Protein AF-A0A2T4GCU9-F1 (afdb_monomer)

Structure (mmCIF, N/CA/C/O backbone):
data_AF-A0A2T4GCU9-F1
#
_entry.id   AF-A0A2T4GCU9-F1
#
loop_
_atom_site.group_PDB
_atom_site.id
_atom_site.type_symbol
_atom_site.label_atom_id
_atom_site.label_alt_id
_atom_site.label_comp_id
_atom_site.label_asym_id
_atom_site.label_entity_id
_atom_site.label_seq_id
_atom_site.pdbx_PDB_ins_code
_atom_site.Cartn_x
_atom_site.Cartn_y
_atom_site.Cartn_z
_atom_site.occupancy
_atom_site.B_iso_or_equiv
_atom_site.auth_seq_id
_atom_site.auth_comp_id
_atom_site.auth_asym_id
_atom_site.auth_atom_id
_atom_site.pdbx_PDB_model_num
ATOM 1 N N . MET A 1 1 ? -2.207 -25.177 28.569 1.00 35.38 1 MET A N 1
ATOM 2 C CA . MET A 1 1 ? -2.955 -24.080 27.910 1.00 35.38 1 MET A CA 1
ATOM 3 C C . MET A 1 1 ? -4.413 -23.968 28.368 1.00 35.38 1 MET A C 1
ATOM 5 O O . MET A 1 1 ? -4.743 -22.926 28.904 1.00 35.38 1 MET A O 1
ATOM 9 N N . ARG A 1 2 ? -5.269 -25.008 28.284 1.00 25.16 2 ARG A N 1
ATOM 10 C CA . ARG A 1 2 ? -6.661 -24.945 28.816 1.00 25.16 2 ARG A CA 1
ATOM 11 C C . ARG A 1 2 ? -6.773 -24.759 30.346 1.00 25.16 2 ARG A C 1
ATOM 13 O O . ARG A 1 2 ? -7.741 -24.170 30.798 1.00 25.16 2 ARG A O 1
ATOM 20 N N . SER A 1 3 ? -5.779 -25.209 31.121 1.00 29.27 3 SER A N 1
ATOM 21 C CA . SER A 1 3 ? -5.732 -25.023 32.588 1.00 29.27 3 SER A CA 1
ATOM 22 C C . SER A 1 3 ? -5.491 -23.562 32.996 1.00 29.27 3 SER A C 1
ATOM 24 O O . SER A 1 3 ? -6.221 -23.038 33.826 1.00 29.27 3 SER A O 1
ATOM 26 N N . LEU A 1 4 ? -4.544 -22.879 32.336 1.00 35.12 4 LEU A N 1
ATOM 27 C CA . LEU A 1 4 ? -4.242 -21.455 32.565 1.00 35.12 4 LEU A CA 1
ATOM 28 C C . LEU A 1 4 ? -5.409 -20.540 32.151 1.00 35.12 4 LEU A C 1
ATOM 30 O O . LEU A 1 4 ? -5.666 -19.533 32.796 1.00 35.12 4 LEU A O 1
ATOM 34 N N . LEU A 1 5 ? -6.157 -20.918 31.106 1.00 34.84 5 LEU A N 1
ATOM 35 C CA . LEU A 1 5 ? -7.357 -20.205 30.644 1.00 34.84 5 LEU A CA 1
ATOM 36 C C . LEU A 1 5 ? -8.521 -20.245 31.647 1.00 34.84 5 LEU A C 1
ATOM 38 O O . LEU A 1 5 ? -9.295 -19.292 31.702 1.00 34.84 5 LEU A O 1
ATOM 42 N N . ASN A 1 6 ? -8.648 -21.319 32.434 1.00 32.16 6 ASN A N 1
ATOM 43 C CA . ASN A 1 6 ? -9.670 -21.413 33.480 1.00 32.16 6 ASN A CA 1
ATOM 44 C C . ASN A 1 6 ? -9.233 -20.699 34.768 1.00 32.16 6 ASN A C 1
ATOM 46 O O . ASN A 1 6 ? -10.055 -20.024 35.374 1.00 32.16 6 ASN A O 1
ATOM 50 N N . GLU A 1 7 ? -7.945 -20.739 35.126 1.00 33.66 7 GLU A N 1
ATOM 51 C CA . GLU A 1 7 ? -7.417 -19.980 36.276 1.00 33.66 7 GLU A CA 1
ATOM 52 C C . GLU A 1 7 ? -7.516 -18.457 36.082 1.00 33.66 7 GLU A C 1
ATOM 54 O O . GLU A 1 7 ? -7.844 -17.737 37.021 1.00 33.66 7 GLU A O 1
ATOM 59 N N . ILE A 1 8 ? -7.323 -17.949 34.858 1.00 38.25 8 ILE A N 1
ATOM 60 C CA . ILE A 1 8 ? -7.514 -16.519 34.543 1.00 38.25 8 ILE A CA 1
ATOM 61 C C . ILE A 1 8 ? -8.993 -16.107 34.662 1.00 38.25 8 ILE A C 1
ATOM 63 O O . ILE A 1 8 ? -9.293 -14.956 34.975 1.00 38.25 8 ILE A O 1
ATOM 67 N N . LYS A 1 9 ? -9.929 -17.036 34.434 1.00 34.25 9 LYS A N 1
ATOM 68 C CA . LYS A 1 9 ? -11.372 -16.762 34.437 1.00 34.25 9 LYS A CA 1
ATOM 69 C C . LYS A 1 9 ? -11.925 -16.520 35.846 1.00 34.25 9 LYS A C 1
ATOM 71 O O . LYS A 1 9 ? -12.821 -15.695 35.997 1.00 34.25 9 LYS A O 1
ATOM 76 N N . ASP A 1 10 ? -11.347 -17.177 36.850 1.00 31.86 10 ASP A N 1
ATOM 77 C CA . ASP A 1 10 ? -11.783 -17.077 38.248 1.00 31.86 10 ASP A CA 1
ATOM 78 C C . ASP A 1 10 ? -11.074 -15.946 39.024 1.00 31.86 10 ASP A C 1
ATOM 80 O O . ASP A 1 10 ? -11.588 -15.475 40.038 1.00 31.86 10 ASP A O 1
ATOM 84 N N . LEU A 1 11 ? -9.930 -15.445 38.538 1.00 36.91 11 LEU A N 1
ATOM 85 C CA . LEU A 1 11 ? -9.141 -14.411 39.229 1.00 36.91 11 LEU A CA 1
ATOM 86 C C . LEU A 1 11 ? -9.558 -12.965 38.908 1.00 36.91 11 LEU A C 1
ATOM 88 O O . LEU A 1 11 ? -9.385 -12.096 39.763 1.00 36.91 11 LEU A O 1
ATOM 92 N N . VAL A 1 12 ? -10.188 -12.704 37.754 1.00 33.47 12 VAL A N 1
ATOM 93 C CA . VAL A 1 12 ? -10.739 -11.370 37.405 1.00 33.47 12 VAL A CA 1
ATOM 94 C C . VAL A 1 12 ? -11.870 -10.950 38.360 1.00 33.47 12 VAL A C 1
ATOM 96 O O . VAL A 1 12 ? -12.091 -9.766 38.576 1.00 33.47 12 VAL A O 1
ATOM 99 N N . VAL A 1 13 ? -12.529 -11.906 39.022 1.00 33.00 13 VAL A N 1
ATOM 100 C CA . VAL A 1 13 ? -13.570 -11.651 40.039 1.00 33.00 13 VAL A CA 1
ATOM 101 C C . VAL A 1 13 ? -12.976 -11.166 41.378 1.00 33.00 13 VAL A C 1
ATOM 103 O O . VAL A 1 13 ? -13.695 -10.679 42.246 1.00 33.00 13 VAL A O 1
ATOM 106 N N . SER A 1 14 ? -11.657 -11.277 41.577 1.00 31.12 14 SER A N 1
ATOM 107 C CA . SER A 1 14 ? -10.997 -10.969 42.857 1.00 31.12 14 SER A CA 1
ATOM 108 C C . SER A 1 14 ? -10.305 -9.595 42.921 1.00 31.12 14 SER A C 1
ATOM 110 O O . SER A 1 14 ? -9.824 -9.204 43.988 1.00 31.12 14 SER A O 1
ATOM 112 N N . GLU A 1 15 ? -10.296 -8.828 41.822 1.00 37.25 15 GLU A N 1
ATOM 113 C CA . GLU A 1 15 ? -9.608 -7.528 41.710 1.00 37.25 15 GLU A CA 1
ATOM 114 C C . GLU A 1 15 ? -10.263 -6.382 42.516 1.00 37.25 15 GLU A C 1
ATOM 116 O O . GLU A 1 15 ? -9.615 -5.367 42.779 1.00 37.25 15 GLU A O 1
ATOM 121 N N . GLY A 1 16 ? -11.495 -6.548 43.012 1.00 33.94 16 GLY A N 1
ATOM 122 C CA . GLY A 1 16 ? -12.261 -5.500 43.704 1.00 33.94 16 GLY A CA 1
ATOM 123 C C . GLY A 1 16 ? -11.799 -5.082 45.113 1.00 33.94 16 GLY A C 1
ATOM 124 O O . GLY A 1 16 ? -12.501 -4.309 45.767 1.00 33.94 16 GLY A O 1
ATOM 125 N N . LYS A 1 17 ? -10.662 -5.567 45.643 1.00 29.02 17 LYS A N 1
ATOM 126 C CA . LYS A 1 17 ? -10.306 -5.343 47.067 1.00 29.02 17 LYS A CA 1
ATOM 127 C C . LYS A 1 17 ? -8.962 -4.685 47.389 1.00 29.02 17 LYS A C 1
ATOM 129 O O . LYS A 1 17 ? -8.765 -4.345 48.553 1.00 29.02 17 LYS A O 1
ATOM 134 N N . ALA A 1 18 ? -8.058 -4.467 46.431 1.00 29.52 18 ALA A N 1
ATOM 135 C CA . ALA A 1 18 ? -6.665 -4.122 46.762 1.00 29.52 18 ALA A CA 1
ATOM 136 C C . ALA A 1 18 ? -6.209 -2.678 46.464 1.00 29.52 18 ALA A C 1
ATOM 138 O O . ALA A 1 18 ? -5.067 -2.347 46.767 1.00 29.52 18 ALA A O 1
ATOM 139 N N . THR A 1 19 ? -7.053 -1.792 45.928 1.00 32.53 19 THR A N 1
ATOM 140 C CA . THR A 1 19 ? -6.656 -0.394 45.647 1.00 32.53 19 THR A CA 1
ATOM 141 C C . THR A 1 19 ? -7.577 0.615 46.328 1.00 32.53 19 THR A C 1
ATOM 143 O O . THR A 1 19 ? -8.276 1.393 45.684 1.00 32.53 19 THR A O 1
ATOM 146 N N . ARG A 1 20 ? -7.579 0.597 47.662 1.00 29.00 20 ARG A N 1
ATOM 147 C CA . ARG A 1 20 ? -7.844 1.777 48.493 1.00 29.00 20 ARG A CA 1
ATOM 148 C C . ARG A 1 20 ? -6.491 2.175 49.072 1.00 29.00 20 ARG A C 1
ATOM 150 O O . ARG A 1 20 ? -5.815 1.302 49.594 1.00 29.00 20 ARG A O 1
ATOM 157 N N . ASP A 1 21 ? -6.126 3.445 48.929 1.00 27.44 21 ASP A N 1
ATOM 158 C CA . ASP A 1 21 ? -4.933 4.111 49.487 1.00 27.44 21 ASP A CA 1
ATOM 159 C C . ASP A 1 21 ? -3.835 4.434 48.464 1.00 27.44 21 ASP A C 1
ATOM 161 O O . ASP A 1 21 ? -2.779 3.813 48.437 1.00 27.44 21 ASP A O 1
ATOM 165 N N . ALA A 1 22 ? -4.082 5.463 47.643 1.00 30.03 22 ALA A N 1
ATOM 166 C CA . ALA A 1 22 ? -3.068 6.453 47.248 1.00 30.03 22 ALA A CA 1
ATOM 167 C C . ALA A 1 22 ? -3.695 7.569 46.390 1.00 30.03 22 ALA A C 1
ATOM 169 O O . ALA A 1 22 ? -3.545 7.585 45.172 1.00 30.03 22 ALA A O 1
ATOM 170 N N . SER A 1 23 ? -4.374 8.537 47.010 1.00 26.31 23 SER A N 1
ATOM 171 C CA . SER A 1 23 ? -4.604 9.841 46.369 1.00 26.31 23 SER A CA 1
ATOM 172 C C . SER A 1 23 ? -4.910 10.916 47.410 1.00 26.31 23 SER A C 1
ATOM 174 O O . SER A 1 23 ? -6.061 11.225 47.705 1.00 26.31 23 SER A O 1
ATOM 176 N N . ALA A 1 24 ? -3.856 11.501 47.967 1.00 25.23 24 ALA A N 1
ATOM 177 C CA . ALA A 1 24 ? -3.913 12.815 48.586 1.00 25.23 24 ALA A CA 1
ATOM 178 C C . ALA A 1 24 ? -2.596 13.518 48.271 1.00 25.23 24 ALA A C 1
ATOM 180 O O . ALA A 1 24 ? -1.557 13.044 48.723 1.00 25.23 24 ALA A O 1
ATOM 181 N N . SER A 1 25 ? -2.641 14.595 47.475 1.00 25.23 25 SER A N 1
ATOM 182 C CA . SER A 1 25 ? -1.793 15.790 47.632 1.00 25.23 25 SER A CA 1
ATOM 183 C C . SER A 1 25 ? -1.802 16.701 46.388 1.00 25.23 25 SER A C 1
ATOM 185 O O . SER A 1 25 ? -1.330 16.327 45.319 1.00 25.23 25 SER A O 1
ATOM 187 N N . ASN A 1 26 ? -2.265 17.928 46.648 1.00 26.91 26 ASN A N 1
ATOM 188 C CA . ASN A 1 26 ? -1.814 19.232 46.143 1.00 26.91 26 ASN A CA 1
ATOM 189 C C . ASN A 1 26 ? -2.301 19.805 44.795 1.00 26.91 26 ASN A C 1
ATOM 191 O O . ASN A 1 26 ? -1.749 19.569 43.725 1.00 26.91 26 ASN A O 1
ATOM 195 N N . ASN A 1 27 ? -3.244 20.745 44.954 1.00 28.98 27 ASN A N 1
ATOM 196 C CA . ASN A 1 27 ? -3.406 21.987 44.189 1.00 28.98 27 ASN A CA 1
ATOM 197 C C . ASN A 1 27 ? -2.136 22.860 44.192 1.00 28.98 27 ASN A C 1
ATOM 199 O O . ASN A 1 27 ? -1.460 22.898 45.215 1.00 28.98 27 ASN A O 1
ATOM 203 N N . VAL A 1 28 ? -1.928 23.655 43.128 1.00 27.73 28 VAL A N 1
ATOM 204 C CA . VAL A 1 28 ? -1.733 25.132 43.122 1.00 27.73 28 VAL A CA 1
ATOM 205 C C . VAL A 1 28 ? -1.650 25.630 41.662 1.00 27.73 28 VAL A C 1
ATOM 207 O O . VAL A 1 28 ? -0.895 25.073 40.873 1.00 27.73 28 VAL A O 1
ATOM 210 N N . GLY A 1 29 ? -2.330 26.747 41.352 1.00 24.73 29 GLY A N 1
ATOM 211 C CA . GLY A 1 29 ? -1.761 27.795 40.483 1.00 24.73 29 GLY A CA 1
ATOM 212 C C . GLY A 1 29 ? -2.473 28.105 39.162 1.00 24.73 29 GLY A C 1
ATOM 213 O O . GLY A 1 29 ? -2.224 27.464 38.152 1.00 24.73 29 GLY A O 1
ATOM 214 N N . SER A 1 30 ? -3.294 29.153 39.186 1.00 30.39 30 SER A N 1
ATOM 215 C CA . SER A 1 30 ? -3.988 29.833 38.082 1.00 30.39 30 SER A CA 1
ATOM 216 C C . SER A 1 30 ? -3.063 30.588 37.113 1.00 30.39 30 SER A C 1
ATOM 218 O O . SER A 1 30 ? -2.119 31.210 37.587 1.00 30.39 30 SER A O 1
ATOM 220 N N . ASP A 1 31 ? -3.421 30.694 35.825 1.00 25.75 31 ASP A N 1
ATOM 221 C CA . ASP A 1 31 ? -3.757 31.998 35.219 1.00 25.75 31 ASP A CA 1
ATOM 222 C C . ASP A 1 31 ? -4.485 31.862 33.862 1.00 25.75 31 ASP A C 1
ATOM 224 O O . ASP A 1 31 ? -4.421 30.852 33.168 1.00 25.75 31 ASP A O 1
ATOM 228 N N . SER A 1 32 ? -5.223 32.919 33.566 1.00 30.56 32 SER A N 1
ATOM 229 C CA . SER A 1 32 ? -6.405 33.095 32.730 1.00 30.56 32 SER A CA 1
ATOM 230 C C . SER A 1 32 ? -6.205 33.164 31.205 1.00 30.56 32 SER A C 1
ATOM 232 O O . SER A 1 32 ? -5.259 33.763 30.709 1.00 30.56 32 SER A O 1
ATOM 234 N N . THR A 1 33 ? -7.194 32.674 30.441 1.00 28.08 33 THR A N 1
ATOM 235 C CA . THR A 1 33 ? -7.724 33.358 29.238 1.00 28.08 33 THR A CA 1
ATOM 236 C C . THR A 1 33 ? -9.165 32.907 28.943 1.00 28.08 33 THR A C 1
ATOM 238 O O . THR A 1 33 ? -9.475 31.727 28.832 1.00 28.08 33 THR A O 1
ATOM 241 N N . ARG A 1 34 ? -10.056 33.899 28.839 1.00 33.66 34 ARG A N 1
ATOM 242 C CA . ARG A 1 34 ? -11.514 33.828 28.628 1.00 33.66 34 ARG A CA 1
ATOM 243 C C . ARG A 1 34 ? -11.936 32.917 27.457 1.00 33.66 34 ARG A C 1
ATOM 245 O O . ARG A 1 34 ? -11.917 33.381 26.325 1.00 33.66 34 ARG A O 1
ATOM 252 N N . ASN A 1 35 ? -12.405 31.698 27.735 1.00 41.84 35 ASN A N 1
ATOM 253 C CA . ASN A 1 35 ? -13.115 30.819 26.776 1.00 41.84 35 ASN A CA 1
ATOM 254 C C . ASN A 1 35 ? -14.204 29.944 27.453 1.00 41.84 35 ASN A C 1
ATOM 256 O O . ASN A 1 35 ? -14.649 28.932 26.923 1.00 41.84 35 ASN A O 1
ATOM 260 N N . GLU A 1 36 ? -14.635 30.314 28.659 1.00 43.28 36 GLU A N 1
ATOM 261 C CA . GLU A 1 36 ? -14.910 29.311 29.695 1.00 43.28 36 GLU A CA 1
ATOM 262 C C . GLU A 1 36 ? -16.235 28.519 29.667 1.00 43.28 36 GLU A C 1
ATOM 264 O O . GLU A 1 36 ? -16.179 27.386 30.119 1.00 43.28 36 GLU A O 1
ATOM 269 N N . PRO A 1 37 ? -17.407 28.946 29.154 1.00 47.53 37 PRO A N 1
ATOM 270 C CA . PRO A 1 37 ? -18.635 28.214 29.503 1.00 47.53 37 PRO A CA 1
ATOM 271 C C . PRO A 1 37 ? -18.913 26.937 28.688 1.00 47.53 37 PRO A C 1
ATOM 273 O O . PRO A 1 37 ? -19.654 26.081 29.158 1.00 47.53 37 PRO A O 1
ATOM 276 N N . GLN A 1 38 ? -18.392 26.798 27.460 1.00 48.19 38 GLN A N 1
ATOM 277 C CA . GLN A 1 38 ? -18.689 25.634 26.597 1.00 48.19 38 GLN A CA 1
ATOM 278 C C . GLN A 1 38 ? -17.547 24.617 26.560 1.00 48.19 38 GLN A C 1
ATOM 280 O O . GLN A 1 38 ? -17.806 23.418 26.636 1.00 48.19 38 GLN A O 1
ATOM 285 N N . SER A 1 39 ? -16.294 25.080 26.549 1.00 53.78 39 SER A N 1
ATOM 286 C CA . SER A 1 39 ? -15.137 24.196 26.706 1.00 53.78 39 SER A CA 1
ATOM 287 C C . SER A 1 39 ? -15.050 23.620 28.132 1.00 53.78 39 SER A C 1
ATOM 289 O O . SER A 1 39 ? -14.555 22.505 28.285 1.00 53.78 39 SER A O 1
ATOM 291 N N . SER A 1 40 ? -15.595 24.299 29.164 1.00 62.84 40 SER A N 1
ATOM 292 C CA . SER A 1 40 ? -15.754 23.686 30.497 1.00 62.84 40 SER A CA 1
ATOM 293 C C . SER A 1 40 ? -16.786 22.563 30.487 1.00 62.84 40 SER A C 1
ATOM 295 O O . SER A 1 40 ? -16.517 21.519 31.056 1.00 62.84 40 SER A O 1
ATOM 297 N N . ALA A 1 41 ? -17.913 22.711 29.782 1.00 63.09 41 ALA A N 1
ATOM 298 C CA . ALA A 1 41 ? -18.947 21.675 29.712 1.00 63.09 41 ALA A CA 1
ATOM 299 C C . ALA A 1 41 ? -18.455 20.390 29.014 1.00 63.09 41 ALA A C 1
ATOM 301 O O . ALA A 1 41 ? -18.812 19.280 29.413 1.00 63.09 41 ALA A O 1
ATOM 302 N N . ILE A 1 42 ? -17.608 20.534 27.987 1.00 64.31 42 ILE A N 1
ATOM 303 C CA . ILE A 1 42 ? -16.948 19.406 27.310 1.00 64.31 42 ILE A CA 1
ATOM 304 C C . ILE A 1 42 ? -15.970 18.715 28.269 1.00 64.31 42 ILE A C 1
ATOM 306 O O . ILE A 1 42 ? -16.022 17.494 28.414 1.00 64.31 42 ILE A O 1
ATOM 310 N N . LEU A 1 43 ? -15.124 19.485 28.962 1.00 65.19 43 LEU A N 1
ATOM 311 C CA . LEU A 1 43 ? -14.182 18.960 29.955 1.00 65.19 43 LEU A CA 1
ATOM 312 C C . LEU A 1 43 ? -14.889 18.277 31.131 1.00 65.19 43 LEU A C 1
ATOM 314 O O . LEU A 1 43 ? -14.521 17.163 31.481 1.00 65.19 43 LEU A O 1
ATOM 318 N N . GLU A 1 44 ? -15.936 18.886 31.683 1.00 68.25 44 GLU A N 1
ATOM 319 C CA . GLU A 1 44 ? -16.752 18.326 32.764 1.00 68.25 44 GLU A CA 1
ATOM 320 C C . GLU A 1 44 ? -17.412 17.011 32.340 1.00 68.25 44 GLU A C 1
ATOM 322 O O . GLU A 1 44 ? -17.414 16.050 33.103 1.00 68.25 44 GLU A O 1
ATOM 327 N N . SER A 1 45 ? -17.922 16.918 31.109 1.00 66.75 45 SER A N 1
ATOM 328 C CA . SER A 1 45 ? -18.501 15.669 30.592 1.00 66.75 45 SER A CA 1
ATOM 329 C C . SER A 1 45 ? -17.437 14.582 30.407 1.00 66.75 45 SER A C 1
ATOM 331 O O . SER A 1 45 ? -17.673 13.428 30.751 1.00 66.75 45 SER A O 1
ATOM 333 N N . ILE A 1 46 ? -16.233 14.938 29.944 1.00 66.00 46 ILE A N 1
ATOM 334 C CA . ILE A 1 46 ? -15.096 14.006 29.844 1.00 66.00 46 ILE A CA 1
ATOM 335 C C . ILE A 1 46 ? -14.634 13.542 31.231 1.00 66.00 46 ILE A C 1
ATOM 337 O O . ILE A 1 46 ? -14.347 12.360 31.415 1.00 66.00 46 ILE A O 1
ATOM 341 N N . GLU A 1 47 ? -14.564 14.441 32.213 1.00 69.69 47 GLU A N 1
ATOM 342 C CA . GLU A 1 47 ? -14.177 14.116 33.588 1.00 69.69 47 GLU A CA 1
ATOM 343 C C . GLU A 1 47 ? -15.231 13.247 34.282 1.00 69.69 47 GLU A C 1
ATOM 345 O O . GLU A 1 47 ? -14.865 12.274 34.943 1.00 69.69 47 GLU A O 1
ATOM 350 N N . ARG A 1 48 ? -16.526 13.527 34.079 1.00 69.69 48 ARG A N 1
ATOM 351 C CA . ARG A 1 48 ? -17.632 12.693 34.576 1.00 69.69 48 ARG A CA 1
ATOM 352 C C . ARG A 1 48 ? -17.610 11.301 33.954 1.00 69.69 48 ARG A C 1
ATOM 354 O O . ARG A 1 48 ? -17.618 10.323 34.699 1.00 69.69 48 ARG A O 1
ATOM 361 N N . LEU A 1 49 ? -17.445 11.198 32.632 1.00 66.25 49 LEU A N 1
ATOM 362 C CA . LEU A 1 49 ? -17.246 9.915 31.945 1.00 66.25 49 LEU A CA 1
ATOM 363 C C . LEU A 1 49 ? -16.010 9.183 32.485 1.00 66.25 49 LEU A C 1
ATOM 365 O O . LEU A 1 49 ? -16.077 8.001 32.810 1.00 66.25 49 LEU A O 1
ATOM 369 N N . GLY A 1 50 ? -14.887 9.882 32.653 1.00 63.28 50 GLY A N 1
ATOM 370 C CA . GLY A 1 50 ? -13.666 9.314 33.221 1.00 63.28 50 GLY A CA 1
ATOM 371 C C . GLY A 1 50 ? -13.847 8.805 34.657 1.00 63.28 50 GLY A C 1
ATOM 372 O O . GLY A 1 50 ? -13.349 7.732 34.997 1.00 63.28 50 GLY A O 1
ATOM 373 N N . ALA A 1 51 ? -14.579 9.536 35.499 1.00 65.31 51 ALA A N 1
ATOM 374 C CA . ALA A 1 51 ? -14.851 9.176 36.890 1.00 65.31 51 ALA A CA 1
ATOM 375 C C . ALA A 1 51 ? -15.830 7.997 37.011 1.00 65.31 51 ALA A C 1
ATOM 377 O O . ALA A 1 51 ? -15.540 7.040 37.733 1.00 65.31 51 ALA A O 1
ATOM 378 N N . LEU A 1 52 ? -16.940 8.028 36.264 1.00 60.16 52 LEU A N 1
ATOM 379 C CA . LEU A 1 52 ? -17.932 6.947 36.193 1.00 60.16 52 LEU A CA 1
ATOM 380 C C . LEU A 1 52 ? -17.291 5.631 35.755 1.00 60.16 52 LEU A C 1
ATOM 382 O O . LEU A 1 52 ? -17.609 4.559 36.271 1.00 60.16 52 LEU A O 1
ATOM 386 N N . ILE A 1 53 ? -16.337 5.718 34.832 1.00 56.12 53 ILE A N 1
ATOM 387 C CA . ILE A 1 53 ? -15.725 4.541 34.235 1.00 56.12 53 ILE A CA 1
ATOM 388 C C . ILE A 1 53 ? -14.530 4.038 35.065 1.00 56.12 53 ILE A C 1
ATOM 390 O O . ILE A 1 53 ? -14.338 2.827 35.177 1.00 56.12 53 ILE A O 1
ATOM 394 N N . ASN A 1 54 ? -13.796 4.920 35.757 1.00 56.62 54 ASN A N 1
ATOM 395 C CA . ASN A 1 54 ? -12.834 4.516 36.794 1.00 56.62 54 ASN A CA 1
ATOM 396 C C . ASN A 1 54 ? -13.512 3.821 37.986 1.00 56.62 54 ASN A C 1
ATOM 398 O O . ASN A 1 54 ? -12.914 2.927 38.587 1.00 56.62 54 ASN A O 1
ATOM 402 N N . ALA A 1 55 ? -14.755 4.196 38.308 1.00 55.03 55 ALA A N 1
ATOM 403 C CA . ALA A 1 55 ? -15.554 3.546 39.343 1.00 55.03 55 ALA A CA 1
ATOM 404 C C . ALA A 1 55 ? -16.038 2.133 38.947 1.00 55.03 55 ALA A C 1
ATOM 406 O O . ALA A 1 55 ? -16.314 1.326 39.833 1.00 55.03 55 ALA A O 1
ATOM 407 N N . LYS A 1 56 ? -16.087 1.798 37.644 1.00 53.88 56 LYS A N 1
ATOM 408 C CA . LYS A 1 56 ? -16.529 0.494 37.109 1.00 53.88 56 LYS A CA 1
ATOM 409 C C . LYS A 1 56 ? -15.455 -0.216 36.275 1.00 53.88 56 LYS A C 1
ATOM 411 O O . LYS A 1 56 ? -15.586 -0.408 35.063 1.00 53.88 56 LYS A O 1
ATOM 416 N N . ARG A 1 57 ? -14.396 -0.682 36.945 1.00 47.62 57 ARG A N 1
ATOM 417 C CA . ARG A 1 57 ? -13.430 -1.634 36.355 1.00 47.62 57 ARG A CA 1
ATOM 418 C C . ARG A 1 57 ? -14.008 -3.036 36.097 1.00 47.62 57 ARG A C 1
ATOM 420 O O . ARG A 1 57 ? -13.352 -3.824 35.425 1.00 47.62 57 ARG A O 1
ATOM 427 N N . GLU A 1 58 ? -15.220 -3.336 36.563 1.00 45.66 58 GLU A N 1
ATOM 428 C CA . GLU A 1 58 ? -15.888 -4.628 36.364 1.00 45.66 58 GLU A CA 1
ATOM 429 C C . GLU A 1 58 ? -17.080 -4.498 35.397 1.00 45.66 58 GLU A C 1
ATOM 431 O O . GLU A 1 58 ? -17.843 -3.534 35.436 1.00 45.66 58 GLU A O 1
ATOM 436 N N . SER A 1 59 ? -17.201 -5.467 34.486 1.00 42.06 59 SER A N 1
ATOM 437 C CA . SER A 1 59 ? -18.191 -5.525 33.405 1.00 42.06 59 SER A CA 1
ATOM 438 C C . SER A 1 59 ? -19.639 -5.522 33.911 1.00 42.06 59 SER A C 1
ATOM 440 O O . SER A 1 59 ? -20.002 -6.384 34.711 1.00 42.06 59 SER A O 1
ATOM 442 N N . CYS A 1 60 ? -20.494 -4.650 33.370 1.00 39.06 60 CYS A N 1
ATOM 443 C CA . CYS A 1 60 ? -21.940 -4.705 33.608 1.00 39.06 60 CYS A CA 1
ATOM 444 C C . CYS A 1 60 ? -22.593 -5.836 32.794 1.00 39.06 60 CYS A C 1
ATOM 446 O O . CYS A 1 60 ? -22.329 -5.981 31.598 1.00 39.06 60 CYS A O 1
ATOM 448 N N . ASN A 1 61 ? -23.439 -6.635 33.453 1.00 37.88 61 ASN A N 1
ATOM 449 C CA . ASN A 1 61 ? -24.216 -7.718 32.852 1.00 37.88 61 ASN A CA 1
ATOM 450 C C . ASN A 1 61 ? -25.707 -7.341 32.811 1.00 37.88 61 ASN A C 1
ATOM 452 O O . ASN A 1 61 ? -26.245 -6.782 33.761 1.00 37.88 61 ASN A O 1
ATOM 456 N N . VAL A 1 62 ? -26.369 -7.696 31.715 1.00 35.75 62 VAL A N 1
ATOM 457 C CA . VAL A 1 62 ? -27.617 -7.106 31.183 1.00 35.75 62 VAL A CA 1
ATOM 458 C C . VAL A 1 62 ? -28.894 -7.655 31.841 1.00 35.75 62 VAL A C 1
ATOM 460 O O . VAL A 1 62 ? -29.983 -7.616 31.286 1.00 35.75 62 VAL A O 1
ATOM 463 N N . TYR A 1 63 ? -28.785 -8.155 33.070 1.00 42.06 63 TYR A N 1
ATOM 464 C CA . TYR A 1 63 ? -29.940 -8.626 33.846 1.00 42.06 63 TYR A CA 1
ATOM 465 C C . TYR A 1 63 ? -30.068 -7.962 35.220 1.00 42.06 63 TYR A C 1
ATOM 467 O O . TYR A 1 63 ? -30.893 -8.393 36.020 1.00 42.06 63 TYR A O 1
ATOM 475 N N . ALA A 1 64 ? -29.271 -6.932 35.511 1.00 44.00 64 ALA A N 1
ATOM 476 C CA . ALA A 1 64 ? -29.504 -6.100 36.683 1.00 44.00 64 ALA A CA 1
ATOM 477 C C . ALA A 1 64 ? -30.456 -4.963 36.290 1.00 44.00 64 ALA A C 1
ATOM 479 O O . ALA A 1 64 ? -30.105 -4.113 35.475 1.00 44.00 64 ALA A O 1
ATOM 480 N N . GLU A 1 65 ? -31.677 -5.006 36.817 1.00 40.38 65 GLU A N 1
ATOM 481 C CA . GLU A 1 65 ? -32.623 -3.891 36.779 1.00 40.38 65 GLU A CA 1
ATOM 482 C C . GLU A 1 65 ? -31.956 -2.620 37.346 1.00 40.38 65 GLU A C 1
ATOM 484 O O . GLU A 1 65 ? -31.282 -2.693 38.372 1.00 40.38 65 GLU A O 1
ATOM 489 N N . GLU A 1 66 ? -32.153 -1.492 36.652 1.00 50.59 66 GLU A N 1
ATOM 490 C CA . GLU A 1 66 ? -31.812 -0.117 37.068 1.00 50.59 66 GLU A CA 1
ATOM 491 C C . GLU A 1 66 ? -30.328 0.126 37.403 1.00 50.59 66 GLU A C 1
ATOM 493 O O . GLU A 1 66 ? -29.916 0.202 38.559 1.00 50.59 66 GLU A O 1
ATOM 498 N N . ASP A 1 67 ? -29.504 0.302 36.365 1.00 57.38 67 ASP A N 1
ATOM 499 C CA . ASP A 1 67 ? -28.133 0.792 36.523 1.00 57.38 67 ASP A CA 1
ATOM 500 C C . ASP A 1 67 ? -28.060 2.271 36.103 1.00 57.38 67 ASP A C 1
ATOM 502 O O . ASP A 1 67 ? -27.651 2.584 34.985 1.00 57.38 67 ASP A O 1
ATOM 506 N N . ASP A 1 68 ? -28.443 3.179 37.014 1.00 62.44 68 ASP A N 1
ATOM 507 C CA . ASP A 1 68 ? -28.432 4.652 36.846 1.00 62.44 68 ASP A CA 1
ATOM 508 C C . ASP A 1 68 ? -27.120 5.192 36.238 1.00 62.44 68 ASP A C 1
ATOM 510 O O . ASP A 1 68 ? -27.064 6.257 35.622 1.00 62.44 68 ASP A O 1
ATOM 514 N N . LEU A 1 69 ? -26.022 4.453 36.417 1.00 59.94 69 LEU A N 1
ATOM 515 C CA . LEU A 1 69 ? -24.690 4.808 35.937 1.00 59.94 69 LEU A CA 1
ATOM 516 C C . LEU A 1 69 ? -24.519 4.571 34.429 1.00 59.94 69 LEU A C 1
ATOM 518 O O . LEU A 1 69 ? -23.711 5.257 33.803 1.00 59.94 69 LEU A O 1
ATOM 522 N N . ALA A 1 70 ? -25.236 3.606 33.843 1.00 62.03 70 ALA A N 1
ATOM 523 C CA . ALA A 1 70 ? -25.247 3.402 32.396 1.00 62.03 70 ALA A CA 1
ATOM 524 C C . ALA A 1 70 ? -26.015 4.531 31.702 1.00 62.03 70 ALA A C 1
ATOM 526 O O . ALA A 1 70 ? -25.507 5.097 30.734 1.00 62.03 70 ALA A O 1
ATOM 527 N N . ASP A 1 71 ? -27.165 4.914 32.257 1.00 69.75 71 ASP A N 1
ATOM 528 C CA . ASP A 1 71 ? -27.962 6.042 31.774 1.00 69.75 71 ASP A CA 1
ATOM 529 C C . ASP A 1 71 ? -27.193 7.364 31.916 1.00 69.75 71 ASP A C 1
ATOM 531 O O . ASP A 1 71 ? -27.059 8.100 30.941 1.00 69.75 71 ASP A O 1
ATOM 535 N N . SER A 1 72 ? -26.537 7.602 33.061 1.00 72.69 72 SER A N 1
ATOM 536 C CA . SER A 1 72 ? -25.667 8.774 33.250 1.00 72.69 72 SER A CA 1
ATOM 537 C C . SER A 1 72 ? -24.518 8.834 32.237 1.00 72.69 72 SER A C 1
ATOM 539 O O . SER A 1 72 ? -24.189 9.912 31.752 1.00 72.69 72 SER A O 1
ATOM 541 N N . ALA A 1 73 ? -23.897 7.700 31.896 1.00 69.56 73 ALA A N 1
ATOM 542 C CA . ALA A 1 73 ? -22.817 7.664 30.909 1.00 69.56 73 ALA A CA 1
ATOM 543 C C . ALA A 1 73 ? -23.321 7.901 29.473 1.00 69.56 73 ALA A C 1
ATOM 545 O O . ALA A 1 73 ? -22.607 8.489 28.656 1.00 69.56 73 ALA A O 1
ATOM 546 N N . ILE A 1 74 ? -24.538 7.450 29.151 1.00 71.88 74 ILE A N 1
ATOM 547 C CA . ILE A 1 74 ? -25.194 7.757 27.875 1.00 71.88 74 ILE A CA 1
ATOM 548 C C . ILE A 1 74 ? -25.488 9.256 27.798 1.00 71.88 74 ILE A C 1
ATOM 550 O O . ILE A 1 74 ? -25.137 9.879 26.795 1.00 71.88 74 ILE A O 1
ATOM 554 N N . ASP A 1 75 ? -26.074 9.828 28.849 1.00 77.25 75 ASP A N 1
ATOM 555 C CA . ASP A 1 75 ? -26.414 11.249 28.925 1.00 77.25 75 ASP A CA 1
ATOM 556 C C . ASP A 1 75 ? -25.161 12.127 28.829 1.00 77.25 75 ASP A C 1
ATOM 558 O O . ASP A 1 75 ? -25.107 13.022 27.986 1.00 77.25 75 ASP A O 1
ATOM 562 N N . ASP A 1 76 ? -24.100 11.811 29.578 1.00 77.44 76 ASP A N 1
ATOM 563 C CA . ASP A 1 76 ? -22.830 12.544 29.511 1.00 77.44 76 ASP A CA 1
ATOM 564 C C . ASP A 1 76 ? -22.195 12.475 28.108 1.00 77.44 76 ASP A C 1
ATOM 566 O O . ASP A 1 76 ? -21.653 13.469 27.613 1.00 77.44 76 ASP A O 1
ATOM 570 N N . LEU A 1 77 ? -22.278 11.327 27.419 1.00 78.94 77 LEU A N 1
ATOM 571 C CA . LEU A 1 77 ? -21.806 11.198 26.036 1.00 78.94 77 LEU A CA 1
ATOM 572 C C . LEU A 1 77 ? -22.679 12.004 25.058 1.00 78.94 77 LEU A C 1
ATOM 574 O O . LEU A 1 77 ? -22.161 12.612 24.116 1.00 78.94 77 LEU A O 1
ATOM 578 N N . GLN A 1 78 ? -23.999 12.025 25.249 1.00 80.88 78 GLN A N 1
ATOM 579 C CA . GLN A 1 78 ? -24.918 12.814 24.425 1.00 80.88 78 GLN A CA 1
ATOM 580 C C . GLN A 1 78 ? -24.723 14.321 24.630 1.00 80.88 78 GLN A C 1
ATOM 582 O O . GLN A 1 78 ? -24.735 15.078 23.648 1.00 80.88 78 GLN A O 1
ATOM 587 N N . ASP A 1 79 ? -24.492 14.754 25.866 1.00 80.12 79 ASP A N 1
ATOM 588 C CA . ASP A 1 79 ? -24.181 16.134 26.228 1.00 80.12 79 ASP A CA 1
ATOM 589 C C . ASP A 1 79 ? -22.847 16.567 25.626 1.00 80.12 79 ASP A C 1
ATOM 591 O O . ASP A 1 79 ? -22.786 17.606 24.960 1.00 80.12 79 ASP A O 1
ATOM 595 N N . LEU A 1 80 ? -21.814 15.725 25.742 1.00 81.00 80 LEU A N 1
ATOM 596 C CA . LEU A 1 80 ? -20.513 15.924 25.105 1.00 81.00 80 LEU A CA 1
ATOM 597 C C . LEU A 1 80 ? -20.665 16.145 23.593 1.00 81.00 80 LEU A C 1
ATOM 599 O O . LEU A 1 80 ? -20.212 17.152 23.043 1.00 81.00 80 LEU A O 1
ATOM 603 N N . LEU A 1 81 ? -21.364 15.236 22.910 1.00 81.19 81 LEU A N 1
ATOM 604 C CA . LEU A 1 81 ? -21.600 15.327 21.469 1.00 81.19 81 LEU A CA 1
ATOM 605 C C . LEU A 1 81 ? -22.435 16.555 21.087 1.00 81.19 81 LEU A C 1
ATOM 607 O O . LEU A 1 81 ? -22.239 17.142 20.018 1.00 81.19 81 LEU A O 1
ATOM 611 N N . THR A 1 82 ? -23.372 16.964 21.939 1.00 81.81 82 THR A N 1
ATOM 612 C CA . THR A 1 82 ? -24.194 18.157 21.720 1.00 81.81 82 THR A CA 1
ATOM 613 C C . THR A 1 82 ? -23.384 19.437 21.897 1.00 81.81 82 THR A C 1
ATOM 615 O O . THR A 1 82 ? -23.551 20.363 21.097 1.00 81.81 82 THR A O 1
ATOM 618 N N . ALA A 1 83 ? -22.491 19.484 22.886 1.00 79.38 83 ALA A N 1
ATOM 619 C CA . ALA A 1 83 ? -21.587 20.600 23.126 1.00 79.38 83 ALA A CA 1
ATOM 620 C C . ALA A 1 83 ? -20.618 20.789 21.949 1.00 79.38 83 ALA A C 1
ATOM 622 O O . ALA A 1 83 ? -20.598 21.870 21.358 1.00 79.38 83 ALA A O 1
ATOM 623 N N . ILE A 1 84 ? -19.954 19.714 21.504 1.00 77.38 84 ILE A N 1
ATOM 624 C CA . ILE A 1 84 ? -19.038 19.732 20.347 1.00 77.38 84 ILE A CA 1
ATOM 625 C C . ILE A 1 84 ? -19.738 20.261 19.088 1.00 77.38 84 ILE A C 1
ATOM 627 O O . ILE A 1 84 ? -19.194 21.056 18.327 1.00 77.38 84 ILE A O 1
ATOM 631 N N . ARG A 1 85 ? -20.996 19.868 18.862 1.00 76.50 85 ARG A N 1
ATOM 632 C CA . ARG A 1 85 ? -21.773 20.318 17.695 1.00 76.50 85 ARG A CA 1
ATOM 633 C C . ARG A 1 85 ? -22.203 21.786 17.752 1.00 76.50 85 ARG A C 1
ATOM 635 O O . ARG A 1 85 ? -22.601 22.327 16.718 1.00 76.50 85 ARG A O 1
ATOM 642 N N . ARG A 1 86 ? -22.236 22.398 18.938 1.00 75.81 86 ARG A N 1
ATOM 643 C CA . ARG A 1 86 ? -22.607 23.811 19.140 1.00 75.81 86 ARG A CA 1
ATOM 644 C C . ARG A 1 86 ? -21.393 24.736 19.100 1.00 75.81 86 ARG A C 1
ATOM 646 O O . ARG A 1 86 ? -21.570 25.936 18.877 1.00 75.81 86 ARG A O 1
ATOM 653 N N . GLU A 1 87 ? -20.198 24.188 19.283 1.00 70.81 87 GLU A N 1
ATOM 654 C CA . GLU A 1 87 ? -18.952 24.937 19.312 1.00 70.81 87 GLU A CA 1
ATOM 655 C C . GLU A 1 87 ? -18.597 25.446 17.907 1.00 70.81 87 GLU A C 1
ATOM 657 O O . GLU A 1 87 ? -18.275 24.696 16.988 1.00 70.81 87 GLU A O 1
ATOM 662 N N . LYS A 1 88 ? -18.697 26.766 17.713 1.00 58.62 88 LYS A N 1
ATOM 663 C CA . LYS A 1 88 ? -18.495 27.415 16.403 1.00 58.62 88 LYS A CA 1
ATOM 664 C C . LYS A 1 88 ? -17.028 27.476 15.960 1.00 58.62 88 LYS A C 1
ATOM 666 O O . LYS A 1 88 ? -16.766 27.871 14.827 1.00 58.62 88 LYS A O 1
ATOM 671 N N . HIS A 1 89 ? -16.091 27.160 16.853 1.00 57.53 89 HIS A N 1
ATOM 672 C CA . HIS A 1 89 ? -14.656 27.367 16.644 1.00 57.53 89 HIS A CA 1
ATOM 673 C C . HIS A 1 89 ? -13.907 26.113 16.180 1.00 57.53 89 HIS A C 1
ATOM 675 O O . HIS A 1 89 ? -12.812 26.242 15.632 1.00 57.53 89 HIS A O 1
ATOM 681 N N . CYS A 1 90 ? -14.489 24.922 16.327 1.00 63.19 90 CYS A N 1
ATOM 682 C CA . CYS A 1 90 ? -13.889 23.693 15.823 1.00 63.19 90 CYS A CA 1
ATOM 683 C C . CYS A 1 90 ? -14.102 23.615 14.304 1.00 63.19 90 CYS A C 1
ATOM 685 O O . CYS A 1 90 ? -15.233 23.700 13.819 1.00 63.19 90 CYS A O 1
ATOM 687 N N . LYS A 1 91 ? -13.023 23.443 13.530 1.00 69.25 91 LYS A N 1
ATOM 688 C CA . LYS A 1 91 ? -13.089 23.215 12.076 1.00 69.25 91 LYS A CA 1
ATOM 689 C C . LYS A 1 91 ? -13.556 21.781 11.788 1.00 69.25 91 LYS A C 1
ATOM 691 O O . LYS A 1 91 ? -12.800 20.972 11.269 1.00 69.25 91 LYS A O 1
ATOM 696 N N . ILE A 1 92 ? -14.791 21.459 12.162 1.00 78.56 92 ILE A N 1
ATOM 697 C CA . ILE A 1 92 ? -15.383 20.136 11.944 1.00 78.56 92 ILE A CA 1
ATOM 698 C C . ILE A 1 92 ? -16.142 20.152 10.619 1.00 78.56 92 ILE A C 1
ATOM 700 O O . ILE A 1 92 ? -17.025 20.984 10.399 1.00 78.56 92 ILE A O 1
ATOM 704 N N . GLU A 1 93 ? -15.821 19.211 9.735 1.00 81.25 93 GLU A N 1
ATOM 705 C CA . GLU A 1 93 ? -16.527 19.046 8.467 1.00 81.25 93 GLU A CA 1
ATOM 706 C C . GLU A 1 93 ? -18.016 18.728 8.674 1.00 81.25 93 GLU A C 1
ATOM 708 O O . GLU A 1 93 ? -18.414 18.011 9.598 1.00 81.25 93 GLU A O 1
ATOM 713 N N . LYS A 1 94 ? -18.864 19.205 7.754 1.00 83.12 94 LYS A N 1
ATOM 714 C CA . LYS A 1 94 ? -20.316 18.970 7.802 1.00 83.12 94 LYS A CA 1
ATOM 715 C C . LYS A 1 94 ? -20.666 17.477 7.845 1.00 83.12 94 LYS A C 1
ATOM 717 O O . LYS A 1 94 ? -21.558 17.082 8.591 1.00 83.12 94 LYS A O 1
ATOM 722 N N . GLU A 1 95 ? -19.952 16.656 7.078 1.00 82.06 95 GLU A N 1
ATOM 723 C CA . GLU A 1 95 ? -20.159 15.203 7.029 1.00 82.06 95 GLU A CA 1
ATOM 724 C C . GLU A 1 95 ? -19.910 14.540 8.387 1.00 82.06 95 GLU A C 1
ATOM 726 O O . GLU A 1 95 ? -20.690 13.686 8.809 1.00 82.06 95 GLU A O 1
ATOM 731 N N . MET A 1 96 ? -18.871 14.976 9.106 1.00 83.12 96 MET A N 1
ATOM 732 C CA . MET A 1 96 ? -18.578 14.492 10.453 1.00 83.12 96 MET A CA 1
ATOM 733 C C . MET A 1 96 ? -19.680 14.911 11.432 1.00 83.12 96 MET A C 1
ATOM 735 O O . MET A 1 96 ? -20.169 14.074 12.186 1.00 83.12 96 MET A O 1
ATOM 739 N N . LEU A 1 97 ? -20.159 16.160 11.374 1.00 84.12 97 LEU A N 1
ATOM 740 C CA . LEU A 1 97 ? -21.282 16.619 12.208 1.00 84.12 97 LEU A CA 1
ATOM 741 C C . LEU A 1 97 ? -22.571 15.820 11.956 1.00 84.12 97 LEU A C 1
ATOM 743 O O . LEU A 1 97 ? -23.305 15.519 12.903 1.00 84.12 97 LEU A O 1
ATOM 747 N N . ASP A 1 98 ? -22.858 15.473 10.701 1.00 85.00 98 ASP A N 1
ATOM 748 C CA . ASP A 1 98 ? -24.001 14.631 10.339 1.00 85.00 98 ASP A CA 1
ATOM 749 C C . ASP A 1 98 ? -23.810 13.180 10.809 1.00 85.00 98 ASP A C 1
ATOM 751 O O . ASP A 1 98 ? -24.761 12.559 11.295 1.00 85.00 98 ASP A O 1
ATOM 755 N N . GLY A 1 99 ? -22.583 12.658 10.755 1.00 84.19 99 GLY A N 1
ATOM 756 C CA . GLY A 1 99 ? -22.212 11.372 11.343 1.00 84.19 99 GLY A CA 1
ATOM 757 C C . GLY A 1 99 ? -22.423 11.337 12.859 1.00 84.19 99 GLY A C 1
ATOM 758 O O . GLY A 1 99 ? -23.112 10.448 13.357 1.00 84.19 99 GLY A O 1
ATOM 759 N N . LEU A 1 100 ? -21.938 12.348 13.588 1.00 85.62 100 LEU A N 1
ATOM 760 C CA . LEU A 1 100 ? -22.108 12.472 15.042 1.00 85.62 100 LEU A CA 1
ATOM 761 C C . LEU A 1 100 ? -23.585 12.593 15.437 1.00 85.62 100 LEU A C 1
ATOM 763 O O . LEU A 1 100 ? -24.010 12.018 16.437 1.00 85.62 100 LEU A O 1
ATOM 767 N N . ARG A 1 101 ? -24.404 13.289 14.633 1.00 84.75 101 ARG A N 1
ATOM 768 C CA . ARG A 1 101 ? -25.869 13.328 14.813 1.00 84.75 101 ARG A CA 1
ATOM 769 C C . ARG A 1 101 ? -26.491 11.942 14.727 1.00 84.75 101 ARG A C 1
ATOM 771 O O . ARG A 1 101 ? -27.360 11.619 15.533 1.00 84.75 101 ARG A O 1
ATOM 778 N N . ARG A 1 102 ? -26.096 11.149 13.728 1.00 84.19 102 ARG A N 1
ATOM 779 C CA . ARG A 1 102 ? -26.606 9.783 13.547 1.00 84.19 102 ARG A CA 1
ATOM 780 C C . ARG A 1 102 ? -26.129 8.865 14.672 1.00 84.19 102 ARG A C 1
ATOM 782 O O . ARG A 1 102 ? -26.944 8.106 15.189 1.00 84.19 102 ARG A O 1
ATOM 789 N N . PHE A 1 103 ? -24.864 8.984 15.077 1.00 85.94 103 PHE A N 1
ATOM 790 C CA . PHE A 1 103 ? -24.283 8.241 16.195 1.00 85.94 103 PHE A CA 1
ATOM 791 C C . PHE A 1 103 ? -25.031 8.526 17.499 1.00 85.94 103 PHE A C 1
ATOM 793 O O . PHE A 1 103 ? -25.590 7.612 18.092 1.00 85.94 103 PHE A O 1
ATOM 800 N N . SER A 1 104 ? -25.147 9.803 17.881 1.00 84.38 104 SER A N 1
ATOM 801 C CA . SER A 1 104 ? -25.838 10.244 19.102 1.00 84.38 104 SER A CA 1
ATOM 802 C C . SER A 1 104 ? -27.289 9.765 19.171 1.00 84.38 104 SER A C 1
ATOM 804 O O . SER A 1 104 ? -27.753 9.391 20.238 1.00 84.38 104 SER A O 1
ATOM 806 N N . ARG A 1 105 ? -28.003 9.723 18.038 1.00 82.62 105 ARG A N 1
ATOM 807 C CA . ARG A 1 105 ? -29.381 9.207 17.994 1.00 82.62 105 ARG A CA 1
ATOM 808 C C . ARG A 1 105 ? -29.475 7.695 18.164 1.00 82.62 105 ARG A C 1
ATOM 810 O O . ARG A 1 105 ? -30.530 7.223 18.564 1.00 82.62 105 ARG A O 1
ATOM 817 N N . SER A 1 106 ? -28.437 6.962 17.768 1.00 80.56 106 SER A N 1
ATOM 818 C CA . SER A 1 106 ? -28.442 5.496 17.698 1.00 80.56 106 SER A CA 1
ATOM 819 C C . SER A 1 106 ? -27.806 4.849 18.930 1.00 80.56 106 SER A C 1
ATOM 821 O O . SER A 1 106 ? -28.131 3.707 19.252 1.00 80.56 106 SER A O 1
ATOM 823 N N . PHE A 1 107 ? -26.897 5.556 19.606 1.00 81.88 107 PHE A N 1
ATOM 824 C CA . PHE A 1 107 ? -26.211 5.069 20.798 1.00 81.88 107 PHE A CA 1
ATOM 825 C C . PHE A 1 107 ? -27.198 4.923 21.958 1.00 81.88 107 PHE A C 1
ATOM 827 O O . PHE A 1 107 ? -27.937 5.859 22.253 1.00 81.88 107 PHE A O 1
ATOM 834 N N . GLY A 1 108 ? -27.216 3.759 22.608 1.00 73.12 108 GLY A N 1
ATOM 835 C CA . GLY A 1 108 ? -28.082 3.525 23.767 1.00 73.12 108 GLY A CA 1
ATOM 836 C C . GLY A 1 108 ? -29.567 3.319 23.449 1.00 73.12 108 GLY A C 1
ATOM 837 O O . GLY A 1 108 ? -30.364 3.236 24.369 1.00 73.12 108 GLY A O 1
ATOM 838 N N . GLN A 1 109 ? -29.963 3.166 22.175 1.00 72.00 109 GLN A N 1
ATOM 839 C CA . GLN A 1 109 ? -31.356 2.826 21.820 1.00 72.00 109 GLN A CA 1
ATOM 840 C C . GLN A 1 109 ? -31.812 1.447 22.329 1.00 72.00 109 GLN A C 1
ATOM 842 O O . GLN A 1 109 ? -33.008 1.168 22.349 1.00 72.00 109 GLN A O 1
ATOM 847 N N . TYR A 1 110 ? -30.861 0.575 22.663 1.00 68.12 110 TYR A N 1
ATOM 848 C CA . TYR A 1 110 ? -31.112 -0.784 23.127 1.00 68.12 110 TYR A CA 1
ATOM 849 C C . TYR A 1 110 ? -30.240 -1.066 24.354 1.00 68.12 110 TYR A C 1
ATOM 851 O O . TYR A 1 110 ? -30.567 -0.648 25.454 1.00 68.12 110 TYR A O 1
ATOM 859 N N . GLU A 1 111 ? -29.110 -1.743 24.161 1.00 66.06 111 GLU A N 1
ATOM 860 C CA . GLU A 1 111 ? -28.241 -2.227 25.231 1.00 66.06 111 GLU A CA 1
ATOM 861 C C . GLU A 1 111 ? -26.871 -1.543 25.150 1.00 66.06 111 GLU A C 1
ATOM 863 O O . GLU A 1 111 ? -26.284 -1.468 24.062 1.00 66.06 111 GLU A O 1
ATOM 868 N N . VAL A 1 112 ? -26.357 -1.058 26.288 1.00 68.69 112 VAL A N 1
ATOM 869 C CA . VAL A 1 112 ? -25.015 -0.467 26.401 1.00 68.69 112 VAL A CA 1
ATOM 870 C C . VAL A 1 112 ? -24.127 -1.338 27.279 1.00 68.69 112 VAL A C 1
ATOM 872 O O . VAL A 1 112 ? -24.384 -1.516 28.465 1.00 68.69 112 VAL A O 1
ATOM 875 N N . SER A 1 113 ? -23.030 -1.838 26.715 1.00 69.44 113 SER A N 1
ATOM 876 C CA . SER A 1 113 ? -21.993 -2.524 27.482 1.00 69.44 113 SER A CA 1
ATOM 877 C C . SER A 1 113 ? -20.852 -1.563 27.815 1.00 69.44 113 SER A C 1
ATOM 879 O O . SER A 1 113 ? -20.181 -1.067 26.907 1.00 69.44 113 SER A O 1
ATOM 881 N N . ILE A 1 114 ? -20.579 -1.342 29.099 1.00 66.69 114 ILE A N 1
ATOM 882 C CA . ILE A 1 114 ? -19.451 -0.516 29.553 1.00 66.69 114 ILE A CA 1
ATOM 883 C C . ILE A 1 114 ? -18.288 -1.425 29.936 1.00 66.69 114 ILE A C 1
ATOM 885 O O . ILE A 1 114 ? -18.458 -2.335 30.746 1.00 66.69 114 ILE A O 1
ATOM 889 N N . ASN A 1 115 ? -17.117 -1.213 29.327 1.00 63.44 115 ASN A N 1
ATOM 890 C CA . ASN A 1 115 ? -15.868 -1.948 29.572 1.00 63.44 115 ASN A CA 1
ATOM 891 C C . ASN A 1 115 ? -15.952 -3.487 29.507 1.00 63.44 115 ASN A C 1
ATOM 893 O O . ASN A 1 115 ? -14.961 -4.160 29.793 1.00 63.44 115 ASN A O 1
ATOM 897 N N . SER A 1 116 ? -17.073 -4.070 29.084 1.00 59.53 116 SER A N 1
ATOM 898 C CA . SER A 1 116 ? -17.243 -5.519 29.018 1.00 59.53 11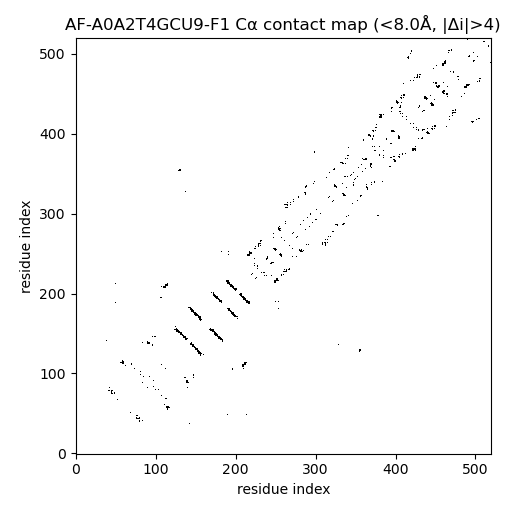6 SER A CA 1
ATOM 899 C C . SER A 1 116 ? -16.245 -6.131 28.040 1.00 59.53 116 SER A C 1
ATOM 901 O O . SER A 1 116 ? -15.968 -5.558 26.980 1.00 59.53 116 SER A O 1
ATOM 903 N N . ARG A 1 117 ? -15.638 -7.271 28.404 1.00 50.47 117 ARG A N 1
ATOM 904 C CA . ARG A 1 117 ? -14.817 -8.047 27.463 1.00 50.47 117 ARG A CA 1
ATOM 905 C C . ARG A 1 117 ? -15.740 -8.432 26.312 1.00 50.47 117 ARG A C 1
ATOM 907 O O . ARG A 1 117 ? -16.907 -8.734 26.546 1.00 50.47 117 ARG A O 1
ATOM 914 N N . ASN A 1 118 ? -15.241 -8.384 25.079 1.00 48.25 118 ASN A N 1
ATOM 915 C CA . ASN A 1 118 ? -16.017 -8.781 23.910 1.00 48.25 118 ASN A CA 1
ATOM 916 C C . ASN A 1 118 ? -16.299 -10.289 24.058 1.00 48.25 118 ASN A C 1
ATOM 918 O O . ASN A 1 118 ? -15.499 -11.122 23.644 1.00 48.25 118 ASN A O 1
ATOM 922 N N . ASN A 1 119 ? -17.360 -10.653 24.784 1.00 37.34 119 ASN A N 1
ATOM 923 C CA . ASN A 1 119 ? -17.693 -12.027 25.130 1.00 37.34 119 ASN A CA 1
ATOM 924 C C . ASN A 1 119 ? -18.204 -12.690 23.856 1.00 37.34 119 ASN A C 1
ATOM 926 O O . ASN A 1 119 ? -19.407 -12.705 23.620 1.00 37.34 119 ASN A O 1
ATOM 930 N N . GLY A 1 120 ? -17.266 -13.143 23.018 1.00 38.97 120 GLY A N 1
ATOM 931 C CA . GLY A 1 120 ? -17.288 -14.260 22.067 1.00 38.97 120 GLY A CA 1
ATOM 932 C C . GLY A 1 120 ? -18.571 -14.646 21.327 1.00 38.97 120 GLY A C 1
ATOM 933 O O . GLY A 1 120 ? -18.627 -15.754 20.812 1.00 38.97 120 GLY A O 1
ATOM 934 N N . SER A 1 121 ? -19.609 -13.818 21.263 1.00 38.00 121 SER A N 1
ATOM 935 C CA . SER A 1 121 ? -20.944 -14.267 20.849 1.00 38.00 121 SER A CA 1
ATOM 936 C C . SER A 1 121 ? -21.389 -13.696 19.518 1.00 38.00 121 SER A C 1
ATOM 938 O O . SER A 1 121 ? -22.420 -14.112 19.000 1.00 38.00 121 SER A O 1
ATOM 940 N N . ARG A 1 122 ? -20.632 -12.771 18.918 1.00 44.25 122 ARG A N 1
ATOM 941 C CA . ARG A 1 122 ? -21.124 -12.064 17.736 1.00 44.25 122 ARG A CA 1
ATOM 942 C C . ARG A 1 122 ? -20.046 -11.595 16.751 1.00 44.25 122 ARG A C 1
ATOM 944 O O . ARG A 1 122 ? -20.380 -10.796 15.882 1.00 44.25 122 ARG A O 1
ATOM 951 N N . GLN A 1 123 ? -18.802 -12.076 16.782 1.00 46.50 123 GLN A N 1
ATOM 952 C CA . GLN A 1 123 ? -17.952 -11.970 15.583 1.00 46.50 123 GLN A CA 1
ATOM 953 C C . GLN A 1 123 ? -18.551 -12.901 14.526 1.00 46.50 123 GLN A C 1
ATOM 955 O O . GLN A 1 123 ? -18.442 -14.115 14.627 1.00 46.50 123 GLN A O 1
ATOM 960 N N . VAL A 1 124 ? -19.283 -12.336 13.564 1.00 49.25 124 VAL A N 1
ATOM 961 C CA . VAL A 1 124 ? -19.819 -13.126 12.454 1.00 49.25 124 VAL A CA 1
ATOM 962 C C . VAL A 1 124 ? -18.646 -13.466 11.551 1.00 49.25 124 VAL A C 1
ATOM 964 O O . VAL A 1 124 ? -18.174 -12.615 10.794 1.00 49.25 124 VAL A O 1
ATOM 967 N N . THR A 1 125 ? -18.173 -14.699 11.647 1.00 51.25 125 THR A N 1
ATOM 968 C CA . THR A 1 125 ? -17.254 -15.291 10.686 1.00 51.25 125 THR A CA 1
ATOM 969 C C . THR A 1 125 ? -18.032 -15.528 9.394 1.00 51.25 125 THR A C 1
ATOM 971 O O . THR A 1 125 ? -18.948 -16.339 9.293 1.00 51.25 125 THR A O 1
ATOM 974 N N . GLY A 1 126 ? -17.761 -14.693 8.401 1.00 59.75 126 GLY A N 1
ATOM 975 C CA . GLY A 1 126 ? -18.430 -14.747 7.112 1.00 59.75 126 GLY A CA 1
ATOM 976 C C . GLY A 1 126 ? -17.652 -13.920 6.112 1.00 59.75 126 GLY A C 1
ATOM 977 O O . GLY A 1 126 ? -17.155 -12.843 6.447 1.00 59.75 126 GLY A O 1
ATOM 978 N N . ARG A 1 127 ? -17.526 -14.425 4.883 1.00 66.25 127 ARG A N 1
ATOM 979 C CA . ARG A 1 127 ? -16.781 -13.728 3.832 1.00 66.25 127 ARG A CA 1
ATOM 980 C C . ARG A 1 127 ? -17.468 -12.395 3.535 1.00 66.25 127 ARG A C 1
ATOM 982 O O . ARG A 1 127 ? -18.658 -12.378 3.206 1.00 66.25 127 ARG A O 1
ATOM 989 N N . ILE A 1 128 ? -16.723 -11.297 3.653 1.00 70.44 128 ILE A N 1
ATOM 990 C CA . ILE A 1 128 ? -17.182 -9.965 3.250 1.00 70.44 128 ILE A CA 1
ATOM 991 C C . ILE A 1 128 ? -17.362 -9.979 1.729 1.00 70.44 128 ILE A C 1
ATOM 993 O O . ILE A 1 128 ? -16.511 -10.477 0.995 1.00 70.44 128 ILE A O 1
ATOM 997 N N . LEU A 1 129 ? -18.516 -9.512 1.272 1.00 71.38 129 LEU A N 1
ATOM 998 C CA . LEU A 1 129 ? -18.892 -9.422 -0.137 1.00 71.38 129 LEU A CA 1
ATOM 999 C C . LEU A 1 129 ? -18.792 -7.997 -0.662 1.00 71.38 129 LEU A C 1
ATOM 1001 O O . LEU A 1 129 ? -18.533 -7.813 -1.843 1.00 71.38 129 LEU A O 1
ATOM 1005 N N . ASP A 1 130 ? -19.051 -7.030 0.210 1.00 69.81 130 ASP A N 1
ATOM 1006 C CA . ASP A 1 130 ? -19.042 -5.610 -0.101 1.00 69.81 130 ASP A CA 1
ATOM 1007 C C . ASP A 1 130 ? -18.845 -4.824 1.199 1.00 69.81 130 ASP A C 1
ATOM 1009 O O . ASP A 1 130 ? -19.296 -5.262 2.271 1.00 69.81 130 ASP A O 1
ATOM 1013 N N . GLN A 1 131 ? -18.161 -3.688 1.115 1.00 74.94 131 GLN A N 1
ATOM 1014 C CA . GLN A 1 131 ? -17.959 -2.809 2.252 1.00 74.94 131 GLN A CA 1
ATOM 1015 C C . GLN A 1 131 ? -17.807 -1.346 1.838 1.00 74.94 131 GLN A C 1
ATOM 1017 O O . GLN A 1 131 ? -16.928 -0.988 1.061 1.00 74.94 131 GLN A O 1
ATOM 1022 N N . GLU A 1 132 ? -18.545 -0.484 2.528 1.00 76.50 132 GLU A N 1
ATOM 1023 C CA . GLU A 1 132 ? -18.342 0.961 2.527 1.00 76.50 132 GLU A CA 1
ATOM 1024 C C . GLU A 1 132 ? -17.730 1.373 3.873 1.00 76.50 132 GLU A C 1
ATOM 1026 O O . GLU A 1 132 ? -18.218 0.974 4.934 1.00 76.50 132 GLU A O 1
ATOM 1031 N N . ARG A 1 133 ? -16.648 2.160 3.851 1.00 78.81 133 ARG A N 1
ATOM 1032 C CA . ARG A 1 133 ? -16.029 2.734 5.055 1.00 78.81 133 ARG A CA 1
ATOM 1033 C C . ARG A 1 133 ? -15.904 4.238 4.885 1.00 78.81 133 ARG A C 1
ATOM 1035 O O . ARG A 1 133 ? -15.358 4.698 3.888 1.00 78.81 133 ARG A O 1
ATOM 1042 N N . THR A 1 134 ? -16.351 4.992 5.879 1.00 82.00 134 THR A N 1
ATOM 1043 C CA . THR A 1 134 ? -16.034 6.412 6.013 1.00 82.00 134 THR A CA 1
ATOM 1044 C C . THR A 1 134 ? -15.292 6.625 7.322 1.00 82.00 134 THR A C 1
ATOM 1046 O O . THR A 1 134 ? -15.583 5.994 8.336 1.00 82.00 134 THR A O 1
ATOM 1049 N N . HIS A 1 135 ? -14.275 7.473 7.292 1.00 84.56 135 HIS A N 1
ATOM 1050 C CA . HIS A 1 135 ? -13.483 7.809 8.461 1.00 84.56 135 HIS A CA 1
ATOM 1051 C C . HIS A 1 135 ? -13.198 9.304 8.414 1.00 84.56 135 HIS A C 1
ATOM 1053 O O . HIS A 1 135 ? -12.762 9.819 7.386 1.00 84.56 135 HIS A O 1
ATOM 1059 N N . LYS A 1 136 ? -13.524 10.000 9.500 1.00 85.44 136 LYS A N 1
ATOM 1060 C CA . LYS A 1 136 ? -13.357 11.444 9.641 1.00 85.44 136 LYS A CA 1
ATOM 1061 C C . LYS A 1 136 ? -12.713 11.739 10.980 1.00 85.44 136 LYS A C 1
ATOM 1063 O O . LYS A 1 136 ? -13.089 11.136 11.983 1.00 85.44 136 LYS A O 1
ATOM 1068 N N . GLN A 1 137 ? -11.781 12.677 10.987 1.00 85.50 137 GLN A N 1
ATOM 1069 C CA . GLN A 1 137 ? -11.071 13.117 12.178 1.00 85.50 137 GLN A CA 1
ATOM 1070 C C . GLN A 1 137 ? -11.170 14.635 12.306 1.00 85.50 137 GLN A C 1
ATOM 1072 O O . GLN A 1 137 ? -11.245 15.342 11.303 1.00 85.50 137 GLN A O 1
ATOM 1077 N N . ALA A 1 138 ? -11.184 15.129 13.539 1.00 83.50 138 ALA A N 1
ATOM 1078 C CA . ALA A 1 138 ? -11.115 16.552 13.826 1.00 83.50 138 ALA A CA 1
ATOM 1079 C C . ALA A 1 138 ? -10.464 16.807 15.186 1.00 83.50 138 ALA A C 1
ATOM 1081 O O . ALA A 1 138 ? -10.751 16.112 16.163 1.00 83.50 138 ALA A O 1
ATOM 1082 N N . ASP A 1 139 ? -9.661 17.867 15.252 1.00 82.94 139 ASP A N 1
ATOM 1083 C CA . ASP A 1 139 ? -9.210 18.451 16.510 1.00 82.94 139 ASP A CA 1
ATOM 1084 C C . ASP A 1 139 ? -10.308 19.375 17.050 1.00 82.94 139 ASP A C 1
ATOM 1086 O O . ASP A 1 139 ? -10.699 20.356 16.404 1.00 82.94 139 ASP A O 1
ATOM 1090 N N . ILE A 1 140 ? -10.824 19.051 18.234 1.00 79.94 140 ILE A N 1
ATOM 1091 C CA . ILE A 1 140 ? -11.855 19.848 18.909 1.00 79.94 140 ILE A CA 1
ATOM 1092 C C . ILE A 1 140 ? -11.254 20.845 19.914 1.00 79.94 140 ILE A C 1
ATOM 1094 O O . ILE A 1 140 ? -11.960 21.377 20.761 1.00 79.94 140 ILE A O 1
ATOM 1098 N N . GLY A 1 141 ? -9.942 21.091 19.862 1.00 74.38 141 GLY A N 1
ATOM 1099 C CA . GLY A 1 141 ? -9.195 21.970 20.768 1.00 74.38 141 GLY A CA 1
ATOM 1100 C C . GLY A 1 141 ? -8.830 21.307 22.100 1.00 74.38 141 GLY A C 1
ATOM 1101 O O . GLY A 1 141 ? -7.772 21.582 22.663 1.00 74.38 141 GLY A O 1
ATOM 1102 N N . LEU A 1 142 ? -9.673 20.390 22.581 1.00 74.56 142 LEU A N 1
ATOM 1103 C CA . LEU A 1 142 ? -9.469 19.618 23.814 1.00 74.56 142 LEU A CA 1
ATOM 1104 C C . LEU A 1 142 ? -8.870 18.226 23.577 1.00 74.56 142 LEU A C 1
ATOM 1106 O O . LEU A 1 142 ? -8.506 17.543 24.533 1.00 74.56 142 LEU A O 1
ATOM 1110 N N . GLY A 1 143 ? -8.778 17.792 22.324 1.00 80.12 143 GLY A N 1
ATOM 1111 C CA . GLY A 1 143 ? -8.382 16.442 21.950 1.00 80.12 143 GLY A CA 1
ATOM 1112 C C . GLY A 1 143 ? -8.648 16.156 20.481 1.00 80.12 143 GLY A C 1
ATOM 1113 O O . GLY A 1 143 ? -9.403 16.875 19.821 1.00 80.12 143 GLY A O 1
ATOM 1114 N N . GLN A 1 144 ? -8.073 15.065 19.994 1.00 85.25 144 GLN A N 1
ATOM 1115 C CA . GLN A 1 144 ? -8.396 14.512 18.688 1.00 85.25 144 GLN A CA 1
ATOM 1116 C C . GLN A 1 144 ? -9.631 13.615 18.796 1.00 85.25 144 GLN A C 1
ATOM 1118 O O . GLN A 1 144 ? -9.725 12.760 19.682 1.00 85.25 144 GLN A O 1
ATOM 1123 N N . MET A 1 145 ? -10.586 13.795 17.887 1.00 86.19 145 MET A N 1
ATOM 1124 C CA . MET A 1 145 ? -11.782 12.965 17.792 1.00 86.19 145 MET A CA 1
ATOM 1125 C C . MET A 1 145 ? -11.858 12.313 16.416 1.00 86.19 145 MET A C 1
ATOM 1127 O O . MET A 1 145 ? -11.687 12.990 15.404 1.00 86.19 145 MET A O 1
ATOM 1131 N N . SER A 1 146 ? -12.168 11.019 16.366 1.00 87.75 146 SER A N 1
ATOM 1132 C CA . SER A 1 146 ? -12.435 10.304 15.119 1.00 87.75 146 SER A CA 1
ATOM 1133 C C . SER A 1 146 ? -13.819 9.677 15.132 1.00 87.75 146 SER A C 1
ATOM 1135 O O . SER A 1 146 ? -14.279 9.168 16.153 1.00 87.75 146 SER A O 1
ATOM 1137 N N . LEU A 1 147 ? -14.487 9.720 13.985 1.00 88.12 147 LEU A N 1
ATOM 1138 C CA . LEU A 1 147 ? -15.698 8.963 13.727 1.00 88.12 147 LEU A CA 1
ATOM 1139 C C . LEU A 1 147 ? -15.462 8.076 12.512 1.00 88.12 147 LEU A C 1
ATOM 1141 O O . LEU A 1 147 ? -15.197 8.548 11.404 1.00 88.12 147 LEU A O 1
ATOM 1145 N N . MET A 1 148 ? -15.612 6.783 12.732 1.00 86.12 148 MET A N 1
ATOM 1146 C CA . MET A 1 148 ? -15.501 5.753 11.724 1.00 86.12 148 MET A CA 1
ATOM 1147 C C . MET A 1 148 ? -16.843 5.065 11.551 1.00 86.12 148 MET A C 1
ATOM 1149 O O . MET A 1 148 ? -17.512 4.738 12.527 1.00 86.12 148 MET A O 1
ATOM 1153 N N . ILE A 1 149 ? -17.248 4.856 10.308 1.00 85.81 149 ILE A N 1
ATOM 1154 C CA . ILE A 1 149 ? -18.493 4.184 9.966 1.00 85.81 149 ILE A CA 1
ATOM 1155 C C . ILE A 1 149 ? -18.175 3.114 8.935 1.00 85.81 149 ILE A C 1
ATOM 1157 O O . ILE A 1 149 ? -17.568 3.397 7.903 1.00 85.81 149 ILE A O 1
ATOM 1161 N N . HIS A 1 150 ? -18.626 1.895 9.193 1.00 81.25 150 HIS A N 1
ATOM 1162 C CA . HIS A 1 150 ? -18.541 0.778 8.269 1.00 81.25 150 HIS A CA 1
ATOM 1163 C C . HIS A 1 150 ? -19.925 0.236 7.983 1.00 81.25 150 HIS A C 1
ATOM 1165 O O . HIS A 1 150 ? -20.711 -0.018 8.891 1.00 81.25 150 HIS A O 1
ATOM 1171 N N . LYS A 1 151 ? -20.189 -0.037 6.715 1.00 83.19 151 LYS A N 1
ATOM 1172 C CA . LYS A 1 151 ? -21.316 -0.848 6.279 1.00 83.19 151 LYS A CA 1
ATOM 1173 C C . LYS A 1 151 ? -20.748 -2.044 5.541 1.00 83.19 151 LYS A C 1
ATOM 1175 O O . LYS A 1 151 ? -20.058 -1.873 4.545 1.00 83.19 151 LYS A O 1
ATOM 1180 N N . ARG A 1 152 ? -21.003 -3.243 6.045 1.00 78.25 152 ARG A N 1
ATOM 1181 C CA . ARG A 1 152 ? -20.453 -4.499 5.537 1.00 78.25 152 ARG A CA 1
ATOM 1182 C C . ARG A 1 152 ? -21.588 -5.411 5.120 1.00 78.25 152 ARG A C 1
ATOM 1184 O O . ARG A 1 152 ? -22.559 -5.581 5.849 1.00 78.25 152 ARG A O 1
ATOM 1191 N N . LYS A 1 153 ? -21.453 -6.025 3.950 1.00 77.88 153 LYS A N 1
ATOM 1192 C CA . LYS A 1 153 ? -22.317 -7.110 3.493 1.00 77.88 153 LYS A CA 1
ATOM 1193 C C . LYS A 1 153 ? -21.525 -8.404 3.557 1.00 77.88 153 LYS A C 1
ATOM 1195 O O . LYS A 1 153 ? -20.453 -8.503 2.969 1.00 77.88 153 LYS A O 1
ATOM 1200 N N . ARG A 1 154 ? -22.043 -9.410 4.251 1.00 76.12 154 ARG A N 1
ATOM 1201 C CA . ARG A 1 154 ? -21.374 -10.695 4.475 1.00 76.12 154 ARG A CA 1
ATOM 1202 C C . ARG A 1 154 ? -22.195 -11.843 3.917 1.00 76.12 154 ARG A C 1
ATOM 1204 O O . ARG A 1 154 ? -23.427 -11.820 3.950 1.00 76.12 154 ARG A O 1
ATOM 1211 N N . ARG A 1 155 ? -21.500 -12.882 3.459 1.00 70.94 155 ARG A N 1
ATOM 1212 C CA . ARG A 1 155 ? -22.083 -14.207 3.241 1.00 70.94 155 ARG A CA 1
ATOM 1213 C C . ARG A 1 155 ? -21.854 -15.051 4.485 1.00 70.94 155 ARG A C 1
ATOM 1215 O O . ARG A 1 155 ? -20.709 -15.237 4.890 1.00 70.94 155 ARG A O 1
ATOM 1222 N N . VAL A 1 156 ? -22.927 -15.589 5.049 1.00 65.19 156 VAL A N 1
ATOM 1223 C CA . VAL A 1 156 ? -22.837 -16.520 6.178 1.00 65.19 156 VAL A CA 1
ATOM 1224 C C . VAL A 1 156 ? -22.706 -17.941 5.619 1.00 65.19 156 VAL A C 1
ATOM 1226 O O . VAL A 1 156 ? -23.586 -18.400 4.884 1.00 65.19 156 VAL A O 1
ATOM 1229 N N . SER A 1 157 ? -21.587 -18.614 5.904 1.00 52.91 157 SER A N 1
ATOM 1230 C CA . SER A 1 157 ? -21.394 -20.047 5.638 1.00 52.91 157 SER A CA 1
ATOM 1231 C C . SER A 1 157 ? -21.619 -20.839 6.920 1.00 52.91 157 SER A C 1
ATOM 1233 O O . SER A 1 157 ? -21.101 -20.477 7.966 1.00 52.91 157 SER A O 1
ATOM 1235 N N . THR A 1 158 ? -22.369 -21.931 6.824 1.00 47.78 158 THR A N 1
ATOM 1236 C CA . THR A 1 158 ? -22.749 -22.821 7.933 1.00 47.78 158 THR A CA 1
ATOM 1237 C C . THR A 1 158 ? -21.626 -23.755 8.406 1.00 47.78 158 THR A C 1
ATOM 1239 O O . THR A 1 158 ? -21.910 -24.695 9.135 1.00 47.78 158 THR A O 1
ATOM 1242 N N . ASP A 1 159 ? -20.381 -23.542 7.975 1.00 43.03 159 ASP A N 1
ATOM 1243 C CA . ASP A 1 159 ? -19.283 -24.494 8.211 1.00 43.03 159 ASP A CA 1
ATOM 1244 C C . ASP A 1 159 ? -18.527 -24.248 9.531 1.00 43.03 159 ASP A C 1
ATOM 1246 O O . ASP A 1 159 ? -17.735 -25.094 9.936 1.00 43.03 159 ASP A O 1
ATOM 1250 N N . ASP A 1 160 ? -18.786 -23.138 10.235 1.00 40.88 160 ASP A N 1
ATOM 1251 C CA . ASP A 1 160 ? -18.245 -22.934 11.583 1.00 40.88 160 ASP A CA 1
ATOM 1252 C C . ASP A 1 160 ? -19.145 -23.618 12.619 1.00 40.88 160 ASP A C 1
ATOM 1254 O O . ASP A 1 160 ? -20.228 -23.139 12.966 1.00 40.88 160 ASP A O 1
ATOM 1258 N N . GLU A 1 161 ? -18.665 -24.759 13.118 1.00 40.25 161 GLU A N 1
ATOM 1259 C CA . GLU A 1 161 ? -19.211 -25.513 14.244 1.00 40.25 161 GLU A CA 1
ATOM 1260 C C . GLU A 1 161 ? -19.342 -24.630 15.497 1.00 40.25 161 GLU A C 1
ATOM 1262 O O . GLU A 1 161 ? -18.449 -24.542 16.345 1.00 40.25 161 GLU A O 1
ATOM 1267 N N . ARG A 1 162 ? -20.492 -23.973 15.625 1.00 38.88 162 ARG A N 1
ATOM 1268 C CA . ARG A 1 162 ? -21.182 -23.689 16.886 1.00 38.88 162 ARG A CA 1
ATOM 1269 C C . ARG A 1 162 ? -22.605 -23.249 16.552 1.00 38.88 162 ARG A C 1
ATOM 1271 O O . ARG A 1 162 ? -22.897 -22.067 16.381 1.00 38.88 162 ARG A O 1
ATOM 1278 N N . ASP A 1 163 ? -23.492 -24.237 16.477 1.00 35.62 163 ASP A N 1
ATOM 1279 C CA . ASP A 1 163 ? -24.942 -24.058 16.515 1.00 3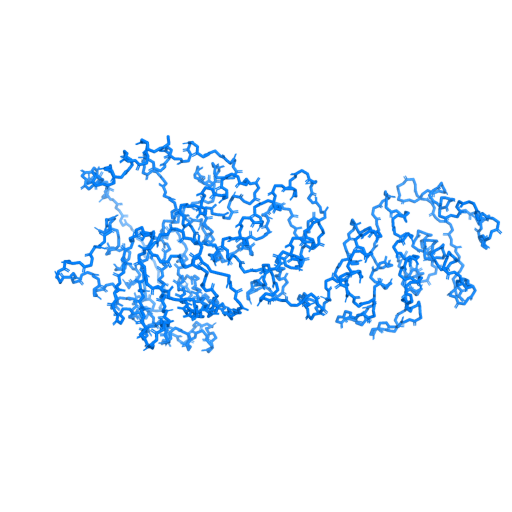5.62 163 ASP A CA 1
ATOM 1280 C C . ASP A 1 163 ? -25.342 -23.256 17.763 1.00 35.62 163 ASP A C 1
ATOM 1282 O O . ASP A 1 163 ? -25.557 -23.808 18.840 1.00 35.62 163 ASP A O 1
ATOM 1286 N N . THR A 1 164 ? -25.429 -21.931 17.645 1.00 39.84 164 THR A N 1
ATOM 1287 C CA . THR A 1 164 ? -26.099 -21.087 18.651 1.00 39.84 164 THR A CA 1
ATOM 1288 C C . THR A 1 164 ? -27.009 -20.018 18.058 1.00 39.84 164 THR A C 1
ATOM 1290 O O . THR A 1 164 ? -27.676 -19.323 18.819 1.00 39.84 164 THR A O 1
ATOM 1293 N N . THR A 1 165 ? -27.095 -19.865 16.730 1.00 43.69 165 THR A N 1
ATOM 1294 C CA . THR A 1 165 ? -27.824 -18.717 16.152 1.00 43.69 165 THR A CA 1
ATOM 1295 C C . THR A 1 165 ? -28.874 -19.033 15.086 1.00 43.69 165 THR A C 1
ATOM 1297 O O . THR A 1 165 ? -29.516 -18.102 14.609 1.00 43.69 165 THR A O 1
ATOM 1300 N N . GLY A 1 166 ? -29.122 -20.302 14.736 1.00 42.19 166 GLY A N 1
ATOM 1301 C CA . GLY A 1 166 ? -30.223 -20.669 13.826 1.00 42.19 166 GLY A CA 1
ATOM 1302 C C . GLY A 1 166 ? -30.191 -19.959 12.461 1.00 42.19 166 GLY A C 1
ATOM 1303 O O . GLY A 1 166 ? -31.221 -19.840 11.798 1.00 42.19 166 GLY A O 1
ATOM 1304 N N . LEU A 1 167 ? -29.028 -19.444 12.048 1.00 47.56 167 LEU A N 1
ATOM 1305 C CA . LEU A 1 167 ? -28.871 -18.666 10.825 1.00 47.56 167 LEU A CA 1
ATOM 1306 C C . LEU A 1 167 ? -28.834 -19.601 9.612 1.00 47.56 167 LEU A C 1
ATOM 1308 O O . LEU A 1 167 ? -27.837 -20.265 9.337 1.00 47.56 167 LEU A O 1
ATOM 1312 N N . ALA A 1 168 ? -29.934 -19.629 8.858 1.00 45.94 168 ALA A N 1
ATOM 1313 C CA . ALA A 1 168 ? -29.966 -20.242 7.538 1.00 45.94 168 ALA A CA 1
ATOM 1314 C C . ALA A 1 168 ? -29.053 -19.482 6.554 1.00 45.94 168 ALA A C 1
ATOM 1316 O O . ALA A 1 168 ? -28.845 -18.272 6.665 1.00 45.94 168 ALA A O 1
ATOM 1317 N N . LYS A 1 169 ? -28.536 -20.207 5.557 1.00 50.75 169 LYS A N 1
ATOM 1318 C CA . LYS A 1 169 ? -27.687 -19.714 4.459 1.00 50.75 169 LYS A CA 1
ATOM 1319 C C . LYS A 1 169 ? -28.257 -18.409 3.864 1.00 50.75 169 LYS A C 1
ATOM 1321 O O . LYS A 1 169 ? -29.328 -18.427 3.263 1.00 50.75 169 LYS A O 1
ATOM 1326 N N . GLY A 1 170 ? -27.548 -17.286 4.009 1.00 62.03 170 GLY A N 1
ATOM 1327 C CA . GLY A 1 170 ? -28.068 -15.964 3.634 1.00 62.03 170 GLY A CA 1
ATOM 1328 C C . GLY A 1 170 ? -27.018 -14.849 3.574 1.00 62.03 170 GLY A C 1
ATOM 1329 O O . GLY A 1 170 ? -25.822 -15.0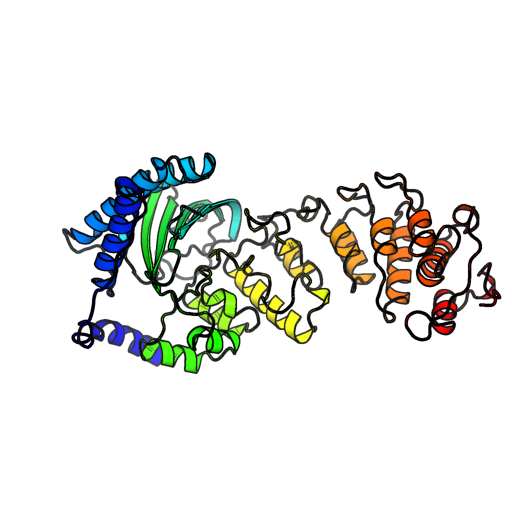82 3.772 1.00 62.03 170 GLY A O 1
ATOM 1330 N N . HIS A 1 171 ? -27.485 -13.636 3.263 1.00 66.75 171 HIS A N 1
ATOM 1331 C CA . HIS A 1 171 ? -26.693 -12.405 3.298 1.00 66.75 171 HIS A CA 1
ATOM 1332 C C . HIS A 1 171 ? -27.005 -11.642 4.586 1.00 66.75 171 HIS A C 1
ATOM 1334 O O . HIS A 1 171 ? -28.174 -11.487 4.928 1.00 66.75 171 HIS A O 1
ATOM 1340 N N . LEU A 1 172 ? -25.968 -11.163 5.268 1.00 72.81 172 LEU A N 1
ATOM 1341 C CA . LEU A 1 172 ? -26.076 -10.311 6.450 1.00 72.81 172 LEU A CA 1
ATOM 1342 C C . LEU A 1 172 ? -25.519 -8.930 6.104 1.00 72.81 172 LEU A C 1
ATOM 1344 O O . LEU A 1 172 ? -24.448 -8.857 5.503 1.00 72.81 172 LEU A O 1
ATOM 1348 N N . THR A 1 173 ? -26.202 -7.861 6.508 1.00 73.94 173 THR A N 1
ATOM 1349 C CA . THR A 1 173 ? -25.628 -6.510 6.481 1.00 73.94 173 THR A CA 1
ATOM 1350 C C . THR A 1 173 ? -25.379 -6.055 7.913 1.00 73.94 173 THR A C 1
ATOM 1352 O O . THR A 1 173 ? -26.308 -6.010 8.724 1.00 73.94 173 THR A O 1
ATOM 1355 N N . ASP A 1 174 ? -24.129 -5.739 8.237 1.00 78.88 174 ASP A N 1
ATOM 1356 C CA . ASP A 1 174 ? -23.742 -5.129 9.503 1.00 78.88 174 ASP A CA 1
ATOM 1357 C C . ASP A 1 174 ? -23.299 -3.681 9.299 1.00 78.88 174 ASP A C 1
ATOM 1359 O O . ASP A 1 174 ? -22.586 -3.339 8.357 1.00 78.88 174 ASP A O 1
ATOM 1363 N N . TYR A 1 175 ? -23.761 -2.819 10.194 1.00 82.38 175 TYR A N 1
ATOM 1364 C CA . TYR A 1 175 ? -23.456 -1.402 10.224 1.00 82.38 175 TYR A CA 1
ATOM 1365 C C . TYR A 1 175 ? -22.765 -1.088 11.550 1.00 82.38 175 TYR A C 1
ATOM 1367 O O . TYR A 1 175 ? -23.354 -1.265 12.615 1.00 82.38 175 TYR A O 1
ATOM 1375 N N . ASN A 1 176 ? -21.504 -0.672 11.491 1.00 84.00 176 ASN A N 1
ATOM 1376 C CA . ASN A 1 176 ? -20.693 -0.342 12.653 1.00 84.00 176 ASN A CA 1
ATOM 1377 C C . ASN A 1 176 ? -20.366 1.152 12.644 1.00 84.00 176 ASN A C 1
ATOM 1379 O O . ASN A 1 176 ? -19.982 1.695 11.613 1.00 84.00 176 ASN A O 1
ATOM 1383 N N . MET A 1 177 ? -20.511 1.818 13.781 1.00 87.31 177 MET A N 1
ATOM 1384 C CA . MET A 1 177 ? -19.970 3.151 14.002 1.00 87.31 177 MET A CA 1
ATOM 1385 C C . MET A 1 177 ? -19.028 3.103 15.200 1.00 87.31 177 MET A C 1
ATOM 1387 O O . MET A 1 177 ? -19.428 2.630 16.259 1.00 87.31 177 MET A O 1
ATOM 1391 N N . SER A 1 178 ? -17.821 3.636 15.062 1.00 87.62 178 SER A N 1
ATOM 1392 C CA . SER A 1 178 ? -16.850 3.786 16.143 1.00 87.62 178 SER A CA 1
ATOM 1393 C C . SER A 1 178 ? -16.492 5.258 16.303 1.00 87.62 178 SER A C 1
ATOM 1395 O O . SER A 1 178 ? -16.068 5.908 15.350 1.00 87.62 178 SER A O 1
ATOM 1397 N N . LEU A 1 179 ? -16.710 5.788 17.500 1.00 88.44 179 LEU A N 1
ATOM 1398 C CA . LEU A 1 179 ? -16.342 7.130 17.917 1.00 88.44 179 LEU A CA 1
ATOM 1399 C C . LEU A 1 179 ? -15.179 7.015 18.902 1.00 88.44 179 LEU A C 1
ATOM 1401 O O . LEU A 1 179 ? -15.341 6.436 19.975 1.00 88.44 179 LEU A O 1
ATOM 1405 N N . THR A 1 180 ? -14.031 7.591 18.567 1.00 87.31 180 THR A N 1
ATOM 1406 C CA . THR A 1 180 ? -12.876 7.665 19.468 1.00 87.31 180 THR A CA 1
ATOM 1407 C C . THR A 1 180 ? -12.611 9.107 19.852 1.00 87.31 180 THR A C 1
ATOM 1409 O O . THR A 1 180 ? -12.698 10.007 19.018 1.00 87.31 180 THR A O 1
ATOM 1412 N N . PHE A 1 181 ? -12.221 9.328 21.099 1.00 85.50 181 PHE A N 1
ATOM 1413 C CA . PHE A 1 181 ? -11.762 10.619 21.585 1.00 85.50 181 PHE A CA 1
ATOM 1414 C C . PHE A 1 181 ? -10.484 10.442 22.404 1.00 85.50 181 PHE A C 1
ATOM 1416 O O . PHE A 1 181 ? -10.456 9.704 23.392 1.00 85.50 181 PHE A O 1
ATOM 1423 N N . LEU A 1 182 ? -9.425 11.119 21.965 1.00 84.88 182 LEU A N 1
ATOM 1424 C CA . LEU A 1 182 ? -8.123 11.163 22.615 1.00 84.88 182 LEU A CA 1
ATOM 1425 C C . LEU A 1 182 ? -7.877 12.592 23.122 1.00 84.88 182 LEU A C 1
ATOM 1427 O O . LEU A 1 182 ? -7.687 13.490 22.303 1.00 84.88 182 LEU A O 1
ATOM 1431 N N . PRO A 1 183 ? -7.900 12.831 24.442 1.00 79.12 183 PRO A N 1
ATOM 1432 C CA . PRO A 1 183 ? -7.685 14.162 24.999 1.00 79.12 183 PRO A CA 1
ATOM 1433 C C . PRO A 1 183 ? -6.251 14.665 24.775 1.00 79.12 183 PRO A C 1
ATOM 1435 O O . PRO A 1 183 ? -5.292 13.896 24.810 1.00 79.12 183 PRO A O 1
ATOM 1438 N N . ASN A 1 184 ? -6.107 15.980 24.603 1.00 75.50 184 ASN A N 1
ATOM 1439 C CA . ASN A 1 184 ? -4.814 16.646 24.468 1.00 75.50 184 ASN A CA 1
ATOM 1440 C C . ASN A 1 184 ? -4.137 16.808 25.846 1.00 75.50 184 ASN A C 1
ATOM 1442 O O . ASN A 1 184 ? -4.729 17.321 26.798 1.00 75.50 184 ASN A O 1
ATOM 1446 N N . GLY A 1 185 ? -2.850 16.459 25.929 1.00 62.97 185 GLY A N 1
ATOM 1447 C CA . GLY A 1 185 ? -1.982 16.749 27.077 1.00 62.97 185 GLY A CA 1
ATOM 1448 C C . GLY A 1 185 ? -2.035 15.748 28.245 1.00 62.97 185 GLY A C 1
ATOM 1449 O O . GLY A 1 185 ? -2.910 14.898 28.351 1.00 62.97 185 GLY A O 1
ATOM 1450 N N . ASN A 1 186 ? -1.086 15.889 29.179 1.00 55.03 186 ASN A N 1
ATOM 1451 C CA . ASN A 1 186 ? -0.828 14.955 30.296 1.00 55.03 186 ASN A CA 1
ATOM 1452 C C . ASN A 1 186 ? -1.923 14.875 31.383 1.00 55.03 186 ASN A C 1
ATOM 1454 O O . ASN A 1 186 ? -1.710 14.243 32.417 1.00 55.03 186 ASN A O 1
ATOM 1458 N N . ARG A 1 187 ? -3.062 15.560 31.225 1.00 53.16 187 ARG A N 1
ATOM 1459 C CA . ARG A 1 187 ? -4.086 15.627 32.282 1.00 53.16 187 ARG A CA 1
ATOM 1460 C C . ARG A 1 187 ? -4.966 14.378 32.316 1.00 53.16 187 ARG A C 1
ATOM 1462 O O . ARG A 1 187 ? -5.286 13.913 33.404 1.00 53.16 187 ARG A O 1
ATOM 1469 N N . ASN A 1 188 ? -5.266 13.786 31.158 1.00 58.16 188 ASN A N 1
ATOM 1470 C CA . ASN A 1 188 ? -6.118 12.603 31.054 1.00 58.16 188 ASN A CA 1
ATOM 1471 C C . ASN A 1 188 ? -5.381 11.454 30.358 1.00 58.16 188 ASN A C 1
ATOM 1473 O O . ASN A 1 188 ? -5.232 11.430 29.144 1.00 58.16 188 ASN A O 1
ATOM 1477 N N . HIS A 1 189 ? -4.970 10.460 31.147 1.00 70.94 189 HIS A N 1
ATOM 1478 C CA . HIS A 1 189 ? -4.314 9.227 30.688 1.00 70.94 189 HIS A CA 1
ATOM 1479 C C . HIS A 1 189 ? -5.318 8.214 30.115 1.00 70.94 189 HIS A C 1
ATOM 1481 O O . HIS A 1 189 ? -5.154 7.008 30.290 1.00 70.94 189 HIS A O 1
ATOM 1487 N N . HIS A 1 190 ? -6.410 8.689 29.518 1.00 77.50 190 HIS A N 1
ATOM 1488 C CA . HIS A 1 190 ? -7.547 7.862 29.145 1.00 77.50 190 HIS A CA 1
ATOM 1489 C C . HIS A 1 190 ? -8.121 8.301 27.799 1.00 77.50 190 HIS A C 1
ATOM 1491 O O . HIS A 1 190 ? -8.462 9.465 27.612 1.00 77.50 190 HIS A O 1
ATOM 1497 N N . MET A 1 191 ? -8.250 7.346 26.886 1.00 82.44 191 MET A N 1
ATOM 1498 C CA . MET A 1 191 ? -8.961 7.469 25.621 1.00 82.44 191 MET A CA 1
ATOM 1499 C C . MET A 1 191 ? -10.382 6.932 25.804 1.00 82.44 191 MET A C 1
ATOM 1501 O O . MET A 1 191 ? -10.574 5.856 26.372 1.00 82.44 191 MET A O 1
ATOM 1505 N N . LEU A 1 192 ? -11.370 7.658 25.288 1.00 82.12 192 LEU A N 1
ATOM 1506 C CA . LEU A 1 192 ? -12.759 7.210 25.220 1.00 82.12 192 LEU A CA 1
ATOM 1507 C C . LEU A 1 192 ? -13.019 6.565 23.859 1.00 82.12 192 LEU A C 1
ATOM 1509 O O . LEU A 1 192 ? -12.653 7.123 22.824 1.00 82.12 192 LEU A O 1
ATOM 1513 N N . MET A 1 193 ? -13.678 5.411 23.852 1.00 84.12 193 MET A N 1
ATOM 1514 C CA . MET A 1 193 ? -14.114 4.745 22.629 1.00 84.12 193 MET A CA 1
ATOM 1515 C C . MET A 1 193 ? -15.550 4.254 22.782 1.00 84.12 193 MET A C 1
ATOM 1517 O O . MET A 1 193 ? -15.850 3.449 23.660 1.00 84.12 193 MET A O 1
ATOM 1521 N N . ALA A 1 194 ? -16.441 4.735 21.924 1.00 85.69 194 ALA A N 1
ATOM 1522 C CA . ALA A 1 194 ? -17.845 4.362 21.904 1.00 85.69 194 ALA A CA 1
ATOM 1523 C C . ALA A 1 194 ? -18.182 3.719 20.556 1.00 85.69 194 ALA A C 1
ATOM 1525 O O . ALA A 1 194 ? -17.969 4.322 19.508 1.00 85.69 194 ALA A O 1
ATOM 1526 N N . THR A 1 195 ? -18.719 2.504 20.563 1.00 84.94 195 THR A N 1
ATOM 1527 C CA . THR A 1 195 ? -19.054 1.763 19.344 1.00 84.94 195 THR A CA 1
ATOM 1528 C C . THR A 1 195 ? -20.534 1.411 19.293 1.00 84.94 195 THR A C 1
ATOM 1530 O O . THR A 1 195 ? -21.190 1.231 20.317 1.00 84.94 195 THR A O 1
ATOM 1533 N N . ILE A 1 196 ? -21.088 1.331 18.087 1.00 85.12 196 ILE A N 1
ATOM 1534 C CA . ILE A 1 196 ? -22.456 0.886 17.824 1.00 85.12 196 ILE A CA 1
ATOM 1535 C C . ILE A 1 196 ? -22.383 -0.137 16.711 1.00 85.12 196 ILE A C 1
ATOM 1537 O O . ILE A 1 196 ? -21.978 0.190 15.603 1.00 85.12 196 ILE A O 1
ATOM 1541 N N . THR A 1 197 ? -22.821 -1.361 16.976 1.00 81.19 197 THR A N 1
ATOM 1542 C CA . THR A 1 197 ? -22.956 -2.397 15.953 1.00 81.19 197 THR A CA 1
ATOM 1543 C C . THR A 1 197 ? -24.426 -2.730 15.750 1.00 81.19 197 THR A C 1
ATOM 1545 O O . THR A 1 197 ? -25.036 -3.380 16.597 1.00 81.19 197 THR A O 1
ATOM 1548 N N . GLN A 1 198 ? -24.976 -2.325 14.609 1.00 81.19 198 GLN A N 1
ATOM 1549 C CA . GLN A 1 198 ? -26.314 -2.675 14.140 1.00 81.19 198 GLN A CA 1
ATOM 1550 C C . GLN A 1 198 ? -26.240 -3.815 13.125 1.00 81.19 198 GLN A C 1
ATOM 1552 O O . GLN A 1 198 ? -25.354 -3.854 12.273 1.00 81.19 198 GLN A O 1
ATOM 1557 N N . ARG A 1 199 ? -27.166 -4.769 13.213 1.00 75.75 199 ARG A N 1
ATOM 1558 C CA . ARG A 1 199 ? -27.202 -5.947 12.339 1.00 75.75 199 ARG A CA 1
ATOM 1559 C C . ARG A 1 199 ? -28.600 -6.182 11.845 1.00 75.75 199 ARG A C 1
ATOM 1561 O O . ARG A 1 199 ? -29.495 -6.376 12.659 1.00 75.75 199 ARG A O 1
ATOM 1568 N N . GLU A 1 200 ? -28.753 -6.235 10.534 1.00 70.00 200 GLU A N 1
ATOM 1569 C CA . GLU A 1 200 ? -30.004 -6.625 9.906 1.00 70.00 200 GLU A CA 1
ATOM 1570 C C . GLU A 1 200 ? -30.036 -8.151 9.768 1.00 70.00 200 GLU A C 1
ATOM 1572 O O . GLU A 1 200 ? -29.294 -8.729 8.972 1.00 70.00 200 GLU A O 1
ATOM 1577 N N . ILE A 1 201 ? -30.852 -8.816 10.586 1.00 61.47 201 ILE A N 1
ATOM 1578 C CA . ILE A 1 201 ? -31.057 -10.269 10.548 1.00 61.47 201 ILE A CA 1
ATOM 1579 C C . ILE A 1 201 ? -32.220 -10.575 9.585 1.00 61.47 201 ILE A C 1
ATOM 1581 O O . ILE A 1 201 ? -33.116 -9.750 9.384 1.00 61.47 201 ILE A O 1
ATOM 1585 N N . LEU A 1 202 ? -32.220 -11.767 8.971 1.00 51.31 202 LEU A N 1
ATOM 1586 C CA . LEU A 1 202 ? -33.342 -12.264 8.160 1.00 51.31 202 LEU A CA 1
ATOM 1587 C C . LEU A 1 202 ? -34.683 -12.071 8.904 1.00 51.31 202 LEU A C 1
ATOM 1589 O O . LEU A 1 202 ? -34.766 -12.343 10.097 1.00 51.31 202 LEU A O 1
ATOM 1593 N N . ALA A 1 203 ? -35.712 -11.625 8.171 1.00 49.31 203 ALA A N 1
ATOM 1594 C CA . ALA A 1 203 ? -37.025 -11.156 8.655 1.00 49.31 203 ALA A CA 1
ATOM 1595 C C . ALA A 1 203 ? -37.091 -9.710 9.203 1.00 49.31 203 ALA A C 1
ATOM 1597 O O . ALA A 1 203 ? -38.118 -9.315 9.751 1.00 49.31 203 ALA A O 1
ATOM 1598 N N . GLY A 1 204 ? -36.051 -8.891 8.996 1.00 53.09 204 GLY A N 1
ATOM 1599 C CA . GLY A 1 204 ? -36.093 -7.444 9.264 1.00 53.09 204 GLY A CA 1
ATOM 1600 C C . GLY A 1 204 ? -35.875 -7.060 10.730 1.00 53.09 204 GLY A C 1
ATOM 1601 O O . GLY A 1 204 ? -36.065 -5.904 11.101 1.00 53.09 204 GLY A O 1
ATOM 1602 N N . SER A 1 205 ? -35.474 -8.010 11.579 1.00 53.12 205 SER A N 1
ATOM 1603 C CA . SER A 1 205 ? -35.097 -7.727 12.965 1.00 53.12 205 SER A CA 1
ATOM 1604 C C . SER A 1 205 ? -33.700 -7.108 13.018 1.00 53.12 205 SER A C 1
ATOM 1606 O O . SER A 1 205 ? -32.742 -7.684 12.497 1.00 53.12 205 SER A O 1
ATOM 1608 N N . ILE A 1 206 ? -33.578 -5.947 13.666 1.00 62.59 206 ILE A N 1
ATOM 1609 C CA . ILE A 1 206 ? -32.302 -5.253 13.857 1.00 62.59 206 ILE A CA 1
ATOM 1610 C C . ILE A 1 206 ? -31.812 -5.508 15.281 1.00 62.59 206 ILE A C 1
ATOM 1612 O O . ILE A 1 206 ? -32.481 -5.141 16.241 1.00 62.59 206 ILE A O 1
ATOM 1616 N N . ALA A 1 207 ? -30.635 -6.115 15.425 1.00 64.50 207 ALA A N 1
ATOM 1617 C CA . ALA A 1 207 ? -29.939 -6.161 16.709 1.00 64.50 207 ALA A CA 1
ATOM 1618 C C . ALA A 1 207 ? -28.926 -5.013 16.764 1.00 64.50 207 ALA A C 1
ATOM 1620 O O . ALA A 1 207 ? -28.061 -4.933 15.893 1.00 64.50 207 ALA A O 1
ATOM 1621 N N . SER A 1 208 ? -29.020 -4.146 17.774 1.00 73.06 208 SER A N 1
ATOM 1622 C CA . SER A 1 208 ? -28.068 -3.056 18.010 1.00 73.06 208 SER A CA 1
ATOM 1623 C C . SER A 1 208 ? -27.359 -3.271 19.338 1.00 73.06 208 SER A C 1
ATOM 1625 O O . SER A 1 208 ? -28.014 -3.456 20.359 1.00 73.06 208 SER A O 1
ATOM 1627 N N . ILE A 1 209 ? -26.031 -3.244 19.322 1.00 75.44 209 ILE A N 1
ATOM 1628 C CA . ILE A 1 209 ? -25.198 -3.303 20.524 1.00 75.44 209 ILE A CA 1
ATOM 1629 C C . ILE A 1 209 ? -24.402 -2.010 20.587 1.00 75.44 209 ILE A C 1
ATOM 1631 O O . ILE A 1 209 ? -23.638 -1.722 19.664 1.00 75.44 209 ILE A O 1
ATOM 1635 N N . SER A 1 210 ? -24.567 -1.252 21.664 1.00 80.69 210 SER A N 1
ATOM 1636 C CA . SER A 1 210 ? -23.725 -0.103 21.972 1.00 80.69 210 SER A CA 1
ATOM 1637 C C . SER A 1 210 ? -22.660 -0.515 22.982 1.00 80.69 210 SER A C 1
ATOM 1639 O O . SER A 1 210 ? -22.943 -1.237 23.934 1.00 80.69 210 SER A O 1
ATOM 1641 N N . GLN A 1 211 ? -21.420 -0.080 22.787 1.00 78.19 211 GLN A N 1
ATOM 1642 C CA . GLN A 1 211 ? -20.342 -0.314 23.741 1.00 78.19 211 GLN A CA 1
ATOM 1643 C C . GLN A 1 211 ? -19.650 0.999 24.071 1.00 78.19 211 GLN A C 1
ATOM 1645 O O . GLN A 1 211 ? -19.418 1.812 23.182 1.00 78.19 211 GLN A O 1
ATOM 1650 N N . LEU A 1 212 ? -19.297 1.188 25.337 1.00 79.12 212 LEU A N 1
ATOM 1651 C CA . LEU A 1 212 ? -18.494 2.310 25.806 1.00 79.12 212 LEU A CA 1
ATOM 1652 C C . LEU A 1 212 ? -17.256 1.773 26.516 1.00 79.12 212 LEU A C 1
ATOM 1654 O O . LEU A 1 212 ? -17.348 0.893 27.373 1.00 79.12 212 LEU A O 1
ATOM 1658 N N . GLN A 1 213 ? -16.091 2.283 26.143 1.00 76.44 213 GLN A N 1
ATOM 1659 C CA . GLN A 1 213 ? -14.803 1.849 26.659 1.00 76.44 213 GLN A CA 1
ATOM 1660 C C . GLN A 1 213 ? -13.967 3.054 27.072 1.00 76.44 213 GLN A C 1
ATOM 1662 O O . GLN A 1 213 ? -13.932 4.071 26.376 1.00 76.44 213 GLN A O 1
ATOM 1667 N N . VAL A 1 214 ? -13.257 2.902 28.189 1.00 75.94 214 VAL A N 1
ATOM 1668 C CA . VAL A 1 214 ? -12.152 3.785 28.567 1.00 75.94 214 VAL A CA 1
ATOM 1669 C C . VAL A 1 214 ? -10.866 2.992 28.562 1.00 75.94 214 VAL A C 1
ATOM 1671 O O . VAL A 1 214 ? -10.693 2.027 29.307 1.00 75.94 214 VAL A O 1
ATOM 1674 N N . ASN A 1 215 ? -9.954 3.444 27.721 1.00 80.06 215 ASN A N 1
ATOM 1675 C CA . ASN A 1 215 ? -8.691 2.795 27.461 1.00 80.06 215 ASN A CA 1
ATOM 1676 C C . ASN A 1 215 ? -7.570 3.625 28.070 1.00 80.06 215 ASN A C 1
ATOM 1678 O O . ASN A 1 215 ? -7.536 4.842 27.910 1.00 80.06 215 ASN A O 1
ATOM 1682 N N . ARG A 1 216 ? -6.647 2.979 28.784 1.00 79.62 216 ARG A N 1
ATOM 1683 C CA . ARG A 1 216 ? -5.502 3.673 29.374 1.00 79.62 216 ARG A CA 1
ATOM 1684 C C . ARG A 1 216 ? -4.549 4.117 28.269 1.00 79.62 216 ARG A C 1
ATOM 1686 O O . ARG A 1 216 ? -4.228 3.334 27.381 1.00 79.62 216 ARG A O 1
ATOM 1693 N N . VAL A 1 217 ? -4.070 5.346 28.378 1.00 84.50 217 VAL A N 1
ATOM 1694 C CA . VAL A 1 217 ? -3.008 5.909 27.552 1.00 84.50 217 VAL A CA 1
ATOM 1695 C C . VAL A 1 217 ? -1.703 5.826 28.335 1.00 84.50 217 VAL A C 1
ATOM 1697 O O . VAL A 1 217 ? -1.588 6.358 29.441 1.00 84.50 217 VAL A O 1
ATOM 1700 N N . LEU A 1 218 ? -0.731 5.114 27.778 1.00 86.25 218 LEU A N 1
ATOM 1701 C CA . LEU A 1 218 ? 0.601 4.916 28.335 1.00 86.25 218 LEU A CA 1
ATOM 1702 C C . LEU A 1 218 ? 1.645 5.497 27.377 1.00 86.25 218 LEU A C 1
ATOM 1704 O O . LEU A 1 218 ? 1.446 5.423 26.173 1.00 86.25 218 LEU A O 1
ATOM 1708 N N . PRO A 1 219 ? 2.796 5.988 27.859 1.00 88.31 219 PRO A N 1
ATOM 1709 C CA . PRO A 1 219 ? 3.880 6.386 26.967 1.00 88.31 219 PRO A CA 1
ATOM 1710 C C . PRO A 1 219 ? 4.317 5.229 26.054 1.00 88.31 219 PRO A C 1
ATOM 1712 O O . PRO A 1 219 ? 4.477 4.103 26.533 1.00 88.31 219 PRO A O 1
ATOM 1715 N N . SER A 1 220 ? 4.605 5.493 24.783 1.00 87.62 220 SER A N 1
ATOM 1716 C CA . SER A 1 220 ? 5.033 4.512 23.772 1.00 87.62 220 SER A CA 1
ATOM 1717 C C . SER A 1 220 ? 6.288 3.723 24.164 1.00 87.62 220 SER A C 1
ATOM 1719 O O . SER A 1 220 ? 6.514 2.602 23.706 1.00 87.62 220 SER A O 1
ATOM 1721 N N . ASN A 1 221 ? 7.110 4.271 25.064 1.00 87.56 221 ASN A N 1
ATOM 1722 C CA . ASN A 1 221 ? 8.297 3.618 25.615 1.00 87.56 221 ASN A CA 1
ATOM 1723 C C . ASN A 1 221 ? 8.004 2.686 26.813 1.00 87.56 221 ASN A C 1
ATOM 1725 O O . ASN A 1 221 ? 8.948 2.129 27.397 1.00 87.56 221 ASN A O 1
ATOM 1729 N N . SER A 1 222 ? 6.733 2.512 27.184 1.00 91.00 222 SER A N 1
ATOM 1730 C CA . SER A 1 222 ? 6.304 1.670 28.300 1.00 91.00 222 SER A CA 1
ATOM 1731 C C . SER A 1 222 ? 6.659 0.195 28.075 1.00 91.00 222 SER A C 1
ATOM 1733 O O . SER A 1 222 ? 6.759 -0.260 26.930 1.00 91.00 222 SER A O 1
ATOM 1735 N N . PRO A 1 223 ? 6.836 -0.595 29.154 1.00 92.94 223 PRO A N 1
ATOM 1736 C CA . PRO A 1 223 ? 7.207 -2.005 29.046 1.00 92.94 223 PRO A CA 1
ATOM 1737 C C . PRO A 1 223 ? 6.260 -2.829 28.167 1.00 92.94 223 PRO A C 1
ATOM 1739 O O . PRO A 1 223 ? 6.731 -3.666 27.407 1.00 92.94 223 PRO A O 1
ATOM 1742 N N . VAL A 1 224 ? 4.950 -2.556 28.215 1.00 93.00 224 VAL A N 1
ATOM 1743 C CA . VAL A 1 224 ? 3.941 -3.292 27.436 1.00 93.00 224 VAL A CA 1
ATOM 1744 C C . VAL A 1 224 ? 4.219 -3.232 25.928 1.00 93.00 224 VAL A C 1
ATOM 1746 O O . VAL A 1 224 ? 4.348 -4.274 25.290 1.00 93.00 224 VAL A O 1
ATOM 1749 N N . PHE A 1 225 ? 4.440 -2.039 25.368 1.00 92.81 225 PHE A N 1
ATOM 1750 C CA . PHE A 1 225 ? 4.710 -1.860 23.937 1.00 92.81 225 PHE A CA 1
ATOM 1751 C C . PHE A 1 225 ? 6.056 -2.460 23.522 1.00 92.81 225 PHE A C 1
ATOM 1753 O O . PHE A 1 225 ? 6.176 -3.054 22.450 1.00 92.81 225 PHE A O 1
ATOM 1760 N N . LYS A 1 226 ? 7.069 -2.375 24.396 1.00 92.56 226 LYS A N 1
ATOM 1761 C CA . LYS A 1 226 ? 8.380 -3.002 24.169 1.00 92.56 226 LYS A CA 1
ATOM 1762 C C . LYS A 1 226 ? 8.280 -4.524 24.088 1.00 92.56 226 LYS A C 1
ATOM 1764 O O . LYS A 1 226 ? 8.878 -5.113 23.192 1.00 92.56 226 LYS A O 1
ATOM 1769 N N . LEU A 1 227 ? 7.528 -5.153 24.992 1.00 94.75 227 LEU A N 1
ATOM 1770 C CA . LEU A 1 227 ? 7.330 -6.606 24.994 1.00 94.75 227 LEU A CA 1
ATOM 1771 C C . LEU A 1 227 ? 6.577 -7.073 23.745 1.00 94.75 227 LEU A C 1
ATOM 1773 O O . LEU A 1 227 ? 6.962 -8.080 23.151 1.00 94.75 227 LEU A O 1
ATOM 1777 N N . VAL A 1 228 ? 5.568 -6.312 23.310 1.00 94.00 228 VAL A N 1
ATOM 1778 C CA . VAL A 1 228 ? 4.836 -6.586 22.065 1.00 94.00 228 VAL A CA 1
ATOM 1779 C C . VAL A 1 228 ? 5.763 -6.495 20.852 1.00 94.00 228 VAL A C 1
ATOM 1781 O O . VAL A 1 228 ? 5.841 -7.451 20.081 1.00 94.00 228 VAL A O 1
ATOM 1784 N N . LYS A 1 229 ? 6.549 -5.417 20.733 1.00 91.19 229 LYS A N 1
ATOM 1785 C CA . LYS A 1 229 ? 7.528 -5.230 19.644 1.00 91.19 229 LYS A CA 1
ATOM 1786 C C . LYS A 1 229 ? 8.590 -6.335 19.596 1.00 91.19 229 LYS A C 1
ATOM 1788 O O . LYS A 1 229 ? 9.081 -6.690 18.527 1.00 91.19 229 LYS A O 1
ATOM 1793 N N . GLN A 1 230 ? 8.934 -6.899 20.753 1.00 92.12 230 GLN A N 1
ATOM 1794 C CA . GLN A 1 230 ? 9.885 -8.006 20.887 1.00 92.12 230 GLN A CA 1
ATOM 1795 C C . GLN A 1 230 ? 9.251 -9.398 20.723 1.00 92.12 230 GLN A C 1
ATOM 1797 O O . GLN A 1 230 ? 9.988 -10.379 20.688 1.00 92.12 230 GLN A O 1
ATOM 1802 N N . GLY A 1 231 ? 7.920 -9.510 20.646 1.00 93.69 231 GLY A N 1
ATOM 1803 C CA . GLY A 1 231 ? 7.223 -10.793 20.512 1.00 93.69 231 GLY A CA 1
ATOM 1804 C C . GLY A 1 231 ? 7.200 -11.647 21.788 1.00 93.69 231 GLY A C 1
ATOM 1805 O O . GLY A 1 231 ? 6.984 -12.855 21.725 1.00 93.69 231 GLY A O 1
ATOM 1806 N N . LYS A 1 232 ? 7.412 -11.050 22.966 1.00 95.50 232 LYS A N 1
ATOM 1807 C CA . LYS A 1 232 ? 7.511 -11.765 24.251 1.00 95.50 232 LYS A CA 1
ATOM 1808 C C . LYS A 1 232 ? 6.140 -12.003 24.894 1.00 95.50 232 LYS A C 1
ATOM 1810 O O . LYS A 1 232 ? 5.756 -11.308 25.832 1.00 95.50 232 LYS A O 1
ATOM 1815 N N . ILE A 1 233 ? 5.403 -12.991 24.387 1.00 94.12 233 ILE A N 1
ATOM 1816 C CA . ILE A 1 233 ? 4.021 -13.292 24.814 1.00 94.12 233 ILE A CA 1
ATOM 1817 C C . ILE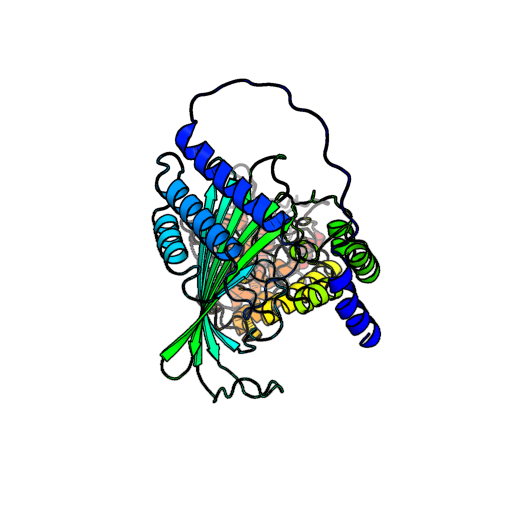 A 1 233 ? 3.941 -13.650 26.308 1.00 94.12 233 ILE A C 1
ATOM 1819 O O . ILE A 1 233 ? 3.066 -13.157 27.012 1.00 94.12 233 ILE A O 1
ATOM 1823 N N . GLU A 1 234 ? 4.863 -14.465 26.825 1.00 94.12 234 GLU A N 1
ATOM 1824 C CA . GLU A 1 234 ? 4.820 -14.918 28.226 1.00 94.12 234 GLU A CA 1
ATOM 1825 C C . GLU A 1 234 ? 5.017 -13.768 29.226 1.00 94.12 234 GLU A C 1
ATOM 1827 O O . GLU A 1 234 ? 4.237 -13.621 30.167 1.00 94.12 234 GLU A O 1
ATOM 1832 N N . GLU A 1 235 ? 6.020 -12.914 28.996 1.00 94.31 235 GLU A N 1
ATOM 1833 C CA . GLU A 1 235 ? 6.277 -11.721 29.816 1.00 94.31 235 GLU A CA 1
ATOM 1834 C C . GLU A 1 235 ? 5.119 -10.712 29.712 1.00 94.31 235 GLU A C 1
ATOM 1836 O O . GLU A 1 235 ? 4.755 -10.079 30.704 1.00 94.31 235 GLU A O 1
ATOM 1841 N N . LEU A 1 236 ? 4.497 -10.589 28.532 1.00 93.44 236 LEU A N 1
ATOM 1842 C CA . LEU A 1 236 ? 3.313 -9.753 28.333 1.00 93.44 236 LEU A CA 1
ATOM 1843 C C . LEU A 1 236 ? 2.125 -10.259 29.167 1.00 93.44 236 LEU A C 1
ATOM 1845 O O . LEU A 1 236 ? 1.486 -9.476 29.868 1.00 93.44 236 LEU A O 1
ATOM 1849 N N . CYS A 1 237 ? 1.873 -11.571 29.162 1.00 90.38 237 CYS A N 1
ATOM 1850 C CA . CYS A 1 237 ? 0.838 -12.193 29.987 1.00 90.38 237 CYS A CA 1
ATOM 1851 C C . CYS A 1 237 ? 1.092 -11.985 31.488 1.00 90.38 237 CYS A C 1
ATOM 1853 O O . CYS A 1 237 ? 0.153 -11.687 32.225 1.00 90.38 237 CYS A O 1
ATOM 1855 N N . GLN A 1 238 ? 2.344 -12.077 31.949 1.00 91.19 238 GLN A N 1
ATOM 1856 C CA . GLN A 1 238 ? 2.701 -11.758 33.340 1.00 91.19 238 GLN A CA 1
ATOM 1857 C C . GLN A 1 238 ? 2.426 -10.286 33.675 1.00 91.19 238 GLN A C 1
ATOM 1859 O O . GLN A 1 238 ? 1.963 -9.965 34.772 1.00 91.19 238 GLN A O 1
ATOM 1864 N N . LEU A 1 239 ? 2.677 -9.376 32.729 1.00 88.81 239 LEU A N 1
ATOM 1865 C CA . LEU A 1 239 ? 2.405 -7.954 32.916 1.00 88.81 239 LEU A CA 1
ATOM 1866 C C . LEU A 1 239 ? 0.902 -7.687 33.067 1.00 88.81 239 LEU A C 1
ATOM 1868 O O . LEU A 1 239 ? 0.519 -6.924 33.959 1.00 88.81 239 LEU A O 1
ATOM 1872 N N . PHE A 1 240 ? 0.071 -8.369 32.274 1.00 85.88 240 PHE A N 1
ATOM 1873 C CA . PHE A 1 240 ? -1.387 -8.342 32.414 1.00 85.88 240 PHE A CA 1
ATOM 1874 C C . PHE A 1 240 ? -1.843 -8.918 33.759 1.00 85.88 240 PHE A C 1
ATOM 1876 O O . PHE A 1 240 ? -2.615 -8.274 34.460 1.00 85.88 240 PHE A O 1
ATOM 1883 N N . GLN A 1 241 ? -1.299 -10.065 34.181 1.00 81.00 241 GLN A N 1
ATOM 1884 C CA . GLN A 1 241 ? -1.605 -10.678 35.485 1.00 81.00 241 GLN A CA 1
ATOM 1885 C C . GLN A 1 241 ? -1.232 -9.781 36.671 1.00 81.00 241 GLN A C 1
ATOM 1887 O O . GLN A 1 241 ? -1.891 -9.800 37.703 1.00 81.00 241 GLN A O 1
ATOM 1892 N N . SER A 1 242 ? -0.173 -8.982 36.534 1.00 85.06 242 SER A N 1
ATOM 1893 C CA . SER A 1 242 ? 0.248 -8.039 37.573 1.00 85.06 242 SER A CA 1
ATOM 1894 C C . SER A 1 242 ? -0.577 -6.742 37.618 1.00 85.06 242 SER A C 1
ATOM 1896 O O . SER A 1 242 ? -0.281 -5.873 38.438 1.00 85.06 242 SER A O 1
ATOM 1898 N N . GLY A 1 243 ? -1.544 -6.555 36.708 1.00 76.44 243 GLY A N 1
ATOM 1899 C CA . GLY A 1 243 ? -2.363 -5.339 36.584 1.00 76.44 243 GLY A CA 1
ATOM 1900 C C . GLY A 1 243 ? -1.606 -4.097 36.086 1.00 76.44 243 GLY A C 1
ATOM 1901 O O . GLY A 1 243 ? -2.171 -3.001 35.990 1.00 76.44 243 GLY A O 1
ATOM 1902 N N . LYS A 1 244 ? -0.314 -4.242 35.758 1.00 78.81 244 LYS A N 1
ATOM 1903 C CA . LYS A 1 244 ? 0.548 -3.147 35.286 1.00 78.81 244 LYS A CA 1
ATOM 1904 C C . LYS A 1 244 ? 0.222 -2.719 33.857 1.00 78.81 244 LYS A C 1
ATOM 1906 O O . LYS A 1 244 ? 0.470 -1.565 33.516 1.00 78.81 244 LYS A O 1
ATOM 1911 N N . ALA A 1 245 ? -0.350 -3.616 33.061 1.00 85.00 245 ALA A N 1
ATOM 1912 C CA . ALA A 1 245 ? -0.812 -3.347 31.706 1.00 85.00 245 ALA A CA 1
ATOM 1913 C C . ALA A 1 245 ? -2.159 -4.027 31.442 1.00 85.00 245 ALA A C 1
ATOM 1915 O O . ALA A 1 245 ? -2.565 -4.927 32.176 1.00 85.00 245 ALA A O 1
ATOM 1916 N N . SER A 1 246 ? -2.822 -3.614 30.372 1.00 84.19 246 SER A N 1
ATOM 1917 C CA . SER A 1 246 ? -4.057 -4.190 29.856 1.00 84.19 246 SER A CA 1
ATOM 1918 C C . SER A 1 246 ? -3.950 -4.405 28.348 1.00 84.19 246 SER A C 1
ATOM 1920 O O . SER A 1 246 ? -3.258 -3.670 27.647 1.00 84.19 246 SER A O 1
ATOM 1922 N N . LEU A 1 247 ? -4.703 -5.375 27.823 1.00 84.44 247 LEU A N 1
ATOM 1923 C CA . LEU A 1 247 ? -4.871 -5.579 26.377 1.00 84.44 247 LEU A CA 1
ATOM 1924 C C . LEU A 1 247 ? -5.421 -4.342 25.650 1.00 84.44 247 LEU A C 1
ATOM 1926 O O . LEU A 1 247 ? -5.266 -4.221 24.438 1.00 84.44 247 LEU A O 1
ATOM 1930 N N . ARG A 1 248 ? -6.074 -3.441 26.391 1.00 82.12 248 ARG A N 1
ATOM 1931 C CA . ARG A 1 248 ? -6.684 -2.206 25.886 1.00 82.12 248 ARG A CA 1
ATOM 1932 C C . ARG A 1 248 ? -5.802 -0.975 26.051 1.00 82.12 248 ARG A C 1
ATOM 1934 O O . ARG A 1 248 ? -6.290 0.138 25.875 1.00 82.12 248 ARG A O 1
ATOM 1941 N N . ASP A 1 249 ? -4.545 -1.139 26.441 1.00 86.12 249 ASP A N 1
ATOM 1942 C CA . ASP A 1 249 ? -3.640 -0.001 26.549 1.00 86.12 249 ASP A CA 1
ATOM 1943 C C . ASP A 1 249 ? -3.352 0.580 25.157 1.00 86.12 249 ASP A C 1
ATOM 1945 O O . ASP A 1 249 ? -3.166 -0.149 24.177 1.00 86.12 249 ASP A O 1
ATOM 1949 N N . HIS A 1 250 ? -3.330 1.906 25.091 1.00 88.81 250 HIS A N 1
ATOM 1950 C CA . HIS A 1 250 ? -3.016 2.688 23.902 1.00 88.81 250 HIS A CA 1
ATOM 1951 C C . HIS A 1 250 ? -1.838 3.611 24.187 1.00 88.81 250 HIS A C 1
ATOM 1953 O O . HIS A 1 250 ? -1.595 3.967 25.341 1.00 88.81 250 HIS A O 1
ATOM 1959 N N . ASP A 1 251 ? -1.082 3.973 23.157 1.00 88.06 251 ASP A N 1
ATOM 1960 C CA . ASP A 1 251 ? -0.020 4.968 23.300 1.00 88.06 251 ASP A CA 1
ATOM 1961 C C . ASP A 1 251 ? -0.553 6.412 23.214 1.00 88.06 251 ASP A C 1
ATOM 1963 O O . ASP A 1 251 ? -1.746 6.640 22.994 1.00 88.06 251 ASP A O 1
ATOM 1967 N N . GLU A 1 252 ? 0.329 7.402 23.363 1.00 85.75 252 GLU A N 1
ATOM 1968 C CA . GLU A 1 252 ? 0.014 8.833 23.238 1.00 85.75 252 GLU A CA 1
ATOM 1969 C C . GLU A 1 252 ? -0.570 9.253 21.880 1.00 85.75 252 GLU A C 1
ATOM 1971 O O . GLU A 1 252 ? -1.187 10.309 21.790 1.00 85.75 252 GLU A O 1
ATOM 1976 N N . THR A 1 253 ? -0.414 8.433 20.839 1.00 84.44 253 THR A N 1
ATOM 1977 C CA . THR A 1 253 ? -0.986 8.663 19.501 1.00 84.44 253 THR A CA 1
ATOM 1978 C C . THR A 1 253 ? -2.324 7.946 19.313 1.00 84.44 253 THR A C 1
ATOM 1980 O O . THR A 1 253 ? -2.958 8.054 18.261 1.00 84.44 253 THR A O 1
ATOM 1983 N N . GLY A 1 254 ? -2.760 7.187 20.321 1.00 84.88 254 GLY A N 1
ATOM 1984 C CA . GLY A 1 254 ? -3.929 6.331 20.246 1.00 84.88 254 GLY A CA 1
ATOM 1985 C C . GLY A 1 254 ? -3.680 4.999 19.544 1.00 84.88 254 GLY A C 1
ATOM 1986 O O . GLY A 1 254 ? -4.638 4.380 19.096 1.00 84.88 254 GLY A O 1
ATOM 1987 N N . SER A 1 255 ? -2.436 4.536 19.430 1.00 86.94 255 SER A N 1
ATOM 1988 C CA . SER A 1 255 ? -2.111 3.237 18.834 1.00 86.94 255 SER A CA 1
ATOM 1989 C C . SER A 1 255 ? -2.319 2.110 19.836 1.00 86.94 255 SER A C 1
ATOM 1991 O O . SER A 1 255 ? -1.780 2.147 20.941 1.00 86.94 255 SER A O 1
ATOM 1993 N N . SER A 1 256 ? -3.084 1.090 19.447 1.00 89.12 256 SER A N 1
ATOM 1994 C CA . SER A 1 256 ? -3.280 -0.112 20.264 1.00 89.12 256 SER A CA 1
ATOM 1995 C C . SER A 1 256 ? -2.037 -1.009 20.247 1.00 89.12 256 SER A C 1
ATOM 1997 O O . SER A 1 256 ? -1.131 -0.841 19.424 1.00 89.12 256 SER A O 1
ATOM 1999 N N . LEU A 1 257 ? -2.011 -2.035 21.104 1.00 90.81 257 LEU A N 1
ATOM 2000 C CA . LEU A 1 257 ? -0.935 -3.036 21.099 1.00 90.81 257 LEU A CA 1
ATOM 2001 C C . LEU A 1 257 ? -0.737 -3.692 19.719 1.00 90.81 257 LEU A C 1
ATOM 2003 O O . LEU A 1 257 ? 0.384 -4.057 19.374 1.00 90.81 257 LEU A O 1
ATOM 2007 N N . LEU A 1 258 ? -1.787 -3.800 18.895 1.00 89.75 258 LEU A N 1
ATOM 2008 C CA . LEU A 1 258 ? -1.703 -4.430 17.575 1.00 89.75 258 LEU A CA 1
ATOM 2009 C C . LEU A 1 258 ? -0.702 -3.716 16.645 1.00 89.75 258 LEU A C 1
ATOM 2011 O O . LEU A 1 258 ? 0.031 -4.391 15.921 1.00 89.75 258 LEU A O 1
ATOM 2015 N N . PHE A 1 259 ? -0.582 -2.385 16.741 1.00 86.06 259 PHE A N 1
ATOM 2016 C CA . PHE A 1 259 ? 0.359 -1.572 15.950 1.00 86.06 259 PHE A CA 1
ATOM 2017 C C . PHE A 1 259 ? 1.824 -1.939 16.209 1.00 86.06 259 PHE A C 1
ATOM 2019 O O . PHE A 1 259 ? 2.664 -1.857 15.317 1.00 86.06 259 PHE A O 1
ATOM 2026 N N . TYR A 1 260 ? 2.135 -2.409 17.416 1.00 89.88 260 TYR A N 1
ATOM 2027 C CA . TYR A 1 260 ? 3.490 -2.795 17.805 1.00 89.88 260 TYR A CA 1
ATOM 2028 C C . TYR A 1 260 ? 3.846 -4.232 17.406 1.00 89.88 260 TYR A C 1
ATOM 2030 O O . TYR A 1 260 ? 4.998 -4.637 17.540 1.00 89.88 260 TYR A O 1
ATOM 2038 N N . SER A 1 261 ? 2.880 -5.013 16.913 1.00 90.81 261 SER A N 1
ATOM 2039 C CA . SER A 1 261 ? 3.057 -6.436 16.590 1.00 90.81 261 SER A CA 1
ATOM 2040 C C . SER A 1 261 ? 3.435 -6.713 15.129 1.00 90.81 261 SER A C 1
ATOM 2042 O O . SER A 1 261 ? 3.613 -7.870 14.756 1.00 90.81 261 SER A O 1
ATOM 2044 N N . LEU A 1 262 ? 3.585 -5.679 14.290 1.00 85.75 262 LEU A N 1
ATOM 2045 C CA . LEU A 1 262 ? 3.686 -5.822 12.828 1.00 85.75 262 LEU A CA 1
ATOM 2046 C C . LEU A 1 262 ? 4.915 -6.590 12.328 1.00 85.75 262 LEU A C 1
ATOM 2048 O O . LEU A 1 262 ? 4.905 -7.069 11.201 1.00 85.75 262 LEU A O 1
ATOM 2052 N N . GLU A 1 263 ? 5.931 -6.788 13.162 1.00 86.62 263 GLU A N 1
ATOM 2053 C CA . GLU A 1 263 ? 7.106 -7.614 12.843 1.00 86.62 263 GLU A CA 1
ATOM 2054 C C . GLU A 1 263 ? 7.109 -8.979 13.557 1.00 86.62 263 GLU A C 1
ATOM 2056 O O . GLU A 1 263 ? 8.055 -9.752 13.406 1.00 86.62 263 GLU A O 1
ATOM 2061 N N . GLN A 1 264 ? 6.065 -9.283 14.334 1.00 93.19 264 GLN A N 1
ATOM 2062 C CA . GLN A 1 264 ? 5.974 -10.441 15.226 1.00 93.19 264 GLN A CA 1
ATOM 2063 C C . GLN A 1 264 ? 4.687 -11.240 14.937 1.00 93.19 264 GLN A C 1
ATOM 2065 O O . GLN A 1 264 ? 3.669 -11.016 15.598 1.00 93.19 264 GLN A O 1
ATOM 2070 N N . PRO A 1 265 ? 4.697 -12.178 13.970 1.00 93.31 265 PRO A N 1
ATOM 2071 C CA . PRO A 1 265 ? 3.494 -12.891 13.528 1.00 93.31 265 PRO A CA 1
ATOM 2072 C C . PRO A 1 265 ? 2.749 -13.624 14.647 1.00 93.31 265 PRO A C 1
ATOM 2074 O O . PRO A 1 265 ? 1.522 -13.581 14.708 1.00 93.31 265 PRO A O 1
ATOM 2077 N N . GLU A 1 266 ? 3.471 -14.263 15.562 1.00 95.25 266 GLU A N 1
ATOM 2078 C CA . GLU A 1 266 ? 2.906 -15.010 16.686 1.00 95.25 266 GLU A CA 1
ATOM 2079 C C . GLU A 1 266 ? 2.220 -14.080 17.693 1.00 95.25 266 GLU A C 1
ATOM 2081 O O . GLU A 1 266 ? 1.128 -14.380 18.172 1.00 95.25 266 GLU A O 1
ATOM 2086 N N . MET A 1 267 ? 2.828 -12.923 17.970 1.00 94.50 267 MET A N 1
ATOM 2087 C CA . MET A 1 267 ? 2.243 -11.887 18.823 1.00 94.50 267 MET A CA 1
ATOM 2088 C C . MET A 1 267 ? 1.021 -11.248 18.157 1.00 94.50 267 MET A C 1
ATOM 2090 O O . MET A 1 267 ? -0.008 -11.076 18.803 1.00 94.50 267 MET A O 1
ATOM 2094 N N . CYS A 1 268 ? 1.109 -10.935 16.861 1.00 93.19 268 CYS A N 1
ATOM 2095 C CA . CYS A 1 268 ? -0.001 -10.392 16.078 1.00 93.19 268 CYS A CA 1
ATOM 2096 C C . CYS A 1 268 ? -1.201 -11.346 16.109 1.00 93.19 268 CYS A C 1
ATOM 2098 O O . CYS A 1 268 ? -2.316 -10.939 16.429 1.00 93.19 268 CYS A O 1
ATOM 2100 N N . LYS A 1 269 ? -0.956 -12.641 15.875 1.00 92.44 269 LYS A N 1
ATOM 2101 C CA . LYS A 1 269 ? -1.976 -13.688 15.967 1.00 92.44 269 LYS A CA 1
ATOM 2102 C C . LYS A 1 269 ? -2.607 -13.750 17.359 1.00 92.44 269 LYS A C 1
ATOM 2104 O O . LYS A 1 269 ? -3.828 -13.741 17.455 1.00 92.44 269 LYS A O 1
ATOM 2109 N N . PHE A 1 270 ? -1.792 -13.777 18.414 1.00 92.62 270 PHE A N 1
ATOM 2110 C CA . PHE A 1 270 ? -2.271 -13.806 19.797 1.00 92.62 270 PHE A CA 1
ATOM 2111 C C . PHE A 1 270 ? -3.187 -12.614 20.117 1.00 92.62 270 PHE A C 1
ATOM 2113 O O . PHE A 1 270 ? -4.282 -12.797 20.638 1.00 92.62 270 PHE A O 1
ATOM 2120 N N . LEU A 1 271 ? -2.780 -11.394 19.755 1.00 90.62 271 LEU A N 1
ATOM 2121 C CA . LEU A 1 271 ? -3.577 -10.188 20.001 1.00 90.62 271 LEU A CA 1
ATOM 2122 C C . LEU A 1 271 ? -4.910 -10.196 19.234 1.00 90.62 271 LEU A C 1
ATOM 2124 O O . LEU A 1 271 ? -5.931 -9.767 19.773 1.00 90.62 271 LEU A O 1
ATOM 2128 N N . LEU A 1 272 ? -4.921 -10.707 17.999 1.00 86.50 272 LEU A N 1
ATOM 2129 C CA . LEU A 1 272 ? -6.149 -10.878 17.217 1.00 86.50 272 LEU A CA 1
ATOM 2130 C C . LEU A 1 272 ? -7.081 -11.931 17.836 1.00 86.50 272 LEU A C 1
ATOM 2132 O O . LEU A 1 272 ? -8.289 -11.711 17.903 1.00 86.50 272 LEU A O 1
ATOM 2136 N N . GLU A 1 273 ? -6.534 -13.048 18.325 1.00 85.81 273 GLU A N 1
ATOM 2137 C CA . GLU A 1 273 ? -7.294 -14.099 19.021 1.00 85.81 273 GLU A CA 1
ATOM 2138 C C . GLU A 1 273 ? -7.898 -13.603 20.345 1.00 85.81 273 GLU A C 1
ATOM 2140 O O . GLU A 1 273 ? -9.012 -13.990 20.697 1.00 85.81 273 GLU A O 1
ATOM 2145 N N . GLU A 1 274 ? -7.216 -12.689 21.039 1.00 83.75 274 GLU A N 1
ATOM 2146 C CA . GLU A 1 274 ? -7.740 -12.001 22.227 1.00 83.75 274 GLU A CA 1
ATOM 2147 C C . GLU A 1 274 ? -8.786 -10.914 21.900 1.00 83.75 274 GLU A C 1
ATOM 2149 O O . GLU A 1 274 ? -9.360 -10.299 22.805 1.00 83.75 274 GLU A O 1
ATOM 2154 N N . GLY A 1 275 ? -9.089 -10.703 20.615 1.00 78.25 275 GLY A N 1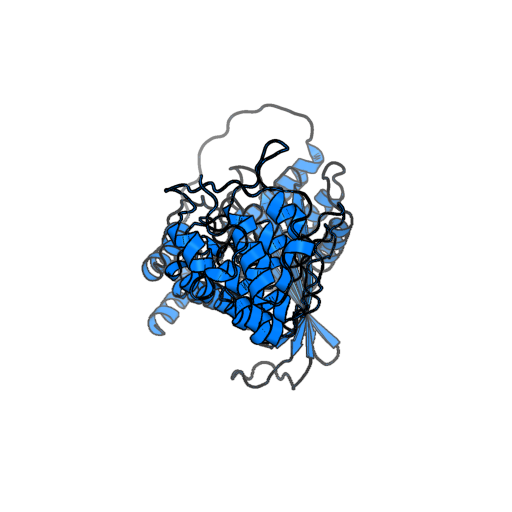
ATOM 2155 C CA . GLY A 1 275 ? -10.201 -9.877 20.153 1.00 78.25 275 GLY A CA 1
ATOM 2156 C C . GLY A 1 275 ? -9.890 -8.388 20.037 1.00 78.25 275 GLY A C 1
ATOM 2157 O O . GLY A 1 275 ? -10.822 -7.582 20.116 1.00 78.25 275 GLY A O 1
ATOM 2158 N N . LEU A 1 276 ? -8.616 -8.010 19.864 1.00 84.19 276 LEU A N 1
ATOM 2159 C CA . LEU A 1 276 ? -8.269 -6.629 19.523 1.00 84.19 276 LEU A CA 1
ATOM 2160 C C . LEU A 1 276 ? -8.905 -6.234 18.187 1.00 84.19 276 LEU A C 1
ATOM 2162 O O . LEU A 1 276 ? -8.958 -7.024 17.243 1.00 84.19 276 LEU A O 1
ATOM 2166 N N . ASP A 1 277 ? -9.385 -4.992 18.121 1.00 77.69 277 ASP A N 1
ATOM 2167 C CA . ASP A 1 277 ? -10.009 -4.461 16.916 1.00 77.69 277 ASP A CA 1
ATOM 2168 C C . ASP A 1 277 ? -8.964 -4.263 15.812 1.00 77.69 277 ASP A C 1
ATOM 2170 O O . ASP A 1 277 ? -8.000 -3.508 15.959 1.00 77.69 277 ASP A O 1
ATOM 2174 N N . VAL A 1 278 ? -9.175 -4.960 14.698 1.00 79.4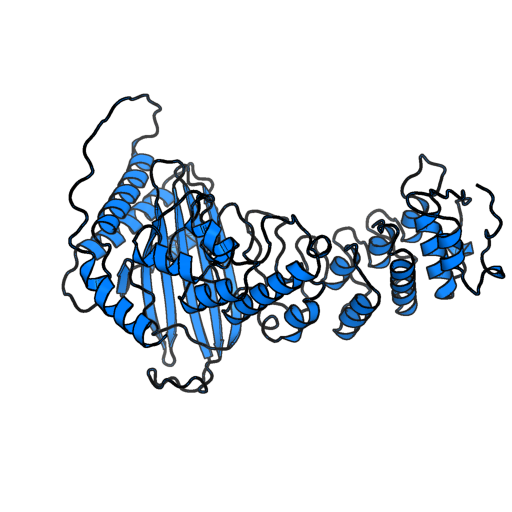4 278 VAL A N 1
ATOM 2175 C CA . VAL A 1 278 ? -8.320 -4.914 13.511 1.00 79.44 278 VAL A CA 1
ATOM 2176 C C . VAL A 1 278 ? -8.496 -3.615 12.720 1.00 79.44 278 VAL A C 1
ATOM 2178 O O . VAL A 1 278 ? -7.616 -3.226 11.956 1.00 79.44 278 VAL A O 1
ATOM 2181 N N . ASP A 1 279 ? -9.633 -2.938 12.892 1.00 76.12 279 ASP A N 1
ATOM 2182 C CA . ASP A 1 279 ? -9.943 -1.681 12.218 1.00 76.12 279 ASP A CA 1
ATOM 2183 C C . ASP A 1 279 ? -9.561 -0.449 13.042 1.00 76.12 279 ASP A C 1
ATOM 2185 O O . ASP A 1 279 ? -9.800 0.670 12.575 1.00 76.12 279 ASP A O 1
ATOM 2189 N N . HIS A 1 280 ? -8.962 -0.643 14.226 1.00 78.56 280 HIS A N 1
ATOM 2190 C CA . HIS A 1 280 ? -8.523 0.442 15.100 1.00 78.56 280 HIS A CA 1
ATOM 2191 C C . HIS A 1 280 ? -7.568 1.389 14.368 1.00 78.56 280 HIS A C 1
ATOM 2193 O O . HIS A 1 280 ? -6.657 0.950 13.665 1.00 78.56 280 HIS A O 1
ATOM 2199 N N . VAL A 1 281 ? -7.763 2.696 14.541 1.00 74.62 281 VAL A N 1
ATOM 2200 C CA . VAL A 1 281 ? -6.956 3.734 13.888 1.00 74.62 281 VAL A CA 1
ATOM 2201 C C . VAL A 1 281 ? -6.377 4.677 14.937 1.00 74.62 281 VAL A C 1
ATOM 2203 O O . VAL A 1 281 ? -7.090 5.135 15.827 1.00 74.62 281 VAL A O 1
ATOM 2206 N N . ALA A 1 282 ? -5.083 4.967 14.803 1.00 77.19 282 ALA A N 1
ATOM 2207 C CA . ALA A 1 282 ? -4.365 5.968 15.583 1.00 77.19 282 ALA A CA 1
ATOM 2208 C C . ALA A 1 282 ? -4.375 7.336 14.872 1.00 77.19 282 ALA A C 1
ATOM 2210 O O . ALA A 1 282 ? -4.663 7.418 13.678 1.00 77.19 282 ALA A O 1
ATOM 2211 N N . TYR A 1 283 ? -4.057 8.412 15.595 1.00 72.62 283 TYR A N 1
ATOM 2212 C CA . TYR A 1 283 ? -4.109 9.781 15.059 1.00 72.62 283 TYR A CA 1
ATOM 2213 C C . TYR A 1 283 ? -2.821 10.228 14.357 1.00 72.62 283 TYR A C 1
ATOM 2215 O O . TYR A 1 283 ? -2.889 11.044 13.446 1.00 72.62 283 TYR A O 1
ATOM 2223 N N . GLU A 1 284 ? -1.656 9.700 14.748 1.00 64.88 284 GLU A N 1
ATOM 2224 C CA . GLU A 1 284 ? -0.360 10.097 14.158 1.00 64.88 284 GLU A CA 1
ATOM 2225 C C . GLU A 1 284 ? 0.398 8.945 13.489 1.00 64.88 284 GLU A C 1
ATOM 2227 O O . GLU A 1 284 ? 1.332 9.172 12.720 1.00 64.88 284 GLU A O 1
ATOM 2232 N N . LYS A 1 285 ? 0.003 7.695 13.749 1.00 58.69 285 LYS A N 1
ATOM 2233 C CA . LYS A 1 285 ? 0.578 6.531 13.075 1.00 58.69 285 LYS A CA 1
ATOM 2234 C C . LYS A 1 285 ? -0.348 6.138 11.938 1.00 58.69 285 LYS A C 1
ATOM 2236 O O . LYS A 1 285 ? -1.521 5.852 12.171 1.00 58.69 285 LYS A O 1
ATOM 2241 N N . GLY A 1 286 ? 0.191 6.161 10.717 1.00 55.22 286 GLY A N 1
ATOM 2242 C CA . GLY A 1 286 ? -0.504 5.723 9.507 1.00 55.22 286 GLY A CA 1
ATOM 2243 C C . GLY A 1 286 ? -1.071 4.303 9.636 1.00 55.22 286 GLY A C 1
ATOM 2244 O O . GLY A 1 286 ? -0.903 3.629 10.651 1.00 55.22 286 GLY A O 1
ATOM 2245 N N . ALA A 1 287 ? -1.774 3.845 8.599 1.00 53.69 287 ALA A N 1
ATOM 2246 C CA . ALA A 1 287 ? -2.459 2.553 8.588 1.00 53.69 287 ALA A CA 1
ATOM 2247 C C . ALA A 1 287 ? -1.620 1.405 9.199 1.00 53.69 287 ALA A C 1
ATOM 2249 O O . ALA A 1 287 ? -0.414 1.327 8.964 1.00 53.69 287 ALA A O 1
ATOM 2250 N N . LEU A 1 288 ? -2.281 0.458 9.886 1.00 54.19 288 LEU A N 1
ATOM 2251 C CA . LEU A 1 288 ? -1.726 -0.774 10.497 1.00 54.19 288 LEU A CA 1
ATOM 2252 C C . LEU A 1 288 ? -0.834 -1.636 9.574 1.00 54.19 288 LEU A C 1
ATOM 2254 O O . LEU A 1 288 ? -0.336 -2.676 9.983 1.00 54.19 288 LEU A O 1
ATOM 2258 N N . PHE A 1 289 ? -0.646 -1.256 8.315 1.00 53.44 289 PHE A N 1
ATOM 2259 C CA . PHE A 1 289 ? 0.092 -2.003 7.308 1.00 53.44 289 PHE A CA 1
ATOM 2260 C C . PHE A 1 289 ? 1.529 -1.504 7.094 1.00 53.44 289 PHE A C 1
ATOM 2262 O O . PHE A 1 289 ? 2.283 -2.168 6.376 1.00 53.44 289 PHE A O 1
ATOM 2269 N N . THR A 1 290 ? 1.928 -0.385 7.714 1.00 53.88 290 THR A N 1
ATOM 2270 C CA . THR A 1 290 ? 3.267 0.210 7.560 1.00 53.88 290 THR A CA 1
ATOM 2271 C C . THR A 1 290 ? 4.030 0.252 8.892 1.00 53.88 290 THR A C 1
ATOM 2273 O O . THR A 1 290 ? 3.592 0.946 9.809 1.00 53.88 290 THR A O 1
ATOM 2276 N N . PRO A 1 291 ? 5.172 -0.451 9.026 1.00 47.59 291 PRO A N 1
ATOM 2277 C CA . PRO A 1 291 ? 6.030 -0.344 10.207 1.00 47.59 291 PRO A CA 1
ATOM 2278 C C . PRO A 1 291 ? 6.623 1.064 10.382 1.00 47.59 291 PRO A C 1
ATOM 2280 O O . PRO A 1 291 ? 7.065 1.681 9.415 1.00 47.59 291 PRO A O 1
ATOM 2283 N N . GLU A 1 292 ? 6.724 1.531 11.631 1.00 46.41 292 GLU A N 1
ATOM 2284 C CA . GLU A 1 292 ? 7.275 2.851 12.007 1.00 46.41 292 GLU A CA 1
ATOM 2285 C C . GLU A 1 292 ? 8.723 3.089 11.545 1.00 46.41 292 GLU A C 1
ATOM 2287 O O . GLU A 1 292 ? 9.134 4.225 11.332 1.00 46.41 292 GLU A O 1
ATOM 2292 N N . VAL A 1 293 ? 9.523 2.023 11.448 1.00 41.25 293 VAL A N 1
ATOM 2293 C CA . VAL A 1 293 ? 10.990 2.123 11.368 1.00 41.25 293 VAL A CA 1
ATOM 2294 C C . VAL A 1 293 ? 11.487 2.385 9.946 1.00 41.25 293 VAL A C 1
ATOM 2296 O O . VAL A 1 293 ? 12.559 2.959 9.776 1.00 41.25 293 VAL A O 1
ATOM 2299 N N . TYR A 1 294 ? 10.729 1.976 8.927 1.00 45.03 294 TYR A N 1
ATOM 2300 C CA . TYR A 1 294 ? 11.280 1.834 7.577 1.00 45.03 294 TYR A CA 1
ATOM 2301 C C . TYR A 1 294 ? 10.798 2.842 6.554 1.00 45.03 294 TYR A C 1
ATOM 2303 O O . TYR A 1 294 ? 11.247 2.745 5.423 1.00 45.03 294 TYR A O 1
ATOM 2311 N N . GLY A 1 295 ? 9.958 3.807 6.937 1.00 45.19 295 GLY A N 1
ATOM 2312 C CA . GLY A 1 295 ? 9.657 4.965 6.103 1.00 45.19 295 GLY A CA 1
ATOM 2313 C C . GLY A 1 295 ? 9.420 4.639 4.619 1.00 45.19 295 GLY A C 1
ATOM 2314 O O . GLY A 1 295 ? 10.326 4.713 3.802 1.00 45.19 295 GLY A O 1
ATOM 2315 N N . TRP A 1 296 ? 8.157 4.432 4.263 1.00 52.66 296 TRP A N 1
ATOM 2316 C CA . TRP A 1 296 ? 7.624 4.709 2.922 1.00 52.66 296 TRP A CA 1
ATOM 2317 C C . TRP A 1 296 ? 7.939 3.756 1.757 1.00 52.66 296 TRP A C 1
ATOM 2319 O O . TRP A 1 296 ? 7.393 4.008 0.680 1.00 52.66 296 TRP A O 1
ATOM 2329 N N . ASP A 1 297 ? 8.662 2.643 1.914 1.00 59.34 297 ASP A N 1
ATOM 2330 C CA . ASP A 1 297 ? 8.707 1.619 0.854 1.00 59.34 297 ASP A CA 1
ATOM 2331 C C . ASP A 1 297 ? 9.052 0.210 1.376 1.00 59.34 297 ASP A C 1
ATOM 2333 O O . ASP A 1 297 ? 9.997 0.032 2.138 1.00 59.34 297 ASP A O 1
ATOM 2337 N N . ASP A 1 298 ? 8.317 -0.816 0.938 1.00 67.62 298 ASP A N 1
ATOM 2338 C CA . ASP A 1 298 ? 8.654 -2.217 1.235 1.00 67.62 298 ASP A CA 1
ATOM 2339 C C . ASP A 1 298 ? 10.009 -2.604 0.619 1.00 67.62 298 ASP A C 1
ATOM 2341 O O . ASP A 1 298 ? 10.695 -3.503 1.107 1.00 67.62 298 ASP A O 1
ATOM 2345 N N . THR A 1 299 ? 10.422 -1.900 -0.436 1.00 62.28 299 THR A N 1
ATOM 2346 C CA . THR A 1 299 ? 11.669 -2.158 -1.159 1.00 62.28 299 THR A CA 1
ATOM 2347 C C . THR A 1 299 ? 12.912 -1.941 -0.291 1.00 62.28 299 THR A C 1
ATOM 2349 O O . THR A 1 299 ? 13.872 -2.703 -0.424 1.00 62.28 299 THR A O 1
ATOM 2352 N N . VAL A 1 300 ? 12.910 -0.973 0.637 1.00 68.75 300 VAL A N 1
ATOM 2353 C CA . VAL A 1 300 ? 14.056 -0.706 1.533 1.00 68.75 300 VAL A CA 1
ATOM 2354 C C . VAL A 1 300 ? 14.151 -1.691 2.701 1.00 68.75 300 VAL A C 1
ATOM 2356 O O . VAL A 1 300 ? 15.163 -1.724 3.403 1.00 68.75 300 VAL A O 1
ATOM 2359 N N . ILE A 1 301 ? 13.122 -2.513 2.918 1.00 73.56 301 ILE A N 1
ATOM 2360 C CA . ILE A 1 301 ? 13.065 -3.458 4.032 1.00 73.56 301 ILE A CA 1
ATOM 2361 C C . ILE A 1 301 ? 13.872 -4.720 3.677 1.00 73.56 301 ILE A C 1
ATOM 2363 O O . ILE A 1 301 ? 13.696 -5.281 2.592 1.00 73.56 301 ILE A O 1
ATOM 2367 N N . PRO A 1 302 ? 14.745 -5.219 4.576 1.00 79.56 302 PRO A N 1
ATOM 2368 C CA . PRO A 1 302 ? 15.414 -6.502 4.378 1.00 79.56 302 PRO A CA 1
ATOM 2369 C C . PRO A 1 302 ? 14.413 -7.655 4.235 1.00 79.56 302 PRO A C 1
ATOM 2371 O O . PRO A 1 302 ? 13.469 -7.761 5.022 1.00 79.56 302 PRO A O 1
ATOM 2374 N N . ASP A 1 303 ? 14.661 -8.580 3.306 1.00 78.25 303 ASP A N 1
ATOM 2375 C CA . ASP A 1 303 ? 13.716 -9.648 2.940 1.00 78.25 303 ASP A CA 1
ATOM 2376 C C . ASP A 1 303 ? 13.237 -10.485 4.138 1.00 78.25 303 ASP A C 1
ATOM 2378 O O . ASP A 1 303 ? 12.086 -10.918 4.200 1.00 78.25 303 ASP A O 1
ATOM 2382 N N . GLN A 1 304 ? 14.103 -10.717 5.132 1.00 82.88 304 GLN A N 1
ATOM 2383 C CA . GLN A 1 304 ? 13.731 -11.457 6.340 1.00 82.88 304 GLN A CA 1
ATOM 2384 C C . GLN A 1 304 ? 12.688 -10.710 7.187 1.00 82.88 304 GLN A C 1
ATOM 2386 O O . GLN A 1 304 ? 11.779 -11.341 7.730 1.00 82.88 304 GLN A O 1
ATOM 2391 N N . HIS A 1 305 ? 12.804 -9.385 7.296 1.00 82.38 305 HIS A N 1
ATOM 2392 C CA . HIS A 1 305 ? 11.831 -8.550 8.001 1.00 82.38 305 HIS A CA 1
ATOM 2393 C C . HIS A 1 305 ? 10.541 -8.444 7.188 1.00 82.38 305 HIS A C 1
ATOM 2395 O O . HIS A 1 305 ? 9.457 -8.658 7.732 1.00 82.38 305 HIS A O 1
ATOM 2401 N N . LEU A 1 306 ? 10.656 -8.234 5.873 1.00 79.00 306 LEU A N 1
ATOM 2402 C CA . LEU A 1 306 ? 9.510 -8.150 4.972 1.00 79.00 306 LEU A CA 1
ATOM 2403 C C . LEU A 1 306 ? 8.666 -9.435 4.999 1.00 79.00 306 LEU A C 1
ATOM 2405 O O . LEU A 1 306 ? 7.440 -9.370 5.059 1.00 79.00 306 LEU A O 1
ATOM 2409 N N . LYS A 1 307 ? 9.296 -10.616 5.079 1.00 84.00 307 LYS A N 1
ATOM 2410 C CA . LYS A 1 307 ? 8.591 -11.899 5.267 1.00 84.00 307 LYS A CA 1
ATOM 2411 C C . LYS A 1 307 ? 7.734 -11.933 6.535 1.00 84.00 307 LYS A C 1
ATOM 2413 O O . LYS A 1 307 ? 6.603 -12.418 6.482 1.00 84.00 307 LYS A O 1
ATOM 2418 N N . ARG A 1 308 ? 8.243 -11.423 7.662 1.00 87.31 308 ARG A N 1
ATOM 2419 C CA . ARG A 1 308 ? 7.487 -11.352 8.927 1.00 87.31 308 ARG A CA 1
ATOM 2420 C C . ARG A 1 308 ? 6.340 -10.350 8.831 1.00 87.31 308 ARG A C 1
ATOM 2422 O O . ARG A 1 308 ? 5.212 -10.697 9.165 1.00 87.31 308 ARG A O 1
ATOM 2429 N N . ILE A 1 309 ? 6.603 -9.167 8.281 1.00 84.00 309 ILE A N 1
ATOM 2430 C CA . ILE A 1 309 ? 5.589 -8.128 8.049 1.00 84.00 309 ILE A CA 1
ATOM 2431 C C . ILE A 1 309 ? 4.461 -8.657 7.158 1.00 84.00 309 ILE A C 1
ATOM 2433 O O . ILE A 1 309 ? 3.281 -8.498 7.469 1.00 84.00 309 ILE A O 1
ATOM 2437 N N . ASN A 1 310 ? 4.806 -9.368 6.086 1.00 82.06 310 ASN A N 1
ATOM 2438 C CA . ASN A 1 310 ? 3.830 -9.978 5.191 1.00 82.06 310 ASN A CA 1
ATOM 2439 C C . ASN A 1 310 ? 3.024 -11.088 5.874 1.00 82.06 310 ASN A C 1
ATOM 2441 O O . ASN A 1 310 ? 1.838 -11.230 5.587 1.00 82.06 310 ASN A O 1
ATOM 2445 N N . ALA A 1 311 ? 3.606 -11.842 6.809 1.00 86.81 311 ALA A N 1
ATOM 2446 C CA . ALA A 1 311 ? 2.849 -12.790 7.626 1.00 86.81 311 ALA A CA 1
ATOM 2447 C C . ALA A 1 311 ? 1.841 -12.080 8.553 1.00 86.81 311 ALA A C 1
ATOM 2449 O O . ALA A 1 311 ? 0.689 -12.507 8.624 1.00 86.81 311 ALA A O 1
ATOM 2450 N N . CYS A 1 312 ? 2.216 -10.963 9.185 1.00 87.00 312 CYS A N 1
ATOM 2451 C CA . CYS A 1 312 ? 1.289 -10.143 9.975 1.00 87.00 312 CYS A CA 1
ATOM 2452 C C . CYS A 1 312 ? 0.167 -9.553 9.111 1.00 87.00 312 CYS A C 1
ATOM 2454 O O . CYS A 1 312 ? -1.006 -9.695 9.443 1.00 87.00 312 CYS A O 1
ATOM 2456 N N . ARG A 1 313 ? 0.495 -8.976 7.948 1.00 83.00 313 ARG A N 1
ATOM 2457 C CA . ARG A 1 313 ? -0.493 -8.463 6.981 1.00 83.00 313 ARG A CA 1
ATOM 2458 C C . ARG A 1 313 ? -1.500 -9.542 6.569 1.00 83.00 313 ARG A C 1
ATOM 2460 O O . ARG A 1 313 ? -2.695 -9.265 6.499 1.00 83.00 313 ARG A O 1
ATOM 2467 N N . LYS A 1 314 ? -1.044 -10.787 6.371 1.00 82.06 314 LYS A N 1
ATOM 2468 C CA . LYS A 1 314 ? -1.924 -11.939 6.110 1.00 82.06 314 LYS A CA 1
ATOM 2469 C C . LYS A 1 314 ? -2.904 -12.197 7.250 1.00 82.06 314 LYS A C 1
ATOM 2471 O O . LYS A 1 314 ? -4.090 -12.391 6.995 1.00 82.06 314 LYS A O 1
ATOM 2476 N N . LEU A 1 315 ? -2.421 -12.188 8.491 1.00 85.44 315 LEU A N 1
ATOM 2477 C CA . LEU A 1 315 ? -3.260 -12.367 9.678 1.00 85.44 315 LEU A CA 1
ATOM 2478 C C . LEU A 1 315 ? -4.298 -11.248 9.811 1.00 85.44 315 LEU A C 1
ATOM 2480 O O . LEU A 1 315 ? -5.468 -11.541 10.036 1.00 85.44 315 LEU A O 1
ATOM 2484 N N . LEU A 1 316 ? -3.894 -9.994 9.593 1.00 83.88 316 LEU A N 1
ATOM 2485 C CA . LEU A 1 316 ? -4.785 -8.834 9.639 1.00 83.88 316 LEU A CA 1
ATOM 2486 C C . LEU A 1 316 ? -5.899 -8.938 8.586 1.00 83.88 316 LEU A C 1
ATOM 2488 O O . LEU A 1 316 ? -7.073 -8.822 8.931 1.00 83.88 316 LEU A O 1
ATOM 2492 N N . LEU A 1 317 ? -5.572 -9.223 7.319 1.00 79.31 317 LEU A N 1
ATOM 2493 C CA . LEU A 1 317 ? -6.597 -9.383 6.276 1.00 79.31 317 LEU A CA 1
ATOM 2494 C C . LEU A 1 317 ? -7.543 -10.553 6.571 1.00 79.31 317 LEU A C 1
ATOM 2496 O O . LEU A 1 317 ? -8.751 -10.422 6.385 1.00 79.31 317 LEU A O 1
ATOM 2500 N N . ASN A 1 318 ? -7.022 -11.672 7.085 1.00 80.00 318 ASN A N 1
ATOM 2501 C CA . ASN A 1 318 ? -7.854 -12.802 7.508 1.00 80.00 318 ASN A CA 1
ATOM 2502 C C . ASN A 1 318 ? -8.776 -12.444 8.685 1.00 80.00 318 ASN A C 1
ATOM 2504 O O . ASN A 1 318 ? -9.892 -12.952 8.758 1.00 80.00 318 ASN A O 1
ATOM 2508 N N . ALA A 1 319 ? -8.339 -11.551 9.575 1.00 78.94 319 ALA A N 1
ATOM 2509 C CA . ALA A 1 319 ? -9.157 -11.009 10.657 1.00 78.94 319 ALA A CA 1
ATOM 2510 C C . ALA A 1 319 ? -10.184 -9.958 10.181 1.00 78.94 319 ALA A C 1
ATOM 2512 O O . ALA A 1 319 ? -11.001 -9.497 10.977 1.00 78.94 319 ALA A O 1
ATOM 2513 N N . GLY A 1 320 ? -10.189 -9.607 8.889 1.00 76.62 320 GLY A N 1
ATOM 2514 C CA . GLY A 1 320 ? -11.130 -8.661 8.290 1.00 76.62 320 GLY A CA 1
ATOM 2515 C C . GLY A 1 320 ? -10.605 -7.231 8.170 1.00 76.62 320 GLY A C 1
ATOM 2516 O O . GLY A 1 320 ? -11.409 -6.321 7.967 1.00 76.62 320 GLY A O 1
ATOM 2517 N N . ALA A 1 321 ? -9.287 -7.023 8.279 1.00 78.88 321 ALA A N 1
ATOM 2518 C CA . ALA A 1 321 ? -8.683 -5.720 8.028 1.00 78.88 321 ALA A CA 1
ATOM 2519 C C . ALA A 1 321 ? -8.996 -5.236 6.610 1.00 78.88 321 ALA A C 1
ATOM 2521 O O . ALA A 1 321 ? -8.999 -6.009 5.649 1.00 78.88 321 ALA A O 1
ATOM 2522 N N . VAL A 1 322 ? -9.215 -3.932 6.475 1.00 76.19 322 VAL A N 1
ATOM 2523 C CA . VAL A 1 322 ? -9.580 -3.319 5.198 1.00 76.19 322 VAL A CA 1
ATOM 2524 C C . VAL A 1 322 ? -8.319 -3.024 4.388 1.00 76.19 322 VAL A C 1
ATOM 2526 O O . VAL A 1 322 ? -7.557 -2.137 4.778 1.00 76.19 322 VAL A O 1
ATOM 2529 N N . PRO A 1 323 ? -8.101 -3.693 3.242 1.00 79.31 323 PRO A N 1
ATOM 2530 C CA . PRO A 1 323 ? -6.890 -3.494 2.453 1.00 79.31 323 PRO A CA 1
ATOM 2531 C C . PRO A 1 323 ? -6.848 -2.100 1.813 1.00 79.31 323 PRO A C 1
ATOM 2533 O O . PRO A 1 323 ? -5.777 -1.529 1.653 1.00 79.31 323 PRO A O 1
ATOM 2536 N N . THR A 1 324 ? -8.005 -1.515 1.494 1.00 80.00 324 THR A N 1
ATOM 2537 C CA . THR A 1 324 ? -8.144 -0.226 0.794 1.00 80.00 324 THR A CA 1
ATOM 2538 C C . THR A 1 324 ? -8.045 1.000 1.702 1.00 80.00 324 THR A C 1
ATOM 2540 O O . THR A 1 324 ? -8.200 2.120 1.218 1.00 80.00 324 THR A O 1
ATOM 2543 N N . TYR A 1 325 ? -7.826 0.821 3.010 1.00 77.44 325 TYR A N 1
ATOM 2544 C CA . TYR A 1 325 ? -7.809 1.939 3.949 1.00 77.44 325 TYR A CA 1
ATOM 2545 C C . TYR A 1 325 ? -6.691 2.935 3.612 1.00 77.44 325 TYR A C 1
ATOM 2547 O O . TYR A 1 325 ? -5.540 2.544 3.423 1.00 77.44 325 TYR A O 1
ATOM 2555 N N . LYS A 1 326 ? -7.057 4.218 3.584 1.00 74.38 326 LYS A N 1
ATOM 2556 C CA . LYS A 1 326 ? -6.166 5.373 3.458 1.00 74.38 326 LYS A CA 1
ATOM 2557 C C . LYS A 1 326 ? -6.498 6.335 4.596 1.00 74.38 326 LYS A C 1
ATOM 2559 O O . LYS A 1 326 ? -7.668 6.476 4.961 1.00 74.38 326 LYS A O 1
ATOM 2564 N N . ASP A 1 327 ? -5.480 6.954 5.174 1.00 72.94 327 ASP A N 1
ATOM 2565 C CA . ASP A 1 327 ? -5.661 7.978 6.199 1.00 72.94 327 ASP A CA 1
ATOM 2566 C C . ASP A 1 327 ? -6.318 9.224 5.575 1.00 72.94 327 ASP A C 1
ATOM 2568 O O . ASP A 1 327 ? -5.751 9.803 4.647 1.00 72.94 327 ASP A O 1
ATOM 2572 N N . PRO A 1 328 ? -7.511 9.640 6.043 1.00 65.81 328 PRO A N 1
ATOM 2573 C CA . PRO A 1 328 ? -8.228 10.779 5.476 1.00 65.81 328 PRO A CA 1
ATOM 2574 C C . PRO A 1 328 ? -7.504 12.118 5.669 1.00 65.81 328 PRO A C 1
ATOM 2576 O O . PRO A 1 328 ? -7.783 13.053 4.925 1.00 65.81 328 PRO A O 1
ATOM 2579 N N . ASN A 1 329 ? -6.596 12.221 6.642 1.00 68.69 329 ASN A N 1
ATOM 2580 C CA . ASN A 1 329 ? -5.868 13.456 6.938 1.00 68.69 329 ASN A CA 1
ATOM 2581 C C . ASN A 1 329 ? -4.517 13.544 6.222 1.00 68.69 329 ASN A C 1
ATOM 2583 O O . ASN A 1 329 ? -3.831 14.562 6.320 1.00 68.69 329 ASN A O 1
ATOM 2587 N N . ASN A 1 330 ? -4.122 12.487 5.515 1.00 72.94 330 ASN A N 1
ATOM 2588 C CA . ASN A 1 330 ? -2.844 12.406 4.832 1.00 72.94 330 ASN A CA 1
ATOM 2589 C C . ASN A 1 330 ? -3.071 12.030 3.366 1.00 72.94 330 ASN A C 1
ATOM 2591 O O . ASN A 1 330 ? -3.236 10.860 3.027 1.00 72.94 330 ASN A O 1
ATOM 2595 N N . GLU A 1 331 ? -3.037 13.032 2.484 1.00 66.62 331 GLU A N 1
ATOM 2596 C CA . GLU A 1 331 ? -3.224 12.848 1.037 1.00 66.62 331 GLU A CA 1
ATOM 2597 C C . GLU A 1 331 ? -2.211 11.867 0.418 1.00 66.62 331 GLU A C 1
ATOM 2599 O O . GLU A 1 331 ? -2.519 11.226 -0.582 1.00 66.62 331 GLU A O 1
ATOM 2604 N N . GLY A 1 332 ? -1.033 11.694 1.031 1.00 69.31 332 GLY A N 1
ATOM 2605 C CA . GLY A 1 332 ? -0.011 10.725 0.621 1.00 69.31 332 GLY A CA 1
ATOM 2606 C C . GLY A 1 332 ? -0.129 9.352 1.292 1.00 69.31 332 GLY A C 1
ATOM 2607 O O . GLY A 1 332 ? 0.812 8.558 1.236 1.00 69.31 332 GLY A O 1
ATOM 2608 N N . SER A 1 333 ? -1.234 9.069 1.990 1.00 72.88 333 SER A N 1
ATOM 2609 C CA . SER A 1 333 ? -1.411 7.813 2.715 1.00 72.88 333 SER A CA 1
ATOM 2610 C C . SER A 1 333 ? -1.508 6.620 1.765 1.00 72.88 333 SER A C 1
ATOM 2612 O O . SER A 1 333 ? -2.415 6.530 0.932 1.00 72.88 333 SER A O 1
ATOM 2614 N N . LYS A 1 334 ? -0.577 5.677 1.930 1.00 74.19 334 LYS A N 1
ATOM 2615 C CA . LYS A 1 334 ? -0.543 4.417 1.185 1.00 74.19 334 LYS A CA 1
ATOM 2616 C C . LYS A 1 334 ? -1.493 3.397 1.808 1.00 74.19 334 LYS A C 1
ATOM 2618 O O . LYS A 1 334 ? -1.483 3.166 3.017 1.00 74.19 334 LYS A O 1
ATOM 2623 N N . SER A 1 335 ? -2.276 2.751 0.958 1.00 77.00 335 SER A N 1
ATOM 2624 C CA . SER A 1 335 ? -3.064 1.570 1.302 1.00 77.00 335 SER A CA 1
ATOM 2625 C C . SER A 1 335 ? -2.184 0.314 1.260 1.00 77.00 335 SER A C 1
ATOM 2627 O O . SER A 1 335 ? -1.136 0.291 0.616 1.00 77.00 335 SER A O 1
ATOM 2629 N N . PHE A 1 336 ? -2.628 -0.773 1.902 1.00 77.56 336 PHE A N 1
ATOM 2630 C CA . PHE A 1 336 ? -2.006 -2.095 1.743 1.00 77.56 336 PHE A CA 1
ATOM 2631 C C . PHE A 1 336 ? -1.896 -2.522 0.264 1.00 77.56 336 PHE A C 1
ATOM 2633 O O . PHE A 1 336 ? -0.971 -3.233 -0.117 1.00 77.56 336 PHE A O 1
ATOM 2640 N N . LEU A 1 337 ? -2.819 -2.064 -0.586 1.00 79.44 337 LEU A N 1
ATOM 2641 C CA . LEU A 1 337 ? -2.824 -2.344 -2.023 1.00 79.44 337 LEU A CA 1
ATOM 2642 C C . LEU A 1 337 ? -1.830 -1.503 -2.824 1.00 79.44 337 LEU A C 1
ATOM 2644 O O . LEU A 1 337 ? -1.716 -1.719 -4.026 1.00 79.44 337 LEU A O 1
ATOM 2648 N N . ASP A 1 338 ? -1.115 -0.579 -2.182 1.00 76.62 338 ASP A N 1
ATOM 2649 C CA . ASP A 1 338 ? -0.071 0.232 -2.810 1.00 76.62 338 ASP A CA 1
ATOM 2650 C C . ASP A 1 338 ? 1.339 -0.349 -2.544 1.00 76.62 338 ASP A C 1
ATOM 2652 O O . ASP A 1 338 ? 2.305 0.043 -3.194 1.00 76.62 338 ASP A O 1
ATOM 2656 N N . THR A 1 339 ? 1.484 -1.313 -1.621 1.00 68.69 339 THR A N 1
ATOM 2657 C CA . THR A 1 339 ? 2.771 -1.909 -1.195 1.00 68.69 339 THR A CA 1
ATOM 2658 C C . THR A 1 339 ? 3.018 -3.274 -1.858 1.00 68.69 339 THR A C 1
ATOM 2660 O O . THR A 1 339 ? 3.146 -4.305 -1.195 1.00 68.69 339 THR A O 1
ATOM 2663 N N . VAL A 1 340 ? 2.976 -3.306 -3.192 1.00 60.06 340 VAL A N 1
ATOM 2664 C CA . VAL A 1 340 ? 2.662 -4.516 -3.977 1.00 60.06 340 VAL A CA 1
ATOM 2665 C C . VAL A 1 340 ? 3.897 -5.227 -4.536 1.00 60.06 340 VAL A C 1
ATOM 2667 O O . VAL A 1 340 ? 3.922 -5.582 -5.704 1.00 60.06 340 VAL A O 1
ATOM 2670 N N . GLN A 1 341 ? 4.941 -5.440 -3.736 1.00 66.81 341 GLN A N 1
ATOM 2671 C CA . GLN A 1 341 ? 6.104 -6.211 -4.199 1.00 66.81 341 GLN A CA 1
ATOM 2672 C C . GLN A 1 341 ? 5.850 -7.725 -4.040 1.00 66.81 341 GLN A C 1
ATOM 2674 O O . GLN A 1 341 ? 5.202 -8.356 -4.871 1.00 66.81 341 GLN A O 1
ATOM 2679 N N . ASP A 1 342 ? 6.270 -8.324 -2.926 1.00 61.44 342 ASP A N 1
ATOM 2680 C CA . ASP A 1 342 ? 6.179 -9.781 -2.706 1.00 61.44 342 ASP A CA 1
ATOM 2681 C C . ASP A 1 342 ? 4.774 -10.266 -2.319 1.00 61.44 342 ASP A C 1
ATOM 2683 O O . ASP A 1 342 ? 4.529 -11.455 -2.097 1.00 61.44 342 ASP A O 1
ATOM 2687 N N . THR A 1 343 ? 3.835 -9.335 -2.173 1.00 64.88 343 THR A N 1
ATOM 2688 C CA . THR A 1 343 ? 2.468 -9.610 -1.742 1.00 64.88 343 THR A CA 1
ATOM 2689 C C . THR A 1 343 ? 1.466 -9.551 -2.878 1.00 64.88 343 THR A C 1
ATOM 2691 O O . THR A 1 343 ? 0.300 -9.759 -2.581 1.00 64.88 343 THR A O 1
ATOM 2694 N N . ILE A 1 344 ? 1.860 -9.344 -4.145 1.00 72.56 344 ILE A N 1
ATOM 2695 C CA . ILE A 1 344 ? 0.923 -9.224 -5.286 1.00 72.56 344 ILE A CA 1
ATOM 2696 C C . ILE A 1 344 ? -0.102 -10.352 -5.290 1.00 72.56 344 ILE A C 1
ATOM 2698 O O . ILE A 1 344 ? -1.302 -10.087 -5.294 1.00 72.56 344 ILE A O 1
ATOM 2702 N N . ASP A 1 345 ? 0.357 -11.601 -5.205 1.00 72.62 345 ASP A N 1
ATOM 2703 C CA . ASP A 1 345 ? -0.535 -12.760 -5.159 1.00 72.62 345 ASP A CA 1
ATOM 2704 C C . ASP A 1 345 ? -1.427 -12.754 -3.927 1.00 72.62 345 ASP A C 1
ATOM 2706 O O . ASP A 1 345 ? -2.614 -13.066 -3.983 1.00 72.62 345 ASP A O 1
ATOM 2710 N N . PHE A 1 346 ? -0.868 -12.394 -2.781 1.00 72.31 346 PHE A N 1
ATOM 2711 C CA . PHE A 1 346 ? -1.643 -12.392 -1.558 1.00 72.31 346 PHE A CA 1
ATOM 2712 C C . PHE A 1 346 ? -2.677 -11.258 -1.527 1.00 72.31 346 PHE A C 1
ATOM 2714 O O . PHE A 1 346 ? -3.809 -11.474 -1.103 1.00 72.31 346 PHE A O 1
ATOM 2721 N N . ALA A 1 347 ? -2.319 -10.070 -1.998 1.00 73.56 347 ALA A N 1
ATOM 2722 C CA . ALA A 1 347 ? -3.220 -8.948 -2.138 1.00 73.56 347 ALA A CA 1
ATOM 2723 C C . ALA A 1 347 ? -4.290 -9.301 -3.172 1.00 73.56 347 ALA A C 1
ATOM 2725 O O . ALA A 1 347 ? -5.453 -9.455 -2.835 1.00 73.56 347 ALA A O 1
ATOM 2726 N N . TRP A 1 348 ? -3.914 -9.551 -4.417 1.00 78.75 348 TRP A N 1
ATOM 2727 C CA . TRP A 1 348 ? -4.868 -9.565 -5.518 1.00 78.75 348 TRP A CA 1
ATOM 2728 C C . TRP A 1 348 ? -5.447 -10.949 -5.854 1.00 78.75 348 TRP A C 1
ATOM 2730 O O . TRP A 1 348 ? -6.567 -11.014 -6.358 1.00 78.75 348 TRP A O 1
ATOM 2740 N N . ASN A 1 349 ? -4.775 -12.054 -5.502 1.00 70.62 349 ASN A N 1
ATOM 2741 C CA . ASN A 1 349 ? -5.224 -13.424 -5.814 1.00 70.62 349 ASN A CA 1
ATOM 2742 C C . ASN A 1 349 ? -5.856 -14.181 -4.626 1.00 70.62 349 ASN A C 1
ATOM 2744 O O . ASN A 1 349 ? -6.389 -15.274 -4.813 1.00 70.62 349 ASN A O 1
ATOM 2748 N N . SER A 1 350 ? -5.877 -13.622 -3.409 1.00 69.00 350 SER A N 1
ATOM 2749 C CA . SER A 1 350 ? -6.425 -14.313 -2.220 1.00 69.00 350 SER A CA 1
ATOM 2750 C C . SER A 1 350 ? -7.956 -14.392 -2.165 1.00 69.00 350 SER A C 1
ATOM 2752 O O . SER A 1 350 ? -8.513 -15.027 -1.270 1.00 69.00 350 SER A O 1
ATOM 2754 N N . GLY A 1 351 ? -8.671 -13.706 -3.065 1.00 68.56 351 GLY A N 1
ATOM 2755 C CA . GLY A 1 351 ? -10.125 -13.524 -2.976 1.00 68.56 351 GLY A CA 1
ATOM 2756 C C . GLY A 1 351 ? -10.586 -12.730 -1.741 1.00 68.56 351 GLY A C 1
ATOM 2757 O O . GLY A 1 351 ? -11.793 -12.512 -1.591 1.00 68.56 351 GLY A O 1
ATOM 2758 N N . LEU A 1 352 ? -9.653 -12.302 -0.877 1.00 72.25 352 LEU A N 1
ATOM 2759 C CA . LEU A 1 352 ? -9.892 -11.432 0.274 1.00 72.25 352 LEU A CA 1
ATOM 2760 C C . LEU A 1 352 ? -10.004 -9.975 -0.162 1.00 72.25 352 LEU A C 1
ATOM 2762 O O . LEU A 1 352 ? -10.794 -9.250 0.419 1.00 72.25 352 LEU A O 1
ATOM 2766 N N . VAL A 1 353 ? -9.259 -9.555 -1.191 1.00 77.25 353 VAL A N 1
ATOM 2767 C CA . VAL A 1 353 ? -9.273 -8.168 -1.692 1.00 77.25 353 VAL A CA 1
ATOM 2768 C C . VAL A 1 353 ? -10.358 -7.921 -2.731 1.00 77.25 353 VAL A C 1
ATOM 2770 O O . VAL A 1 353 ? -10.885 -6.816 -2.787 1.00 77.25 353 VAL A O 1
ATOM 2773 N N . SER A 1 354 ? -10.748 -8.940 -3.504 1.00 75.75 354 SER A N 1
ATOM 2774 C CA . SER A 1 354 ? -11.756 -8.800 -4.566 1.00 75.75 354 SER A CA 1
ATOM 2775 C C . SER A 1 354 ? -13.085 -8.145 -4.138 1.00 75.75 354 SER A C 1
ATOM 2777 O O . SER A 1 354 ? -13.697 -7.502 -4.985 1.00 75.75 354 SER A O 1
ATOM 2779 N N . PRO A 1 355 ? -13.568 -8.274 -2.880 1.00 75.19 355 PRO A N 1
ATOM 2780 C CA . PRO A 1 355 ? -14.743 -7.538 -2.399 1.00 75.19 355 PRO A CA 1
ATOM 2781 C C . PRO A 1 355 ? -14.519 -6.029 -2.209 1.00 75.19 355 PRO A C 1
ATOM 2783 O O . PRO A 1 355 ? -15.485 -5.283 -2.121 1.00 75.19 355 PRO A O 1
ATOM 2786 N N . PHE A 1 356 ? -13.266 -5.586 -2.083 1.00 76.44 356 PHE A N 1
ATOM 2787 C CA . PHE A 1 356 ? -12.895 -4.213 -1.726 1.00 76.44 356 PHE A CA 1
ATOM 2788 C C . PHE A 1 356 ? -12.311 -3.425 -2.898 1.00 76.44 356 PHE A C 1
ATOM 2790 O O . PHE A 1 356 ? -12.472 -2.210 -2.959 1.00 76.44 356 PHE A O 1
ATOM 2797 N N . ALA A 1 357 ? -11.596 -4.099 -3.798 1.00 81.94 357 ALA A N 1
ATOM 2798 C CA . ALA A 1 357 ? -10.961 -3.478 -4.947 1.00 81.94 357 ALA A CA 1
ATOM 2799 C C . ALA A 1 357 ? -10.850 -4.460 -6.115 1.00 81.94 357 ALA A C 1
ATOM 2801 O O . ALA A 1 357 ? -10.613 -5.657 -5.939 1.00 81.94 357 ALA A O 1
ATOM 2802 N N . SER A 1 358 ? -10.975 -3.915 -7.322 1.00 85.44 358 SER A N 1
ATOM 2803 C CA . SER A 1 358 ? -10.656 -4.594 -8.574 1.00 85.44 358 SER A CA 1
ATOM 2804 C C . SER A 1 358 ? -9.220 -4.257 -8.954 1.00 85.44 358 SER A C 1
ATOM 2806 O O . SER A 1 358 ? -8.861 -3.084 -8.998 1.00 85.44 358 SER A O 1
ATOM 2808 N N . PHE A 1 359 ? -8.410 -5.272 -9.262 1.00 86.44 359 PHE A N 1
ATOM 2809 C CA . PHE A 1 359 ? -7.017 -5.083 -9.682 1.00 86.44 359 PHE A CA 1
ATOM 2810 C C . PHE A 1 359 ? -6.883 -4.131 -10.881 1.00 86.44 359 PHE A C 1
ATOM 2812 O O . PHE A 1 359 ? -5.938 -3.354 -10.949 1.00 86.44 359 PHE A O 1
ATOM 2819 N N . ARG A 1 360 ? -7.845 -4.168 -11.813 1.00 86.19 360 ARG A N 1
ATOM 2820 C CA . ARG A 1 360 ? -7.826 -3.337 -13.027 1.00 86.19 360 ARG A CA 1
ATOM 2821 C C . ARG A 1 360 ? -8.222 -1.888 -12.787 1.00 86.19 360 ARG A C 1
ATOM 2823 O O . ARG A 1 360 ? -7.744 -1.015 -13.497 1.00 86.19 360 ARG A O 1
ATOM 2830 N N . ASP A 1 361 ? -9.097 -1.652 -11.817 1.00 86.75 361 ASP A N 1
ATOM 2831 C CA . ASP A 1 361 ? -9.701 -0.336 -11.592 1.00 86.75 361 ASP A CA 1
ATOM 2832 C C . ASP A 1 361 ? -9.053 0.400 -10.408 1.00 86.75 361 ASP A C 1
ATOM 2834 O O . ASP A 1 361 ? -9.377 1.554 -10.134 1.00 86.75 361 ASP A O 1
ATOM 2838 N N . TRP A 1 362 ? -8.155 -0.266 -9.676 1.00 88.06 362 TRP A N 1
ATOM 2839 C CA . TRP A 1 362 ? -7.473 0.315 -8.529 1.00 88.06 362 TRP A CA 1
ATOM 2840 C C . TRP A 1 362 ? -6.391 1.304 -8.949 1.00 88.06 362 TRP A C 1
ATOM 2842 O O . TRP A 1 362 ? -5.498 0.978 -9.732 1.00 88.06 362 TRP A O 1
ATOM 2852 N N . THR A 1 363 ? -6.416 2.479 -8.320 1.00 88.50 363 THR A N 1
ATOM 2853 C CA . THR A 1 363 ? -5.333 3.456 -8.388 1.00 88.50 363 THR A CA 1
ATOM 2854 C C . THR A 1 363 ? -4.914 3.926 -6.996 1.00 88.50 363 THR A C 1
ATOM 2856 O O . THR A 1 363 ? -5.738 4.103 -6.087 1.00 88.50 363 THR A O 1
ATOM 2859 N N . ASN A 1 364 ? -3.618 4.182 -6.832 1.00 84.50 364 ASN A N 1
ATOM 2860 C CA . ASN A 1 364 ? -3.072 4.788 -5.622 1.00 84.50 364 ASN A CA 1
ATOM 2861 C C . ASN A 1 364 ? -3.457 6.287 -5.522 1.00 84.50 364 ASN A C 1
ATOM 2863 O O . ASN A 1 364 ? -4.227 6.807 -6.334 1.00 84.50 364 ASN A O 1
ATOM 2867 N N . TYR A 1 365 ? -2.959 6.991 -4.500 1.00 79.06 365 TYR A N 1
ATOM 2868 C CA . TYR A 1 365 ? -3.244 8.424 -4.302 1.00 79.06 365 TYR A CA 1
ATOM 2869 C C . TYR A 1 365 ? -2.681 9.332 -5.416 1.00 79.06 365 TYR A C 1
ATOM 2871 O O . TYR A 1 365 ? -3.195 10.424 -5.633 1.00 79.06 365 TYR A O 1
ATOM 2879 N N . GLU A 1 366 ? -1.683 8.870 -6.174 1.00 80.19 366 GLU A N 1
ATOM 2880 C CA . GLU A 1 366 ? -1.095 9.589 -7.317 1.00 80.19 366 GLU A CA 1
ATOM 2881 C C . GLU A 1 366 ? -1.842 9.317 -8.635 1.00 80.19 366 GLU A C 1
ATOM 2883 O O . GLU A 1 366 ? -1.447 9.814 -9.696 1.00 80.19 366 GLU A O 1
ATOM 2888 N N . GLY A 1 367 ? -2.918 8.521 -8.583 1.00 86.12 367 GLY A N 1
ATOM 2889 C CA . GLY A 1 367 ? -3.683 8.088 -9.751 1.00 86.12 367 GLY A CA 1
ATOM 2890 C C . GLY A 1 367 ? -2.988 7.000 -10.570 1.00 86.12 367 GLY A C 1
ATOM 2891 O O . GLY A 1 367 ? -3.389 6.744 -11.701 1.00 86.12 367 GLY A O 1
ATOM 2892 N N . MET A 1 368 ? -1.947 6.360 -10.034 1.00 88.75 368 MET A N 1
ATOM 2893 C CA . MET A 1 368 ? -1.250 5.270 -10.713 1.00 88.75 368 MET A CA 1
ATOM 2894 C C . MET A 1 368 ? -1.953 3.943 -10.457 1.00 88.75 368 MET A C 1
ATOM 2896 O O . MET A 1 368 ? -2.273 3.620 -9.312 1.00 88.75 368 MET A O 1
ATOM 2900 N N . SER A 1 369 ? -2.138 3.147 -11.511 1.00 91.31 369 SER A N 1
ATOM 2901 C CA . SER A 1 369 ? -2.536 1.748 -11.362 1.00 91.31 369 SER A CA 1
ATOM 2902 C C . SER A 1 369 ? -1.462 0.953 -10.618 1.00 91.31 369 SER A C 1
ATOM 2904 O O . SER A 1 369 ? -0.304 1.374 -10.534 1.00 91.31 369 SER A O 1
ATOM 2906 N N . THR A 1 370 ? -1.813 -0.230 -10.108 1.00 88.69 370 THR A N 1
ATOM 2907 C CA . THR A 1 370 ? -0.840 -1.128 -9.460 1.00 88.69 370 THR A CA 1
ATOM 2908 C C . THR A 1 370 ? 0.381 -1.393 -10.346 1.00 88.69 370 THR A C 1
ATOM 2910 O O . THR A 1 370 ? 1.503 -1.460 -9.850 1.00 88.69 370 THR A O 1
ATOM 2913 N N . PHE A 1 371 ? 0.178 -1.483 -11.661 1.00 90.38 371 PHE A N 1
ATOM 2914 C CA . PHE A 1 371 ? 1.248 -1.696 -12.629 1.00 90.38 371 PHE A CA 1
ATOM 2915 C C . PHE A 1 371 ? 2.174 -0.489 -12.792 1.00 90.38 371 PHE A C 1
ATOM 2917 O O . PHE A 1 371 ? 3.394 -0.647 -12.772 1.00 90.38 371 PHE A O 1
ATOM 2924 N N . LEU A 1 372 ? 1.620 0.721 -12.912 1.00 90.62 372 LEU A N 1
ATOM 2925 C CA . LEU A 1 372 ? 2.441 1.933 -12.974 1.00 90.62 372 LEU A CA 1
ATOM 2926 C C . LEU A 1 372 ? 3.196 2.172 -11.670 1.00 90.62 372 LEU A C 1
ATOM 2928 O O . LEU A 1 372 ? 4.378 2.493 -11.713 1.00 90.62 372 LEU A O 1
ATOM 2932 N N . ASN A 1 373 ? 2.549 1.952 -10.525 1.00 86.44 373 ASN A N 1
ATOM 2933 C CA . ASN A 1 373 ? 3.205 2.053 -9.228 1.00 86.44 373 ASN A CA 1
ATOM 2934 C C . ASN A 1 373 ? 4.370 1.055 -9.120 1.00 86.44 373 ASN A C 1
ATOM 2936 O O . ASN A 1 373 ? 5.455 1.448 -8.721 1.00 86.44 373 ASN A O 1
ATOM 2940 N N . ALA A 1 374 ? 4.209 -0.196 -9.577 1.00 86.19 374 ALA A N 1
ATOM 2941 C CA . ALA A 1 374 ? 5.304 -1.174 -9.633 1.00 86.19 374 ALA A CA 1
ATOM 2942 C C . ALA A 1 374 ? 6.540 -0.653 -10.403 1.00 86.19 374 ALA A C 1
ATOM 2944 O O . ALA A 1 374 ? 7.673 -0.929 -10.013 1.00 86.19 374 ALA A O 1
ATOM 2945 N N . CYS A 1 375 ? 6.334 0.144 -11.457 1.00 87.50 375 CYS A N 1
ATOM 2946 C CA . CYS A 1 375 ? 7.408 0.715 -12.274 1.00 87.50 375 CYS A CA 1
ATOM 2947 C C . CYS A 1 375 ? 8.231 1.808 -11.563 1.00 87.50 375 CYS A C 1
ATOM 2949 O O . CYS A 1 375 ? 9.280 2.190 -12.082 1.00 87.50 375 CYS A O 1
ATOM 2951 N N . THR A 1 376 ? 7.785 2.318 -10.408 1.00 82.31 376 THR A N 1
ATOM 2952 C CA . THR A 1 376 ? 8.525 3.324 -9.623 1.00 82.31 376 THR A CA 1
ATOM 2953 C C . THR A 1 376 ? 9.421 2.710 -8.542 1.00 82.31 376 THR A C 1
ATOM 2955 O O . THR A 1 376 ? 10.307 3.386 -8.018 1.00 82.31 376 THR A O 1
ATOM 2958 N N . HIS A 1 377 ? 9.248 1.422 -8.229 1.00 78.38 377 HIS A N 1
ATOM 2959 C CA . HIS A 1 377 ? 10.012 0.734 -7.188 1.00 78.38 377 HIS A CA 1
ATOM 2960 C C . HIS A 1 377 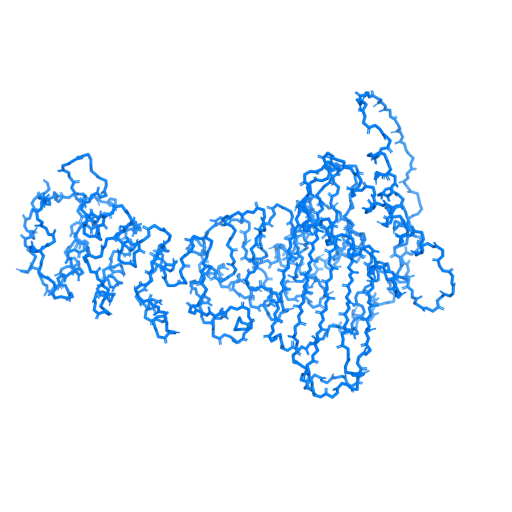? 11.429 0.371 -7.648 1.00 78.38 377 HIS A C 1
ATOM 2962 O O . HIS A 1 377 ? 11.641 -0.147 -8.744 1.00 78.38 377 HIS A O 1
ATOM 2968 N N . PHE A 1 378 ? 12.423 0.559 -6.775 1.00 71.00 378 PHE A N 1
ATOM 2969 C CA . PHE A 1 378 ? 13.822 0.311 -7.143 1.00 71.00 378 PHE A CA 1
ATOM 2970 C C . PHE A 1 378 ? 14.191 -1.175 -7.286 1.00 71.00 378 PHE A C 1
ATOM 2972 O O . PHE A 1 378 ? 15.145 -1.477 -7.995 1.00 71.00 378 PHE A O 1
ATOM 2979 N N . LYS A 1 379 ? 13.453 -2.093 -6.639 1.00 75.00 379 LYS A N 1
ATOM 2980 C CA . LYS A 1 379 ? 13.644 -3.557 -6.748 1.00 75.00 379 LYS A CA 1
ATOM 2981 C C . LYS A 1 379 ? 12.778 -4.191 -7.845 1.00 75.00 379 LYS A C 1
ATOM 2983 O O . LYS A 1 379 ? 12.465 -5.378 -7.767 1.00 75.00 379 LYS A O 1
ATOM 2988 N N . ILE A 1 380 ? 12.274 -3.413 -8.801 1.00 81.38 380 ILE A N 1
ATOM 2989 C CA . ILE A 1 380 ? 11.423 -3.961 -9.859 1.00 81.38 380 ILE A CA 1
ATOM 2990 C C . ILE A 1 380 ? 12.201 -4.981 -10.702 1.00 81.38 380 ILE A C 1
ATOM 2992 O O . ILE A 1 380 ? 13.336 -4.735 -11.102 1.00 81.38 380 ILE A O 1
ATOM 2996 N N . SER A 1 381 ? 11.578 -6.127 -10.978 1.00 86.62 381 SER A N 1
ATOM 2997 C CA . SER A 1 381 ? 12.124 -7.172 -11.844 1.00 86.62 381 SER A CA 1
ATOM 2998 C C . SER A 1 381 ? 11.162 -7.493 -12.981 1.00 86.62 381 SER A C 1
ATOM 3000 O O . SER A 1 381 ? 9.951 -7.250 -12.899 1.00 86.62 381 SER A O 1
ATOM 3002 N N . VAL A 1 382 ? 11.692 -8.090 -14.049 1.00 90.50 382 VAL A N 1
ATOM 3003 C CA . VAL A 1 382 ? 10.881 -8.480 -15.207 1.00 90.50 382 VAL A CA 1
ATOM 3004 C C . VAL A 1 382 ? 9.807 -9.506 -14.831 1.00 90.50 382 VAL A C 1
ATOM 3006 O O . VAL A 1 382 ? 8.724 -9.504 -15.414 1.00 90.50 382 VAL A O 1
ATOM 3009 N N . ASP A 1 383 ? 10.063 -10.349 -13.829 1.00 89.94 383 ASP A N 1
ATOM 3010 C CA . ASP A 1 383 ? 9.111 -11.357 -13.361 1.00 89.94 383 ASP A CA 1
ATOM 3011 C C . ASP A 1 383 ? 7.898 -10.723 -12.676 1.00 89.94 383 ASP A C 1
ATOM 3013 O O . ASP A 1 383 ? 6.770 -11.148 -12.926 1.00 89.94 383 ASP A O 1
ATOM 3017 N N . ILE A 1 384 ? 8.099 -9.649 -11.904 1.00 86.69 384 ILE A N 1
ATOM 3018 C CA . ILE A 1 384 ? 6.999 -8.868 -11.319 1.00 86.69 384 ILE A CA 1
ATOM 3019 C C . ILE A 1 384 ? 6.135 -8.256 -12.429 1.00 86.69 384 ILE A C 1
ATOM 3021 O O . ILE A 1 384 ? 4.909 -8.366 -12.390 1.00 86.69 384 ILE A O 1
ATOM 3025 N N . LEU A 1 385 ? 6.754 -7.660 -13.456 1.00 90.88 385 LEU A N 1
ATOM 3026 C CA . LEU A 1 385 ? 6.019 -7.076 -14.584 1.00 90.88 385 LEU A CA 1
ATOM 3027 C C . LEU A 1 385 ? 5.248 -8.137 -15.379 1.00 90.88 385 LEU A C 1
ATOM 3029 O O . LEU A 1 385 ? 4.074 -7.933 -15.689 1.00 90.88 385 LEU A O 1
ATOM 3033 N N . LYS A 1 386 ? 5.875 -9.281 -15.682 1.00 92.62 386 LYS A N 1
ATOM 3034 C CA . LYS A 1 386 ? 5.217 -10.424 -16.338 1.00 92.62 386 LYS A CA 1
ATOM 3035 C C . LYS A 1 386 ? 4.014 -10.903 -15.542 1.00 92.62 386 LYS A C 1
ATOM 3037 O O . LYS A 1 386 ? 2.954 -11.134 -16.121 1.00 92.62 386 LYS A O 1
ATOM 3042 N N . HIS A 1 387 ? 4.170 -11.021 -14.229 1.00 90.00 387 HIS A N 1
ATOM 3043 C CA . HIS A 1 387 ? 3.109 -11.473 -13.343 1.00 90.00 387 HIS A CA 1
ATOM 3044 C C . HIS A 1 387 ? 1.923 -10.505 -13.325 1.00 90.00 387 HIS A C 1
ATOM 3046 O O . HIS A 1 387 ? 0.789 -10.916 -13.558 1.00 90.00 387 HIS A O 1
ATOM 3052 N N . LEU A 1 388 ? 2.172 -9.202 -13.165 1.00 89.88 388 LEU A N 1
ATOM 3053 C CA . LEU A 1 388 ? 1.120 -8.179 -13.203 1.00 89.88 388 LEU A CA 1
ATOM 3054 C C . LEU A 1 388 ? 0.392 -8.144 -14.558 1.00 89.88 388 LEU A C 1
ATOM 3056 O O . LEU A 1 388 ? -0.836 -8.040 -14.599 1.00 89.88 388 LEU A O 1
ATOM 3060 N N . VAL A 1 389 ? 1.119 -8.283 -15.672 1.00 91.94 389 VAL A N 1
ATOM 3061 C CA . VAL A 1 389 ? 0.520 -8.382 -17.016 1.00 91.94 389 VAL A CA 1
ATOM 3062 C C . VAL A 1 389 ? -0.328 -9.650 -17.151 1.00 91.94 389 VAL A C 1
ATOM 3064 O O . VAL A 1 389 ? -1.443 -9.578 -17.665 1.00 91.94 389 VAL A O 1
ATOM 3067 N N . ALA A 1 390 ? 0.131 -10.792 -16.631 1.00 90.88 390 ALA A N 1
ATOM 3068 C CA . ALA A 1 390 ? -0.643 -12.036 -16.613 1.00 90.88 390 ALA A CA 1
ATOM 3069 C C . ALA A 1 390 ? -1.933 -11.918 -15.777 1.00 90.88 390 ALA A C 1
ATOM 3071 O O . ALA A 1 390 ? -2.949 -12.522 -16.120 1.00 90.88 390 ALA A O 1
ATOM 3072 N N . MET A 1 391 ? -1.928 -11.085 -14.732 1.00 87.25 391 MET A N 1
ATOM 3073 C CA . MET A 1 391 ? -3.120 -10.720 -13.952 1.00 87.25 391 MET A CA 1
ATOM 3074 C C . MET A 1 391 ? -4.054 -9.737 -14.678 1.00 87.25 391 MET A C 1
ATOM 3076 O O . MET A 1 391 ? -5.146 -9.431 -14.196 1.00 87.25 391 MET A O 1
ATOM 3080 N N . GLY A 1 392 ? -3.665 -9.265 -15.864 1.00 89.75 392 GLY A N 1
ATOM 3081 C CA . GLY A 1 392 ? -4.467 -8.396 -16.715 1.00 89.75 392 GLY A CA 1
ATOM 3082 C C . GLY A 1 392 ? -4.232 -6.907 -16.491 1.00 89.75 392 GLY A C 1
ATOM 3083 O O . GLY A 1 392 ? -5.163 -6.136 -16.735 1.00 89.75 392 GLY A O 1
ATOM 3084 N N . ALA A 1 393 ? -3.042 -6.518 -16.021 1.00 91.56 393 ALA A N 1
ATOM 3085 C CA . ALA A 1 393 ? -2.614 -5.125 -15.961 1.00 91.56 393 ALA A CA 1
ATOM 3086 C C . ALA A 1 393 ? -2.542 -4.503 -17.361 1.00 91.56 393 ALA A C 1
ATOM 3088 O O . ALA A 1 393 ? -2.188 -5.173 -18.334 1.00 91.56 393 ALA A O 1
ATOM 3089 N N . ASN A 1 394 ? -2.837 -3.207 -17.452 1.00 92.31 394 ASN A N 1
ATOM 3090 C CA . ASN A 1 394 ? -2.765 -2.469 -18.702 1.00 92.31 394 ASN A CA 1
ATOM 3091 C C . ASN A 1 394 ? -1.425 -1.731 -18.827 1.00 92.31 394 ASN A C 1
ATOM 3093 O O . ASN A 1 394 ? -1.132 -0.786 -18.099 1.00 92.31 394 ASN A O 1
ATOM 3097 N N . ILE A 1 395 ? -0.624 -2.135 -19.812 1.00 93.25 395 ILE A N 1
ATOM 3098 C CA . ILE A 1 395 ? 0.692 -1.541 -20.097 1.00 93.25 395 ILE A CA 1
ATOM 3099 C C . ILE A 1 395 ? 0.569 -0.084 -20.571 1.00 93.25 395 ILE A C 1
ATOM 3101 O O . ILE A 1 395 ? 1.518 0.696 -20.451 1.00 93.25 395 ILE A O 1
ATOM 3105 N N . HIS A 1 396 ? -0.608 0.293 -21.079 1.00 92.88 396 HIS A N 1
ATOM 3106 C CA . HIS A 1 396 ? -0.888 1.623 -21.609 1.00 92.88 396 HIS A CA 1
ATOM 3107 C C . HIS A 1 396 ? -1.509 2.591 -20.595 1.00 92.88 396 HIS A C 1
ATOM 3109 O O . HIS A 1 396 ? -1.943 3.676 -20.989 1.00 92.88 396 HIS A O 1
ATOM 3115 N N . ASP A 1 397 ? -1.570 2.218 -19.315 1.00 93.06 397 ASP A N 1
ATOM 3116 C CA . ASP A 1 397 ? -2.013 3.132 -18.265 1.00 93.06 397 ASP A CA 1
ATOM 3117 C C . ASP A 1 397 ? -1.127 4.380 -18.205 1.00 93.06 397 ASP A C 1
ATOM 3119 O O . ASP A 1 397 ? 0.055 4.363 -18.571 1.00 93.06 397 ASP A O 1
ATOM 3123 N N . ARG A 1 398 ? -1.713 5.478 -17.717 1.00 92.19 398 ARG A N 1
ATOM 3124 C CA . ARG A 1 398 ? -1.032 6.768 -17.575 1.00 92.19 398 ARG A CA 1
ATOM 3125 C C . ARG A 1 398 ? -1.146 7.286 -16.147 1.00 92.19 398 ARG A C 1
ATOM 3127 O O . ARG A 1 398 ? -2.220 7.204 -15.557 1.00 92.19 398 ARG A O 1
ATOM 3134 N N . SER A 1 399 ? -0.056 7.838 -15.618 1.00 91.44 399 SER A N 1
ATOM 3135 C CA . SER A 1 399 ? -0.055 8.537 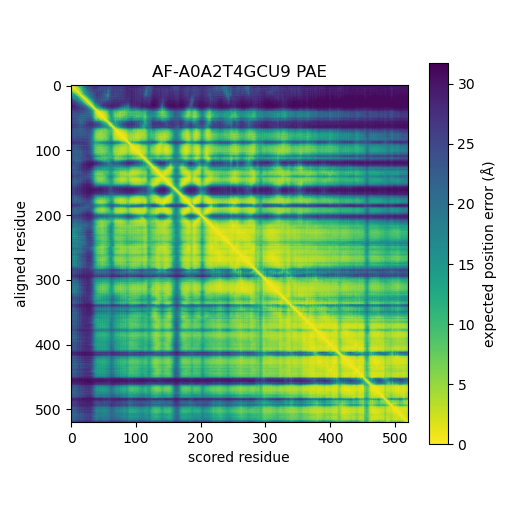-14.330 1.00 91.44 399 SER A CA 1
ATOM 3136 C C . SER A 1 399 ? -0.850 9.847 -14.420 1.00 91.44 399 SER A C 1
ATOM 3138 O O . SER A 1 399 ? -1.211 10.307 -15.508 1.00 91.44 399 SER A O 1
ATOM 3140 N N . SER A 1 400 ? -1.057 10.515 -13.284 1.00 90.94 400 SER A N 1
ATOM 3141 C CA . SER A 1 400 ? -1.625 11.872 -13.238 1.00 90.94 400 SER A CA 1
ATOM 3142 C C . SER A 1 400 ? -0.817 12.912 -14.036 1.00 90.94 400 SER A C 1
ATOM 3144 O O . SER A 1 400 ? -1.381 13.903 -14.502 1.00 90.94 400 SER A O 1
ATOM 3146 N N . LYS A 1 401 ? 0.480 12.669 -14.271 1.00 90.38 401 LYS A N 1
ATOM 3147 C CA . LYS A 1 401 ? 1.353 13.488 -15.133 1.00 90.38 401 LYS A CA 1
ATOM 3148 C C . LYS A 1 401 ? 1.369 13.030 -16.595 1.00 90.38 401 LYS A C 1
ATOM 3150 O O . LYS A 1 401 ? 2.117 13.565 -17.407 1.00 90.38 401 LYS A O 1
ATOM 3155 N N . GLY A 1 402 ? 0.549 12.045 -16.951 1.00 92.56 402 GLY A N 1
ATOM 3156 C CA . GLY A 1 402 ? 0.505 11.474 -18.292 1.00 92.56 402 GLY A CA 1
ATOM 3157 C C . GLY A 1 402 ? 1.661 10.517 -18.594 1.00 92.56 402 GLY A C 1
ATOM 3158 O O . GLY A 1 402 ? 1.777 10.084 -19.741 1.00 92.56 402 GLY A O 1
ATOM 3159 N N . GLU A 1 403 ? 2.488 10.167 -17.608 1.00 93.19 403 GLU A N 1
ATOM 3160 C CA . GLU A 1 403 ? 3.620 9.249 -17.767 1.00 93.19 403 GLU A CA 1
ATOM 3161 C C . GLU A 1 403 ? 3.130 7.808 -17.949 1.00 93.19 403 GLU A C 1
ATOM 3163 O O . GLU A 1 403 ? 2.207 7.364 -17.270 1.00 93.19 403 GLU A O 1
ATOM 3168 N N . MET A 1 404 ? 3.768 7.067 -18.853 1.00 94.12 404 MET A N 1
ATOM 3169 C CA . MET A 1 404 ? 3.552 5.622 -19.040 1.00 94.12 404 MET A CA 1
ATOM 3170 C C . MET A 1 404 ? 4.689 4.816 -18.399 1.00 94.12 404 MET A C 1
ATOM 3172 O O . MET A 1 404 ? 5.713 5.384 -18.025 1.00 94.12 404 MET A O 1
ATOM 3176 N N . CYS A 1 405 ? 4.570 3.487 -18.358 1.00 93.69 405 CYS A N 1
ATOM 3177 C CA . CYS A 1 405 ? 5.566 2.586 -17.758 1.00 93.69 405 CYS A CA 1
ATOM 3178 C C . CYS A 1 405 ? 7.022 2.846 -18.203 1.00 93.69 405 CYS A C 1
ATOM 3180 O O . CYS A 1 405 ? 7.922 2.859 -17.365 1.00 93.69 405 CYS A O 1
ATOM 3182 N N . LEU A 1 406 ? 7.257 3.134 -19.491 1.00 94.50 406 LEU A N 1
ATOM 3183 C CA . LEU A 1 406 ? 8.594 3.456 -20.011 1.00 94.50 406 LEU A CA 1
ATOM 3184 C C . LEU A 1 406 ? 9.141 4.790 -19.482 1.00 94.50 406 LEU A C 1
ATOM 3186 O O . LEU A 1 406 ? 10.340 4.891 -19.256 1.00 94.50 406 LEU A O 1
ATOM 3190 N N . HIS A 1 407 ? 8.289 5.797 -19.260 1.00 92.12 407 HIS A N 1
ATOM 3191 C CA . HIS A 1 407 ? 8.722 7.064 -18.658 1.00 92.12 407 HIS A CA 1
ATOM 3192 C C . HIS A 1 407 ? 9.204 6.811 -17.230 1.00 92.12 407 HIS A C 1
ATOM 3194 O O . HIS A 1 407 ? 10.319 7.185 -16.886 1.00 92.12 407 HIS A O 1
ATOM 3200 N N . LEU A 1 408 ? 8.397 6.100 -16.436 1.00 89.62 408 LEU A N 1
ATOM 3201 C CA . LEU A 1 408 ? 8.689 5.815 -15.030 1.00 89.62 408 LEU A CA 1
ATOM 3202 C C . LEU A 1 408 ? 9.974 4.987 -14.877 1.00 89.62 408 LEU A C 1
ATOM 3204 O O . LEU A 1 408 ? 10.882 5.379 -14.147 1.00 89.62 408 LEU A O 1
ATOM 3208 N N . LEU A 1 409 ? 10.118 3.894 -15.632 1.00 88.38 409 LEU A N 1
ATOM 3209 C CA . LEU A 1 409 ? 11.327 3.063 -15.575 1.00 88.38 409 LEU A CA 1
ATOM 3210 C C . LEU A 1 409 ? 12.585 3.764 -16.094 1.00 88.38 409 LEU A C 1
ATOM 3212 O O . LEU A 1 409 ? 13.684 3.358 -15.737 1.00 88.38 409 LEU A O 1
ATOM 3216 N N . VAL A 1 410 ? 12.478 4.784 -16.939 1.00 85.75 410 VAL A N 1
ATOM 3217 C CA . VAL A 1 410 ? 13.656 5.566 -17.337 1.00 85.75 410 VAL A CA 1
ATOM 3218 C C . VAL A 1 410 ? 13.977 6.642 -16.293 1.00 85.75 410 VAL A C 1
ATOM 3220 O O . VAL A 1 410 ? 15.147 6.876 -16.007 1.00 85.75 410 VAL A O 1
ATOM 3223 N N . ASN A 1 411 ? 12.953 7.263 -15.703 1.00 79.00 411 ASN A N 1
ATOM 3224 C CA . ASN A 1 411 ? 13.071 8.385 -14.767 1.00 79.00 411 ASN A CA 1
ATOM 3225 C C . ASN A 1 411 ? 13.658 7.984 -13.398 1.00 79.00 411 ASN A C 1
ATOM 3227 O O . ASN A 1 411 ? 14.233 8.805 -12.688 1.00 79.00 411 ASN A O 1
ATOM 3231 N N . HIS A 1 412 ? 13.526 6.718 -12.998 1.00 68.88 412 HIS A N 1
ATOM 3232 C CA . HIS A 1 412 ? 14.037 6.247 -11.710 1.00 68.88 412 HIS A CA 1
ATOM 3233 C C . HIS A 1 412 ? 15.425 5.609 -11.845 1.00 68.88 412 HIS A C 1
ATOM 3235 O O . HIS A 1 412 ? 15.569 4.551 -12.451 1.00 68.88 412 HIS A O 1
ATOM 3241 N N . THR A 1 413 ? 16.453 6.214 -11.245 1.00 55.38 413 THR A N 1
ATOM 3242 C CA . THR A 1 413 ? 17.835 5.703 -11.274 1.00 55.38 413 THR A CA 1
ATOM 3243 C C . THR A 1 413 ? 17.983 4.449 -10.395 1.00 55.38 413 THR A C 1
ATOM 3245 O O . THR A 1 413 ? 17.697 4.521 -9.198 1.00 55.38 413 THR A O 1
ATOM 3248 N N . PRO A 1 414 ? 18.421 3.294 -10.935 1.00 56.56 414 PRO A N 1
ATOM 3249 C CA . PRO A 1 414 ? 18.689 2.107 -10.127 1.00 56.56 414 PRO A CA 1
ATOM 3250 C C . PRO A 1 414 ? 19.973 2.284 -9.295 1.00 56.56 414 PRO A C 1
ATOM 3252 O O . PRO A 1 414 ? 20.880 3.002 -9.719 1.00 56.56 414 PRO A O 1
ATOM 3255 N N . PRO A 1 415 ? 20.108 1.575 -8.161 1.00 57.25 415 PRO A N 1
ATOM 3256 C CA . PRO A 1 415 ? 21.422 1.267 -7.610 1.00 57.25 415 PRO A CA 1
ATOM 3257 C C . PRO A 1 415 ? 22.230 0.392 -8.592 1.00 57.25 415 PRO A C 1
ATOM 3259 O O . PRO A 1 415 ? 21.658 -0.344 -9.396 1.00 57.25 415 PRO A O 1
ATOM 3262 N N . GLU A 1 416 ? 23.562 0.463 -8.511 1.00 57.62 416 GLU A N 1
ATOM 3263 C CA . GLU A 1 416 ? 24.549 -0.202 -9.393 1.00 57.62 416 GLU A CA 1
ATOM 3264 C C . GLU A 1 416 ? 24.234 -1.660 -9.754 1.00 57.62 416 GLU A C 1
ATOM 3266 O O . GLU A 1 416 ? 24.499 -2.109 -10.867 1.00 57.62 416 GLU A O 1
ATOM 3271 N N . THR A 1 417 ? 23.653 -2.411 -8.822 1.00 59.22 417 THR A N 1
ATOM 3272 C CA . THR A 1 417 ? 23.462 -3.859 -8.931 1.00 59.22 417 THR A CA 1
ATOM 3273 C C . THR A 1 417 ? 22.329 -4.291 -9.865 1.00 59.22 417 THR A C 1
ATOM 3275 O O . THR A 1 417 ? 22.207 -5.481 -10.126 1.00 59.22 417 THR A O 1
ATOM 3278 N N . GLU A 1 418 ? 21.512 -3.368 -10.387 1.00 72.94 418 GLU A N 1
ATOM 3279 C CA . GLU A 1 418 ? 20.241 -3.704 -11.061 1.00 72.94 418 GLU A CA 1
ATOM 3280 C C . GLU A 1 418 ? 20.132 -3.172 -12.503 1.00 72.94 418 GLU A C 1
ATOM 3282 O O . GLU A 1 418 ? 19.041 -3.064 -13.072 1.00 72.94 418 GLU A O 1
ATOM 3287 N N . ILE A 1 419 ? 21.258 -2.827 -13.138 1.00 80.25 419 ILE A N 1
ATOM 3288 C CA . ILE A 1 419 ? 21.245 -2.273 -14.501 1.00 80.25 419 ILE A CA 1
ATOM 3289 C C . ILE A 1 419 ? 20.691 -3.269 -15.538 1.00 80.25 419 ILE A C 1
ATOM 3291 O O . ILE A 1 419 ? 19.923 -2.889 -16.424 1.00 80.25 419 ILE A O 1
ATOM 3295 N N . ILE A 1 420 ? 21.020 -4.556 -15.387 1.00 85.62 420 ILE A N 1
ATOM 3296 C CA . ILE A 1 420 ? 20.544 -5.631 -16.266 1.00 85.62 420 ILE A CA 1
ATOM 3297 C C . ILE A 1 420 ? 19.068 -5.926 -16.018 1.00 85.62 420 ILE A C 1
ATOM 3299 O O . ILE A 1 420 ? 18.305 -6.017 -16.977 1.00 85.62 420 ILE A O 1
ATOM 3303 N N . ALA A 1 421 ? 18.632 -5.962 -14.757 1.00 86.00 421 ALA A N 1
ATOM 3304 C CA . ALA A 1 421 ? 17.217 -6.109 -14.427 1.00 86.00 421 ALA A CA 1
ATOM 3305 C C . ALA A 1 421 ? 16.372 -4.991 -15.064 1.00 86.00 421 ALA A C 1
ATOM 3307 O O . ALA A 1 421 ? 15.289 -5.242 -15.598 1.00 86.00 421 ALA A O 1
ATOM 3308 N N . ARG A 1 422 ? 16.890 -3.754 -15.096 1.00 86.25 422 ARG A N 1
ATOM 3309 C CA . ARG A 1 422 ? 16.229 -2.632 -15.777 1.00 86.25 422 ARG A CA 1
ATOM 3310 C C . ARG A 1 422 ? 16.185 -2.797 -17.293 1.00 86.25 422 ARG A C 1
ATOM 3312 O O . ARG A 1 422 ? 15.133 -2.547 -17.884 1.00 86.25 422 ARG A O 1
ATOM 3319 N N . LEU A 1 423 ? 17.286 -3.223 -17.918 1.00 91.19 423 LEU A N 1
ATOM 3320 C CA . LEU A 1 423 ? 17.317 -3.555 -19.346 1.00 91.19 423 LEU A CA 1
ATOM 3321 C C . LEU A 1 423 ? 16.249 -4.605 -19.683 1.00 91.19 423 LEU A C 1
ATOM 3323 O O . LEU A 1 423 ? 15.480 -4.416 -20.624 1.00 91.19 423 LEU A O 1
ATOM 3327 N N . GLU A 1 424 ? 16.160 -5.675 -18.893 1.00 93.12 424 GLU A N 1
ATOM 3328 C CA . GLU A 1 424 ? 15.164 -6.734 -19.073 1.00 93.12 424 GLU A CA 1
ATOM 3329 C C . GLU A 1 424 ? 13.730 -6.211 -18.936 1.00 93.12 424 GLU A C 1
ATOM 3331 O O . GLU A 1 424 ? 12.878 -6.544 -19.762 1.00 93.12 424 GLU A O 1
ATOM 3336 N N . CYS A 1 425 ? 13.461 -5.351 -17.947 1.00 92.94 425 CYS A N 1
ATOM 3337 C CA . CYS A 1 425 ? 12.154 -4.713 -17.776 1.00 92.94 425 CYS A CA 1
ATOM 3338 C C . CYS A 1 425 ? 11.776 -3.850 -18.987 1.00 92.94 425 CYS A C 1
ATOM 3340 O O . CYS A 1 425 ? 10.688 -4.009 -19.541 1.00 92.94 425 CYS A O 1
ATOM 3342 N N . LEU A 1 426 ? 12.668 -2.955 -19.426 1.00 94.19 426 LEU A N 1
ATOM 3343 C CA . LEU A 1 426 ? 12.417 -2.067 -20.567 1.00 94.19 426 LEU A CA 1
ATOM 3344 C C . LEU A 1 426 ? 12.225 -2.860 -21.864 1.00 94.19 426 LEU A C 1
ATOM 3346 O O . LEU A 1 426 ? 11.270 -2.607 -22.598 1.00 94.19 426 LEU A O 1
ATOM 3350 N N . ALA A 1 427 ? 13.091 -3.843 -22.126 1.00 95.50 427 ALA A N 1
ATOM 3351 C CA . ALA A 1 427 ? 12.990 -4.699 -23.303 1.00 95.50 427 ALA A CA 1
ATOM 3352 C C . ALA A 1 427 ? 11.682 -5.501 -23.305 1.00 95.50 427 ALA A C 1
ATOM 3354 O O . ALA A 1 427 ? 10.994 -5.554 -24.323 1.00 95.50 427 ALA A O 1
ATOM 3355 N N . TYR A 1 428 ? 11.293 -6.069 -22.161 1.00 96.50 428 TYR A N 1
ATOM 3356 C CA . TYR A 1 428 ? 10.017 -6.765 -22.027 1.00 96.50 428 TYR A CA 1
ATOM 3357 C C . TYR A 1 428 ? 8.836 -5.850 -22.370 1.00 96.50 428 TYR A C 1
ATOM 3359 O O . TYR A 1 428 ? 7.999 -6.221 -23.189 1.00 96.50 428 TYR A O 1
ATOM 3367 N N . LEU A 1 429 ? 8.774 -4.641 -21.808 1.00 96.00 429 LEU A N 1
ATOM 3368 C CA . LEU A 1 429 ? 7.663 -3.717 -22.059 1.00 96.00 429 LEU A CA 1
ATOM 3369 C C . LEU A 1 429 ? 7.581 -3.269 -23.518 1.00 96.00 429 LEU A C 1
ATOM 3371 O O . LEU A 1 429 ? 6.488 -3.229 -24.082 1.00 96.00 429 LEU A O 1
ATOM 3375 N N . LEU A 1 430 ? 8.723 -2.979 -24.143 1.00 96.81 430 LEU A N 1
ATOM 3376 C CA . LEU A 1 430 ? 8.796 -2.655 -25.568 1.00 96.81 430 LEU A CA 1
ATOM 3377 C C . LEU A 1 430 ? 8.297 -3.822 -26.434 1.00 96.81 430 LEU A C 1
ATOM 3379 O O . LEU A 1 430 ? 7.501 -3.614 -27.347 1.00 96.81 430 LEU A O 1
ATOM 3383 N N . GLN A 1 431 ? 8.694 -5.056 -26.113 1.00 95.75 431 GLN A N 1
ATOM 3384 C CA . GLN A 1 431 ? 8.211 -6.265 -26.792 1.00 95.75 431 GLN A CA 1
ATOM 3385 C C . GLN A 1 431 ? 6.711 -6.512 -26.576 1.00 95.75 431 GLN A C 1
ATOM 3387 O O . GLN A 1 431 ? 6.049 -7.051 -27.461 1.00 95.75 431 GLN A O 1
ATOM 3392 N N . GLN A 1 432 ? 6.160 -6.099 -25.432 1.00 95.81 432 GLN A N 1
ATOM 3393 C CA . GLN A 1 432 ? 4.719 -6.123 -25.162 1.00 95.81 432 GLN A CA 1
ATOM 3394 C C . GLN A 1 432 ? 3.955 -4.941 -25.794 1.00 95.81 432 GLN A C 1
ATOM 3396 O O . GLN A 1 432 ? 2.747 -4.820 -25.600 1.00 95.81 432 GLN A O 1
ATOM 3401 N N . GLY A 1 433 ? 4.627 -4.079 -26.565 1.00 94.94 433 GLY A N 1
ATOM 3402 C CA . GLY A 1 433 ? 3.993 -2.999 -27.322 1.00 94.94 433 GLY A CA 1
ATOM 3403 C C . GLY A 1 433 ? 3.873 -1.667 -26.580 1.00 94.94 433 GLY A C 1
ATOM 3404 O O . GLY A 1 433 ? 3.116 -0.804 -27.024 1.00 94.94 433 GLY A O 1
ATOM 3405 N N . ALA A 1 434 ? 4.598 -1.462 -25.476 1.00 96.12 434 ALA A N 1
ATOM 3406 C CA . ALA A 1 434 ? 4.698 -0.139 -24.862 1.00 96.12 434 ALA A CA 1
ATOM 3407 C C . ALA A 1 434 ? 5.267 0.877 -25.871 1.00 96.12 434 ALA A C 1
ATOM 3409 O O . ALA A 1 434 ? 6.271 0.609 -26.527 1.00 96.12 434 ALA A O 1
ATOM 3410 N N . ASP A 1 435 ? 4.624 2.042 -26.000 1.00 95.25 435 ASP A N 1
ATOM 3411 C CA . ASP A 1 435 ? 4.967 3.036 -27.023 1.00 95.25 435 ASP A CA 1
ATOM 3412 C C . ASP A 1 435 ? 6.215 3.855 -26.626 1.00 95.25 435 ASP A C 1
ATOM 3414 O O . ASP A 1 435 ? 6.138 4.666 -25.695 1.00 95.25 435 ASP A O 1
ATOM 3418 N N . PRO A 1 436 ? 7.358 3.711 -27.329 1.00 95.06 436 PRO A N 1
ATOM 3419 C CA . PRO A 1 436 ? 8.567 4.475 -27.029 1.00 95.06 436 PRO A CA 1
ATOM 3420 C C . PRO A 1 436 ? 8.489 5.944 -27.482 1.00 95.06 436 PRO A C 1
ATOM 3422 O O . PRO A 1 436 ? 9.392 6.723 -27.170 1.00 95.06 436 PRO A O 1
ATOM 3425 N N . TYR A 1 437 ? 7.445 6.331 -28.226 1.00 93.69 437 TYR A N 1
ATOM 3426 C CA . TYR A 1 437 ? 7.200 7.697 -28.703 1.00 93.69 437 TYR A CA 1
ATOM 3427 C C . TYR A 1 437 ? 6.142 8.446 -27.893 1.00 93.69 437 TYR A C 1
ATOM 3429 O O . TYR A 1 437 ? 5.887 9.625 -28.172 1.00 93.69 437 TYR A O 1
ATOM 3437 N N . ALA A 1 438 ? 5.527 7.781 -26.913 1.00 94.94 438 ALA A N 1
ATOM 3438 C CA . ALA A 1 438 ? 4.508 8.382 -26.074 1.00 94.94 438 ALA A CA 1
ATOM 3439 C C . ALA A 1 438 ? 5.036 9.652 -25.402 1.00 94.94 438 ALA A C 1
ATOM 3441 O O . ALA A 1 438 ? 6.212 9.738 -25.056 1.00 94.94 438 ALA A O 1
ATOM 3442 N N . ARG A 1 439 ? 4.151 10.636 -25.233 1.00 94.75 439 ARG A N 1
ATOM 3443 C CA . ARG A 1 439 ? 4.468 11.916 -24.598 1.00 94.75 439 ARG A CA 1
ATOM 3444 C C . ARG A 1 439 ? 3.692 12.094 -23.316 1.00 94.75 439 ARG A C 1
ATOM 3446 O O . ARG A 1 439 ? 2.471 11.964 -23.376 1.00 94.75 439 ARG A O 1
ATOM 3453 N N . ASP A 1 440 ? 4.365 12.410 -22.219 1.00 94.25 440 ASP A N 1
ATOM 3454 C CA . ASP A 1 440 ? 3.723 12.849 -20.977 1.00 94.25 440 ASP A CA 1
ATOM 3455 C C . ASP A 1 440 ? 3.024 14.221 -21.136 1.00 94.25 440 ASP A C 1
ATOM 3457 O O . ASP A 1 440 ? 2.981 14.801 -22.228 1.00 94.25 440 ASP A O 1
ATOM 3461 N N . ASN A 1 441 ? 2.449 14.752 -20.052 1.00 95.44 441 ASN A N 1
ATOM 3462 C CA . ASN A 1 441 ? 1.742 16.038 -20.077 1.00 95.44 441 ASN A CA 1
ATOM 3463 C C . ASN A 1 441 ? 2.669 17.243 -20.325 1.00 95.44 441 ASN A C 1
ATOM 3465 O O . ASN A 1 441 ? 2.191 18.307 -20.719 1.00 95.44 441 ASN A O 1
ATOM 3469 N N . GLU A 1 442 ? 3.976 17.090 -20.115 1.00 92.75 442 GLU A N 1
ATOM 3470 C CA . GLU A 1 442 ? 4.996 18.101 -20.409 1.00 92.75 442 GLU A CA 1
ATOM 3471 C C . GLU A 1 442 ? 5.533 17.976 -21.848 1.00 92.75 442 GLU A C 1
ATOM 3473 O O . GLU A 1 442 ? 6.267 18.839 -22.330 1.00 92.75 442 GLU A O 1
ATOM 3478 N N . GLY A 1 443 ? 5.128 16.930 -22.574 1.00 92.94 443 GLY A N 1
ATOM 3479 C CA . GLY A 1 443 ? 5.582 16.637 -23.927 1.00 92.94 443 GLY A CA 1
ATOM 3480 C C . GLY A 1 443 ? 6.884 15.835 -23.983 1.00 92.94 443 GLY A C 1
ATOM 3481 O O . GLY A 1 443 ? 7.405 15.633 -25.087 1.00 92.94 443 GLY A O 1
ATOM 3482 N N . ASN A 1 444 ? 7.398 15.370 -22.842 1.00 91.19 444 ASN A N 1
ATOM 3483 C CA . ASN A 1 444 ? 8.588 14.533 -22.770 1.00 91.19 444 ASN A CA 1
ATOM 3484 C C . ASN A 1 444 ? 8.265 13.122 -23.257 1.00 91.19 444 ASN A C 1
ATOM 3486 O O . ASN A 1 444 ? 7.195 12.587 -22.992 1.00 91.19 444 ASN A O 1
ATOM 3490 N N . THR A 1 445 ? 9.220 12.514 -23.951 1.00 92.19 445 THR A N 1
ATOM 3491 C CA . THR A 1 445 ? 9.199 11.098 -24.346 1.00 92.19 445 THR A CA 1
ATOM 3492 C C . THR A 1 445 ? 10.126 10.293 -23.435 1.00 92.19 445 THR A C 1
ATOM 3494 O O . THR A 1 445 ? 11.047 10.881 -22.859 1.00 92.19 445 THR A O 1
ATOM 3497 N N . PRO A 1 446 ? 10.016 8.952 -23.371 1.00 91.94 446 PRO A N 1
ATOM 3498 C CA . PRO A 1 446 ? 10.987 8.134 -22.640 1.00 91.94 446 PRO A CA 1
ATOM 3499 C C . PRO A 1 446 ? 12.430 8.413 -23.080 1.00 91.94 446 PRO A C 1
ATOM 3501 O O . PRO A 1 446 ? 13.332 8.526 -22.258 1.00 91.94 446 PRO A O 1
ATOM 3504 N N . SER A 1 447 ? 12.636 8.631 -24.384 1.00 90.00 447 SER A N 1
ATOM 3505 C CA . SER A 1 447 ? 13.954 8.974 -24.926 1.00 90.00 447 SER A CA 1
ATOM 3506 C C . SER A 1 447 ? 14.440 10.350 -24.484 1.00 90.00 447 SER A C 1
ATOM 3508 O O . SER A 1 447 ? 15.621 10.504 -24.197 1.00 90.00 447 SER A O 1
ATOM 3510 N N . SER A 1 448 ? 13.564 11.362 -24.418 1.00 86.62 448 SER A N 1
ATOM 3511 C CA . SER A 1 448 ? 14.004 12.676 -23.940 1.00 86.62 448 SER A CA 1
ATOM 3512 C C . SER A 1 448 ? 14.427 12.607 -22.480 1.00 86.62 448 SER A C 1
ATOM 3514 O O . SER A 1 448 ? 15.462 13.172 -22.170 1.00 86.62 448 SER A O 1
ATOM 3516 N N . ILE A 1 449 ? 13.712 11.855 -21.632 1.00 84.69 449 ILE A N 1
ATOM 3517 C CA . ILE A 1 449 ? 14.091 11.636 -20.226 1.00 84.69 449 ILE A CA 1
ATOM 3518 C C . ILE A 1 449 ? 15.450 10.921 -20.142 1.00 84.69 449 ILE A C 1
ATOM 3520 O O . ILE A 1 449 ? 16.366 11.435 -19.498 1.00 84.69 449 ILE A O 1
ATOM 3524 N N . ALA A 1 450 ? 15.621 9.802 -20.861 1.00 84.25 450 ALA A N 1
ATOM 3525 C CA . ALA A 1 450 ? 16.865 9.018 -20.870 1.00 84.25 450 ALA A CA 1
ATOM 3526 C C . ALA A 1 450 ? 18.095 9.850 -21.269 1.00 84.25 450 ALA A C 1
ATOM 3528 O O . ALA A 1 450 ? 19.202 9.596 -20.799 1.00 84.25 450 ALA A O 1
ATOM 3529 N N . TYR A 1 451 ? 17.901 10.845 -22.139 1.00 81.38 451 TYR A N 1
ATOM 3530 C CA . TYR A 1 451 ? 18.967 11.698 -22.661 1.00 81.38 451 TYR A CA 1
ATOM 3531 C C . TYR A 1 451 ? 19.049 13.086 -21.998 1.00 81.38 451 TYR A C 1
ATOM 3533 O O . TYR A 1 451 ? 19.954 13.851 -22.322 1.00 81.38 451 TYR A O 1
ATOM 3541 N N . SER A 1 452 ? 18.135 13.453 -21.092 1.00 71.50 452 SER A N 1
ATOM 3542 C CA . SER A 1 452 ? 18.136 14.771 -20.434 1.00 71.50 452 SER A CA 1
ATOM 3543 C C . SER A 1 452 ? 18.458 14.731 -18.944 1.00 71.50 452 SER A C 1
ATOM 3545 O O . SER A 1 452 ? 18.785 15.775 -18.375 1.00 71.50 452 SER A O 1
ATOM 3547 N N . MET A 1 453 ? 18.324 13.577 -18.281 1.00 55.69 453 MET A N 1
ATOM 3548 C CA . MET A 1 453 ? 18.540 13.490 -16.837 1.00 55.69 453 MET A CA 1
ATOM 3549 C C . MET A 1 453 ? 20.014 13.718 -16.481 1.00 55.69 453 MET A C 1
ATOM 3551 O O . MET A 1 453 ? 20.889 12.928 -16.814 1.00 55.69 453 MET A O 1
ATOM 3555 N N . MET A 1 454 ? 20.244 14.823 -15.767 1.00 49.47 454 MET A N 1
ATOM 3556 C CA . MET A 1 454 ? 21.504 15.234 -15.136 1.00 49.47 454 MET A CA 1
ATOM 3557 C C . MET A 1 454 ? 22.636 15.701 -16.062 1.00 49.47 454 MET A C 1
ATOM 3559 O O . MET A 1 454 ? 23.783 15.279 -15.959 1.00 49.47 454 MET A O 1
ATOM 3563 N N . GLY A 1 455 ? 22.357 16.719 -16.876 1.00 39.78 455 GLY A N 1
ATOM 3564 C CA . GLY A 1 455 ? 23.413 17.521 -17.484 1.00 39.78 455 GLY A CA 1
ATOM 3565 C C . GLY A 1 455 ? 23.003 18.967 -17.670 1.00 39.78 455 GLY A C 1
ATOM 3566 O O . GLY A 1 455 ? 21.980 19.262 -18.282 1.00 39.78 455 GLY A O 1
ATOM 3567 N N . HIS A 1 456 ? 23.827 19.892 -17.183 1.00 41.22 456 HIS A N 1
ATOM 3568 C CA . HIS A 1 456 ? 23.864 21.257 -17.695 1.00 41.22 456 HIS A CA 1
ATOM 3569 C C . HIS A 1 456 ? 23.818 21.236 -19.227 1.00 41.22 456 HIS A C 1
ATOM 3571 O O . HIS A 1 456 ? 24.837 20.915 -19.816 1.00 41.22 456 HIS A O 1
ATOM 3577 N N . ARG A 1 457 ? 22.652 21.545 -19.815 1.00 46.84 457 ARG A N 1
ATOM 3578 C CA . ARG A 1 457 ? 22.293 21.841 -21.225 1.00 46.84 457 ARG A CA 1
ATOM 3579 C C . ARG A 1 457 ? 22.943 21.067 -22.400 1.00 46.84 457 ARG A C 1
ATOM 3581 O O . ARG A 1 457 ? 22.360 21.121 -23.471 1.00 46.84 457 ARG A O 1
ATOM 3588 N N . ASP A 1 458 ? 24.019 20.295 -22.234 1.00 44.41 458 ASP A N 1
ATOM 3589 C CA . ASP A 1 458 ? 24.873 19.777 -23.311 1.00 44.41 458 ASP A CA 1
ATOM 3590 C C . ASP A 1 458 ? 25.512 18.385 -23.024 1.00 44.41 458 ASP A C 1
ATOM 3592 O O . ASP A 1 458 ? 26.407 17.966 -23.766 1.00 44.41 458 ASP A O 1
ATOM 3596 N N . THR A 1 459 ? 25.114 17.646 -21.970 1.00 43.22 459 THR A N 1
ATOM 3597 C CA . THR A 1 459 ? 25.721 16.331 -21.622 1.00 43.22 459 THR A CA 1
ATOM 3598 C C . THR A 1 459 ? 24.709 15.272 -21.160 1.00 43.22 459 THR A C 1
ATOM 3600 O O . THR A 1 459 ? 23.951 15.540 -20.235 1.00 43.22 459 THR A O 1
ATOM 3603 N N . ILE A 1 460 ? 24.754 14.065 -21.744 1.00 51.00 460 ILE A N 1
ATOM 3604 C CA . ILE A 1 460 ? 24.066 12.853 -21.247 1.00 51.00 460 ILE A CA 1
ATOM 3605 C C . ILE A 1 460 ? 25.023 12.099 -20.308 1.00 51.00 460 ILE A C 1
ATOM 3607 O O . ILE A 1 460 ? 26.137 11.797 -20.741 1.00 51.00 460 ILE A O 1
ATOM 3611 N N . ASP A 1 461 ? 24.615 11.756 -19.081 1.00 54.38 461 ASP A N 1
ATOM 3612 C CA . ASP A 1 461 ? 25.308 10.720 -18.295 1.00 54.38 461 ASP A CA 1
ATOM 3613 C C . ASP A 1 461 ? 25.026 9.343 -18.923 1.00 54.38 461 ASP A C 1
ATOM 3615 O O . ASP A 1 461 ? 23.874 8.974 -19.151 1.00 54.38 461 ASP A O 1
ATOM 3619 N N . GLY A 1 462 ? 26.083 8.594 -19.254 1.00 60.88 462 GLY A N 1
ATOM 3620 C CA . GLY A 1 462 ? 26.001 7.408 -20.118 1.00 60.88 462 GLY A CA 1
ATOM 3621 C C . GLY A 1 462 ? 25.076 6.289 -19.626 1.00 60.88 462 GLY A C 1
ATOM 3622 O O . GLY A 1 462 ? 24.550 5.555 -20.446 1.00 60.88 462 GLY A O 1
ATOM 3623 N N . THR A 1 463 ? 24.802 6.172 -18.327 1.00 74.88 463 THR A N 1
ATOM 3624 C CA . THR A 1 463 ? 24.029 5.058 -17.744 1.00 74.88 463 THR A CA 1
ATOM 3625 C C . THR A 1 463 ? 22.652 4.857 -18.372 1.00 74.88 463 THR A C 1
ATOM 3627 O O . THR A 1 463 ? 22.387 3.832 -18.995 1.00 74.88 463 THR A O 1
ATOM 3630 N N . LEU A 1 464 ? 21.749 5.822 -18.189 1.00 79.12 464 LEU A N 1
ATOM 3631 C CA . LEU A 1 464 ? 20.340 5.678 -18.560 1.00 79.12 464 LEU A CA 1
ATOM 3632 C C . LEU A 1 464 ? 20.163 5.670 -20.077 1.00 79.12 464 LEU A C 1
ATOM 3634 O O . LEU A 1 464 ? 19.366 4.889 -20.596 1.00 79.12 464 LEU A O 1
ATOM 3638 N N . GLY A 1 465 ? 20.942 6.492 -20.785 1.00 83.88 465 GLY A N 1
ATOM 3639 C CA . GLY A 1 465 ? 20.966 6.505 -22.243 1.00 83.88 465 GLY A CA 1
ATOM 3640 C C . GLY A 1 465 ? 21.421 5.168 -22.829 1.00 83.88 465 GLY A C 1
ATOM 3641 O O . GLY A 1 465 ? 20.774 4.664 -23.743 1.00 83.88 465 GLY A O 1
ATOM 3642 N N . ASP A 1 466 ? 22.481 4.565 -22.281 1.00 87.25 466 ASP A N 1
ATOM 3643 C CA . ASP A 1 466 ? 23.018 3.291 -22.773 1.00 87.25 466 ASP A CA 1
ATOM 3644 C C . ASP A 1 466 ? 22.055 2.128 -22.505 1.00 87.25 466 ASP A C 1
ATOM 3646 O O . ASP A 1 466 ? 21.842 1.286 -23.379 1.00 87.25 466 ASP A O 1
ATOM 3650 N N . VAL A 1 467 ? 21.425 2.095 -21.325 1.00 89.25 467 VAL A N 1
ATOM 3651 C CA . VAL A 1 467 ? 20.399 1.092 -20.991 1.00 89.25 467 VAL A CA 1
ATOM 3652 C C . VAL A 1 467 ? 19.189 1.228 -21.909 1.00 89.25 467 VAL A C 1
ATOM 3654 O O . VAL A 1 467 ? 18.683 0.229 -22.423 1.00 89.25 467 VAL A O 1
ATOM 3657 N N . TRP A 1 468 ? 18.728 2.460 -22.133 1.00 90.38 468 TRP A N 1
ATOM 3658 C CA . TRP A 1 468 ? 17.598 2.738 -23.011 1.00 90.38 468 TRP A CA 1
ATOM 3659 C C . TRP A 1 468 ? 17.886 2.339 -24.464 1.00 90.38 468 TRP A C 1
ATOM 3661 O O . TRP A 1 468 ? 17.062 1.670 -25.088 1.00 90.38 468 TRP A O 1
ATOM 3671 N N . ASP A 1 469 ? 19.069 2.662 -24.990 1.00 91.44 469 ASP A N 1
ATOM 3672 C CA . ASP A 1 469 ? 19.484 2.224 -26.325 1.00 91.44 469 ASP A CA 1
ATOM 3673 C C . ASP A 1 469 ? 19.580 0.702 -26.428 1.00 91.44 469 ASP A C 1
ATOM 3675 O O . ASP A 1 469 ? 19.068 0.115 -27.380 1.00 91.44 469 ASP A O 1
ATOM 3679 N N . ALA A 1 470 ? 20.200 0.039 -25.449 1.00 92.75 470 ALA A N 1
ATOM 3680 C CA . ALA A 1 470 ? 20.289 -1.416 -25.435 1.00 92.75 470 ALA A CA 1
ATOM 3681 C C . ALA A 1 470 ? 18.890 -2.060 -25.423 1.00 92.75 470 ALA A C 1
ATOM 3683 O O . ALA A 1 470 ? 18.661 -3.052 -26.126 1.00 92.75 470 ALA A O 1
ATOM 3684 N N . ALA A 1 471 ? 17.930 -1.478 -24.693 1.00 94.69 471 ALA A N 1
ATOM 3685 C CA . ALA A 1 471 ? 16.542 -1.937 -24.655 1.00 94.69 471 ALA A CA 1
ATOM 3686 C C . ALA A 1 471 ? 15.822 -1.731 -25.997 1.00 94.69 471 ALA A C 1
ATOM 3688 O O . ALA A 1 471 ? 15.184 -2.662 -26.500 1.00 94.69 471 ALA A O 1
ATOM 3689 N N . LEU A 1 472 ? 15.960 -0.548 -26.607 1.00 94.69 472 LEU A N 1
ATOM 3690 C CA . LEU A 1 472 ? 15.428 -0.242 -27.938 1.00 94.69 472 LEU A CA 1
ATOM 3691 C C . LEU A 1 472 ? 15.979 -1.211 -28.987 1.00 94.69 472 LEU A C 1
ATOM 3693 O O . LEU A 1 472 ? 15.207 -1.837 -29.715 1.00 94.69 472 LEU A O 1
ATOM 3697 N N . HIS A 1 473 ? 17.300 -1.381 -29.020 1.00 94.88 473 HIS A N 1
ATOM 3698 C CA . HIS A 1 473 ? 17.980 -2.268 -29.955 1.00 94.88 473 HIS A CA 1
ATOM 3699 C C . HIS A 1 473 ? 17.529 -3.725 -29.783 1.00 94.88 473 HIS 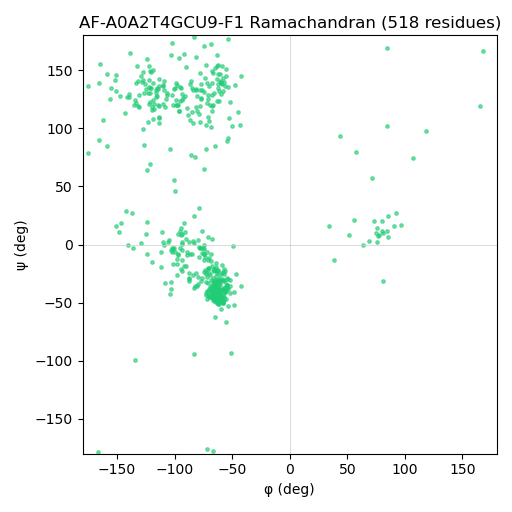A C 1
ATOM 3701 O O . HIS A 1 473 ? 17.119 -4.369 -30.748 1.00 94.88 473 HIS A O 1
ATOM 3707 N N . THR A 1 474 ? 17.515 -4.231 -28.543 1.00 94.31 474 THR A N 1
ATOM 3708 C CA . THR A 1 474 ? 17.052 -5.597 -28.226 1.00 94.31 474 THR A CA 1
ATOM 3709 C C . THR A 1 474 ? 15.591 -5.825 -28.622 1.00 94.31 474 THR A C 1
ATOM 3711 O O . THR A 1 474 ? 15.194 -6.952 -28.911 1.00 94.31 474 THR A O 1
ATOM 3714 N N . SER A 1 475 ? 14.793 -4.759 -28.668 1.00 95.56 475 SER A N 1
ATOM 3715 C CA . SER A 1 475 ? 13.377 -4.801 -29.043 1.00 95.56 475 SER A CA 1
ATOM 3716 C C . SER A 1 475 ? 13.132 -4.501 -30.530 1.00 95.56 475 SER A C 1
ATOM 3718 O O . SER A 1 475 ? 11.983 -4.373 -30.944 1.00 95.56 475 SER A O 1
ATOM 3720 N N . GLY A 1 476 ? 14.189 -4.402 -31.348 1.00 94.00 476 GLY A N 1
ATOM 3721 C CA . GLY A 1 476 ? 14.102 -4.229 -32.803 1.00 94.00 476 GLY A CA 1
ATOM 3722 C C . GLY A 1 476 ? 13.921 -2.784 -33.279 1.00 94.00 476 GLY A C 1
ATOM 3723 O O . GLY A 1 476 ? 13.629 -2.555 -34.454 1.00 94.00 476 GLY A O 1
ATOM 3724 N N . PHE A 1 477 ? 14.092 -1.796 -32.400 1.00 93.69 477 PHE A N 1
ATOM 3725 C CA . PHE A 1 477 ? 13.992 -0.385 -32.758 1.00 93.69 477 PHE A CA 1
ATOM 3726 C C . PHE A 1 477 ? 15.318 0.162 -33.296 1.00 93.69 477 PHE A C 1
ATOM 3728 O O . PHE A 1 477 ? 16.397 -0.112 -32.774 1.00 93.69 477 PHE A O 1
ATOM 3735 N N . ASN A 1 478 ? 15.235 1.006 -34.327 1.00 90.50 478 ASN A N 1
ATOM 3736 C CA . ASN A 1 478 ? 16.406 1.676 -34.884 1.00 90.50 478 ASN A CA 1
ATOM 3737 C C . ASN A 1 478 ? 16.794 2.895 -34.031 1.00 90.50 478 ASN A C 1
ATOM 3739 O O . ASN A 1 478 ? 16.063 3.889 -33.992 1.00 90.50 478 ASN A O 1
ATOM 3743 N N . LEU A 1 479 ? 17.976 2.844 -33.411 1.00 88.19 479 LEU A N 1
ATOM 3744 C CA . LEU A 1 479 ? 18.485 3.885 -32.509 1.00 88.19 479 LEU A CA 1
ATOM 3745 C C . LEU A 1 479 ? 18.561 5.279 -33.146 1.00 88.19 479 LEU A C 1
ATOM 3747 O O . LEU A 1 479 ? 18.338 6.279 -32.463 1.00 88.19 479 LEU A O 1
ATOM 3751 N N . SER A 1 480 ? 18.792 5.369 -34.460 1.00 84.81 480 SER A N 1
ATOM 3752 C CA . SER A 1 480 ? 18.866 6.653 -35.180 1.00 84.81 480 SER A CA 1
ATOM 3753 C C . SER A 1 480 ? 17.560 7.457 -35.130 1.00 84.81 480 SER A C 1
ATOM 3755 O O . SER A 1 480 ? 17.568 8.682 -35.259 1.00 84.81 480 SER A O 1
ATOM 3757 N N . HIS A 1 481 ? 16.420 6.797 -34.900 1.00 86.44 481 HIS A N 1
ATOM 3758 C CA . HIS A 1 481 ? 15.134 7.477 -34.759 1.00 86.44 481 HIS A CA 1
ATOM 3759 C C . HIS A 1 481 ? 14.985 8.190 -33.411 1.00 86.44 481 HIS A C 1
ATOM 3761 O O . HIS A 1 481 ? 14.207 9.145 -33.322 1.00 86.44 481 HIS A O 1
ATOM 3767 N N . PHE A 1 482 ? 15.727 7.748 -32.396 1.00 85.94 482 PHE A N 1
ATOM 3768 C CA . PHE A 1 482 ? 15.637 8.237 -31.022 1.00 85.94 482 PHE A CA 1
ATOM 3769 C C . PHE A 1 482 ? 16.810 9.164 -30.685 1.00 85.94 482 PHE A C 1
ATOM 3771 O O . PHE A 1 482 ? 16.607 10.246 -30.136 1.00 85.94 482 PHE A O 1
ATOM 3778 N N . ARG A 1 483 ? 18.031 8.813 -31.104 1.00 76.31 483 ARG A N 1
ATOM 3779 C CA . ARG A 1 483 ? 19.228 9.657 -30.977 1.00 76.31 483 ARG A CA 1
ATOM 3780 C C . ARG A 1 483 ? 19.321 10.683 -32.108 1.00 76.31 483 ARG A C 1
ATOM 3782 O O . ARG A 1 483 ? 20.117 10.538 -33.030 1.00 76.31 483 ARG A O 1
ATOM 3789 N N . LYS A 1 484 ? 18.508 11.743 -32.041 1.00 65.62 484 LYS A N 1
ATOM 3790 C CA . LYS A 1 484 ? 18.513 12.822 -33.054 1.00 65.62 484 LYS A CA 1
ATOM 3791 C C . LYS A 1 484 ? 19.387 14.032 -32.703 1.00 65.62 484 LYS A C 1
ATOM 3793 O O . LYS A 1 484 ? 19.776 14.759 -33.613 1.00 65.62 484 LYS A O 1
ATOM 3798 N N . THR A 1 485 ? 19.714 14.251 -31.425 1.00 56.62 485 THR A N 1
ATOM 3799 C CA . THR A 1 485 ? 20.253 15.555 -30.973 1.00 56.62 485 THR A CA 1
ATOM 3800 C C . THR A 1 485 ? 21.374 15.499 -29.936 1.00 56.62 485 THR A C 1
ATOM 3802 O O . THR A 1 485 ? 21.886 16.551 -29.565 1.00 56.62 485 THR A O 1
ATOM 3805 N N . PHE A 1 486 ? 21.806 14.318 -29.488 1.00 59.22 486 PHE A N 1
ATOM 3806 C CA . PHE A 1 486 ? 22.759 14.218 -28.382 1.00 59.22 486 PHE A CA 1
ATOM 3807 C C . PHE A 1 486 ? 23.931 13.289 -28.715 1.00 59.22 486 PHE A C 1
ATOM 3809 O O . PHE A 1 486 ? 23.750 12.093 -28.952 1.00 59.22 486 PHE A O 1
ATOM 3816 N N . ARG A 1 487 ? 25.151 13.841 -28.724 1.00 65.50 487 ARG A N 1
ATOM 3817 C CA . ARG A 1 487 ? 26.377 13.031 -28.720 1.00 65.50 487 ARG A CA 1
ATOM 3818 C C . ARG A 1 487 ? 26.520 12.398 -27.340 1.00 65.50 487 ARG A C 1
ATOM 3820 O O . ARG A 1 487 ? 26.442 13.110 -26.339 1.00 65.50 487 ARG A O 1
ATOM 3827 N N . ARG A 1 488 ? 26.722 11.078 -27.293 1.00 73.69 488 ARG A N 1
ATOM 3828 C CA . ARG A 1 488 ? 27.072 10.391 -26.048 1.00 73.69 488 ARG A CA 1
ATOM 3829 C C . ARG A 1 488 ? 28.380 10.981 -25.522 1.00 73.69 488 ARG A C 1
ATOM 3831 O O . ARG A 1 488 ? 29.284 11.263 -26.303 1.00 73.69 488 ARG A O 1
ATOM 3838 N N . ARG A 1 489 ? 28.471 11.180 -24.209 1.00 70.62 489 ARG A N 1
ATOM 3839 C CA . ARG A 1 489 ? 29.754 11.348 -23.529 1.00 70.62 489 ARG A CA 1
ATOM 3840 C C . ARG A 1 489 ? 29.932 10.135 -22.622 1.00 70.62 489 ARG A C 1
ATOM 3842 O O . ARG A 1 489 ? 29.213 10.060 -21.626 1.00 70.62 489 ARG A O 1
ATOM 3849 N N . PRO A 1 490 ? 30.781 9.155 -22.975 1.00 70.50 490 PRO A N 1
ATOM 3850 C CA . PRO A 1 490 ? 31.124 8.062 -22.066 1.00 70.50 490 PRO A CA 1
ATOM 3851 C C . PRO A 1 490 ? 31.595 8.628 -20.726 1.00 70.50 490 PRO A C 1
ATOM 3853 O O . PRO A 1 490 ? 32.678 9.185 -20.619 1.00 70.50 490 PRO A O 1
ATOM 3856 N N . ARG A 1 491 ? 30.783 8.487 -19.682 1.00 72.31 491 ARG A N 1
ATOM 3857 C CA . ARG A 1 491 ? 31.206 8.771 -18.313 1.00 72.31 491 ARG A CA 1
ATOM 3858 C C . ARG A 1 491 ? 31.075 7.486 -17.528 1.00 72.31 491 ARG A C 1
ATOM 3860 O O . ARG A 1 491 ? 29.963 7.043 -17.257 1.00 72.31 491 ARG A O 1
ATOM 3867 N N . TYR A 1 492 ? 32.218 6.901 -17.203 1.00 76.62 492 TYR A N 1
ATOM 3868 C CA . TYR A 1 492 ? 32.286 5.752 -16.317 1.00 76.62 492 TYR A CA 1
ATOM 3869 C C . TYR A 1 492 ? 32.736 6.233 -14.942 1.00 76.62 492 TYR A C 1
ATOM 3871 O O . TYR A 1 492 ? 33.736 6.942 -14.824 1.00 76.62 492 TYR A O 1
ATOM 3879 N N . ASP A 1 493 ? 31.987 5.857 -13.918 1.00 69.81 493 ASP A N 1
ATOM 3880 C CA . ASP A 1 493 ? 32.341 6.070 -12.523 1.00 69.81 493 ASP A CA 1
ATOM 3881 C C . ASP A 1 493 ? 32.516 4.700 -11.865 1.00 69.81 493 ASP A C 1
ATOM 3883 O O . ASP A 1 493 ? 31.656 3.828 -11.993 1.00 69.81 493 ASP A O 1
ATOM 3887 N N . TYR A 1 494 ? 33.637 4.515 -11.165 1.00 64.69 494 TYR A N 1
ATOM 3888 C CA . TYR A 1 494 ? 33.905 3.321 -10.356 1.00 64.69 494 TYR A CA 1
ATOM 3889 C C . TYR A 1 494 ? 32.894 3.157 -9.220 1.00 64.69 494 TYR A C 1
ATOM 3891 O O . TYR A 1 494 ? 32.732 2.049 -8.722 1.00 64.69 494 TYR A O 1
ATOM 3899 N N . SER A 1 495 ? 32.266 4.279 -8.848 1.00 65.50 495 SER A N 1
ATOM 3900 C CA . SER A 1 495 ? 30.981 4.395 -8.173 1.00 65.50 495 SER A CA 1
ATOM 3901 C C . SER A 1 495 ? 29.902 3.592 -8.889 1.00 65.50 495 SER A C 1
ATOM 3903 O O . SER A 1 495 ? 29.763 2.392 -8.737 1.00 65.50 495 SER A O 1
ATOM 3905 N N . PHE A 1 496 ? 29.204 4.293 -9.782 1.00 68.81 496 PHE A N 1
ATOM 3906 C CA . PHE A 1 496 ? 27.854 3.929 -10.192 1.00 68.81 496 PHE A CA 1
ATOM 3907 C C . PHE A 1 496 ? 27.714 3.221 -11.549 1.00 68.81 496 PHE A C 1
ATOM 3909 O O . PHE A 1 496 ? 26.657 2.659 -11.841 1.00 68.81 496 PHE A O 1
ATOM 3916 N N . TYR A 1 497 ? 28.730 3.282 -12.417 1.00 79.25 497 TYR A N 1
ATOM 3917 C CA . TYR A 1 497 ? 28.633 2.760 -13.783 1.00 79.25 497 TYR A CA 1
ATOM 3918 C C . TYR A 1 497 ? 29.994 2.545 -14.420 1.00 79.25 497 TYR A C 1
ATOM 3920 O O . TYR A 1 497 ? 30.667 3.487 -14.839 1.00 79.25 497 TYR A O 1
ATOM 3928 N N . THR A 1 498 ? 30.387 1.284 -14.547 1.00 84.81 498 THR A N 1
ATOM 3929 C CA . THR A 1 498 ? 31.686 0.922 -15.112 1.00 84.81 498 THR A CA 1
ATOM 3930 C C . THR A 1 498 ? 31.587 0.594 -16.599 1.00 84.81 498 THR A C 1
ATOM 3932 O O . THR A 1 498 ? 30.530 0.228 -17.116 1.00 84.81 498 THR A O 1
ATOM 3935 N N . ARG A 1 499 ? 32.727 0.642 -17.300 1.00 87.06 499 ARG A N 1
ATOM 3936 C CA . ARG A 1 499 ? 32.825 0.131 -18.675 1.00 87.06 499 ARG A CA 1
ATOM 3937 C C . ARG A 1 499 ? 32.373 -1.331 -18.777 1.00 87.06 499 ARG A C 1
ATOM 3939 O O . ARG A 1 499 ? 31.700 -1.681 -19.736 1.00 87.06 499 ARG A O 1
ATOM 3946 N N . GLN A 1 500 ? 32.675 -2.157 -17.775 1.00 88.69 500 GLN A N 1
ATOM 3947 C CA . GLN A 1 500 ? 32.238 -3.554 -17.738 1.00 88.69 500 GLN A CA 1
ATOM 3948 C C . GLN A 1 500 ? 30.706 -3.678 -17.740 1.00 88.69 500 GLN A C 1
ATOM 3950 O O . GLN A 1 500 ? 30.165 -4.532 -18.437 1.00 88.69 500 GLN A O 1
ATOM 3955 N N . MET A 1 501 ? 30.002 -2.812 -17.002 1.00 86.19 501 MET A N 1
ATOM 3956 C CA . MET A 1 501 ? 28.533 -2.786 -16.999 1.00 86.19 501 MET A CA 1
ATOM 3957 C C . MET A 1 501 ? 27.975 -2.369 -18.363 1.00 86.19 501 MET A C 1
ATOM 3959 O O . MET A 1 501 ? 27.015 -2.969 -18.835 1.00 86.19 501 MET A O 1
ATOM 3963 N N . PHE A 1 502 ? 28.593 -1.386 -19.025 1.00 88.88 502 PHE A N 1
ATOM 3964 C CA . PHE A 1 502 ? 28.240 -1.015 -20.399 1.00 88.88 502 PHE A CA 1
ATOM 3965 C C . PHE A 1 502 ? 28.407 -2.190 -21.375 1.00 88.88 502 PHE A C 1
ATOM 3967 O O . PHE A 1 502 ? 27.505 -2.482 -22.158 1.00 88.88 502 PHE A O 1
ATOM 3974 N N . GLU A 1 503 ? 29.546 -2.883 -21.315 1.00 91.19 503 GLU A N 1
ATOM 3975 C CA . GLU A 1 503 ? 29.817 -4.053 -22.157 1.00 91.19 503 GLU A CA 1
ATOM 3976 C C . GLU A 1 503 ? 28.806 -5.173 -21.897 1.00 91.19 503 GLU A C 1
ATOM 3978 O O . GLU A 1 503 ? 28.390 -5.866 -22.822 1.00 91.19 503 GLU A O 1
ATOM 3983 N N . GLU A 1 504 ? 28.347 -5.318 -20.654 1.00 91.31 504 GLU A N 1
ATOM 3984 C CA . GLU A 1 504 ? 27.328 -6.297 -20.298 1.00 91.31 504 GLU A CA 1
ATOM 3985 C C . GLU A 1 504 ? 25.959 -6.014 -20.938 1.00 91.31 504 GLU A C 1
ATOM 3987 O O . GLU A 1 504 ? 25.303 -6.961 -21.374 1.00 91.31 504 GLU A O 1
ATOM 3992 N N . LEU A 1 505 ? 25.556 -4.745 -21.100 1.00 91.00 505 LEU A N 1
ATOM 3993 C CA . LEU A 1 505 ? 24.312 -4.372 -21.806 1.00 91.00 505 LEU A CA 1
ATOM 3994 C C . LEU A 1 505 ? 24.284 -4.863 -23.264 1.00 91.00 505 LEU A C 1
ATOM 3996 O O . LEU A 1 505 ? 23.226 -5.162 -23.832 1.00 91.00 505 LEU A O 1
ATOM 4000 N N . TRP A 1 506 ? 25.464 -4.959 -23.867 1.00 93.44 506 TRP A N 1
ATOM 4001 C CA . TRP A 1 506 ? 25.676 -5.307 -25.268 1.00 93.44 506 TRP A CA 1
ATOM 4002 C C . TRP A 1 506 ? 26.328 -6.678 -25.451 1.00 93.44 506 TRP A C 1
ATOM 4004 O O . TRP A 1 506 ? 26.706 -7.010 -26.571 1.00 93.44 506 TRP A O 1
ATOM 4014 N N . ARG A 1 507 ? 26.431 -7.494 -24.394 1.00 93.94 507 ARG A N 1
ATOM 4015 C CA . ARG A 1 507 ? 27.079 -8.811 -24.445 1.00 93.94 507 ARG A CA 1
ATOM 4016 C C . ARG A 1 507 ? 26.509 -9.663 -25.587 1.00 93.94 507 ARG A C 1
ATOM 4018 O O . ARG A 1 507 ? 25.306 -9.925 -25.638 1.00 93.94 507 ARG A O 1
ATOM 4025 N N . GLY A 1 508 ? 27.383 -10.112 -26.487 1.00 93.25 508 GLY A N 1
ATOM 4026 C CA . GLY A 1 508 ? 27.044 -10.880 -27.689 1.00 93.25 508 GLY A CA 1
ATOM 4027 C C . GLY A 1 508 ? 26.474 -10.060 -28.856 1.00 93.25 508 GLY A C 1
ATOM 4028 O O . GLY A 1 508 ? 25.975 -10.649 -29.817 1.00 93.25 508 GLY A O 1
ATOM 4029 N N . ARG A 1 509 ? 26.481 -8.726 -28.760 1.00 94.12 509 ARG A N 1
ATOM 4030 C CA . ARG A 1 509 ? 26.019 -7.750 -29.767 1.00 94.12 509 ARG A CA 1
ATOM 4031 C C . ARG A 1 509 ? 26.930 -6.518 -29.799 1.00 94.12 509 ARG A C 1
ATOM 4033 O O . ARG A 1 509 ? 26.477 -5.406 -30.068 1.00 94.12 509 ARG A O 1
ATOM 4040 N N . GLU A 1 510 ? 28.199 -6.701 -29.465 1.00 94.44 510 GLU A N 1
ATOM 4041 C CA . GLU A 1 510 ? 29.179 -5.629 -29.304 1.00 94.44 510 GLU A CA 1
ATOM 4042 C C . GLU A 1 510 ? 29.359 -4.839 -30.611 1.00 94.44 510 GLU A C 1
ATOM 4044 O O . GLU A 1 510 ? 29.388 -3.610 -30.611 1.00 94.44 510 GLU A O 1
ATOM 4049 N N . ASP A 1 511 ? 29.373 -5.550 -31.740 1.00 92.69 511 ASP A N 1
ATOM 4050 C CA . ASP A 1 511 ? 29.511 -5.016 -33.099 1.00 92.69 511 ASP A CA 1
ATOM 4051 C C . ASP A 1 511 ? 28.306 -4.188 -33.579 1.00 92.69 511 ASP A C 1
ATOM 4053 O O . ASP A 1 511 ? 28.395 -3.472 -34.577 1.00 92.69 511 ASP A O 1
ATOM 4057 N N . GLN A 1 512 ? 27.178 -4.276 -32.873 1.00 92.25 512 GLN A N 1
ATOM 4058 C CA . GLN A 1 512 ? 25.931 -3.587 -33.211 1.00 92.25 512 GLN A CA 1
ATOM 4059 C C . GLN A 1 512 ? 25.751 -2.275 -32.436 1.00 92.25 512 GLN A C 1
ATOM 4061 O O . GLN A 1 512 ? 24.838 -1.502 -32.737 1.00 92.25 512 GLN A O 1
ATOM 4066 N N . CYS A 1 513 ? 26.613 -1.992 -31.456 1.00 89.69 513 CYS A N 1
ATOM 4067 C CA . CYS A 1 513 ? 26.562 -0.748 -30.703 1.00 89.69 513 CYS A CA 1
ATOM 4068 C C . CYS A 1 513 ? 27.182 0.409 -31.518 1.00 89.69 513 CYS A C 1
ATOM 4070 O O . CYS A 1 513 ? 28.375 0.379 -31.820 1.00 89.69 513 CYS A O 1
ATOM 4072 N N . PRO A 1 514 ? 26.430 1.481 -31.842 1.00 86.81 514 PRO A N 1
ATOM 4073 C CA . PRO A 1 514 ? 26.915 2.549 -32.724 1.00 86.81 514 PRO A CA 1
ATOM 4074 C C . PRO A 1 514 ? 27.982 3.463 -32.097 1.00 86.81 514 PRO A C 1
ATOM 4076 O O . PRO A 1 514 ? 28.511 4.334 -32.782 1.00 86.81 514 PRO A O 1
ATOM 4079 N N . TYR A 1 515 ? 28.262 3.300 -30.805 1.00 87.19 515 TYR A N 1
ATOM 4080 C CA . TYR A 1 515 ? 29.198 4.113 -30.024 1.00 87.19 515 TYR A CA 1
ATOM 4081 C C . TYR A 1 515 ? 30.071 3.246 -29.097 1.00 87.19 515 TYR A C 1
ATOM 4083 O O . TYR A 1 515 ? 30.512 3.684 -28.033 1.00 87.19 515 TYR A O 1
ATOM 4091 N N . TRP A 1 516 ? 30.298 1.987 -29.491 1.00 88.12 516 TRP A N 1
ATOM 4092 C CA . TRP A 1 516 ? 31.075 1.010 -28.723 1.00 88.12 516 TRP A CA 1
ATOM 4093 C C . TRP A 1 516 ? 32.457 1.531 -28.309 1.00 88.12 516 TRP A C 1
ATOM 4095 O O . TRP A 1 516 ? 32.871 1.347 -27.159 1.00 88.12 516 TRP A O 1
ATOM 4105 N N . ASP A 1 517 ? 33.126 2.216 -29.237 1.00 87.00 517 ASP A N 1
ATOM 4106 C CA . ASP A 1 517 ? 34.506 2.700 -29.126 1.00 87.00 517 ASP A CA 1
ATOM 4107 C C . ASP A 1 517 ? 34.616 4.157 -28.639 1.00 87.00 517 ASP A C 1
ATOM 4109 O O . ASP A 1 517 ? 35.688 4.754 -28.719 1.00 87.00 517 ASP A O 1
ATOM 4113 N N . ASP A 1 518 ? 33.531 4.763 -28.146 1.00 83.00 518 ASP A N 1
ATOM 4114 C CA . ASP A 1 518 ? 33.585 6.120 -27.592 1.00 83.00 518 ASP A CA 1
ATOM 4115 C C . ASP A 1 518 ? 34.532 6.178 -26.369 1.00 83.00 518 ASP A C 1
ATOM 4117 O O . ASP A 1 518 ? 34.314 5.485 -25.365 1.00 83.00 518 ASP A O 1
ATOM 4121 N N . GLU A 1 519 ? 35.541 7.055 -26.426 1.00 69.88 519 GLU A N 1
ATOM 4122 C CA . GLU A 1 519 ? 36.513 7.291 -25.346 1.00 69.88 519 GLU A CA 1
ATOM 4123 C C . GLU A 1 519 ? 36.015 8.340 -24.314 1.00 69.88 519 GLU A C 1
ATOM 4125 O O . GLU A 1 519 ? 35.442 9.348 -24.742 1.00 69.88 519 GLU A O 1
ATOM 4130 N N . PRO A 1 520 ? 36.213 8.120 -22.987 1.00 69.06 520 PRO A N 1
ATOM 4131 C CA . PRO A 1 520 ? 35.818 9.020 -21.880 1.00 69.06 520 PRO A CA 1
ATOM 4132 C C . PRO A 1 520 ? 36.276 10.481 -21.953 1.00 69.06 520 PRO A C 1
ATOM 4134 O O . PRO A 1 520 ? 37.468 10.717 -22.258 1.00 69.06 520 PRO A O 1
#

Nearest PDB structures (foldseek):
  8wqf-assembly1_F  TM=4.164E-01  e=4.061E-03  Homo sapiens
  8je2-assembly1_D  TM=3.406E-01  e=1.581E-02  Homo sapiens
  8abu-assembly1_B  TM=2.159E-01  e=3.627E+00  Novosphingobium aromaticivorans DSM 12444

Organism: Fusarium culmorum (NCBI:txid5516)

Solvent-accessible surface area (backbone atoms only — not comparable to full-atom values): 30427 Å² total; per-residue (Å²): 111,75,66,60,58,52,55,56,64,64,51,71,76,62,65,88,74,79,87,79,91,88,88,86,87,82,89,85,88,89,86,88,80,99,61,62,80,60,61,45,52,41,49,52,27,51,50,50,48,52,50,61,47,68,73,44,85,62,58,69,65,100,79,64,81,86,56,67,65,59,55,51,47,51,50,35,52,46,50,33,56,51,46,61,73,66,47,86,82,46,82,64,55,69,68,51,56,54,48,51,52,54,46,60,70,56,55,60,75,70,45,68,36,44,62,45,75,86,74,85,77,73,84,76,76,43,57,66,58,38,67,51,75,50,66,44,74,36,60,65,87,60,24,48,33,36,46,36,39,39,40,36,34,27,40,49,61,89,80,69,94,66,97,77,73,87,74,69,85,46,75,38,46,39,40,38,38,41,39,39,37,40,52,62,60,95,84,51,56,48,30,43,38,39,37,35,43,38,32,49,41,91,93,77,49,70,52,56,45,20,36,41,37,79,28,45,41,42,63,69,86,36,69,67,48,52,30,38,54,68,41,40,60,69,64,44,52,51,36,40,74,68,66,78,43,59,91,60,35,20,24,84,48,50,38,47,55,68,65,40,10,43,70,21,42,69,40,34,49,51,45,49,73,74,62,55,71,68,78,69,75,36,81,77,54,72,58,88,78,62,69,90,88,60,71,95,46,74,76,80,46,56,68,75,56,45,54,28,31,52,48,24,52,50,53,40,47,74,72,64,31,68,52,80,50,54,52,80,93,38,82,83,40,66,26,61,72,66,62,58,68,97,38,41,60,64,49,69,65,58,67,73,35,59,41,77,46,50,80,78,77,38,55,49,78,67,48,24,36,57,63,50,51,48,37,68,46,83,78,52,43,44,64,58,52,52,50,44,44,75,74,59,47,67,72,83,49,51,33,76,62,39,38,34,47,62,37,39,53,49,72,52,82,62,65,67,92,40,60,65,42,47,30,47,35,51,23,50,41,44,68,74,64,46,67,72,78,48,52,27,75,87,62,49,26,35,56,52,48,26,51,51,60,79,36,85,95,81,43,31,48,34,64,52,37,49,42,49,48,41,18,38,48,76,49,73,43,66,61,72,81,69,62,76,85,69,74,84,42,50,59,66,37,92,81,68,39,41,67,68,57,57,51,57,68,32,64,98,44,59,92,72,44,95,62,70,82,61,73,108

Radius of gyration: 28.94 Å; Cα contacts (8 Å, |Δi|>4): 758; chains: 1; bounding box: 74×59×85 Å

InterPro domains:
  IPR002110 Ankyrin repeat [SM00248] (253-280)
  IPR002110 Ankyrin repeat [SM00248] (366-397)
  IPR002110 Ankyrin repeat [SM00248] (401-438)
  IPR036770 Ankyrin repeat-containing domain superfamily [G3DSA:1.25.40.20] (219-342)
  IPR036770 Ankyrin repeat-containing domain superfamily [G3DSA:1.25.40.20] (352-464)
  IPR036770 Ankyrin repeat-containing domain superfamily [SSF48403] (221-453)
  IPR051616 Cul2-RING E3 ligase substrate-recognition [PTHR46224] (220-451)

Secondary structure (DSSP, 8-state):
-HHHHHHHHHHGGGGGGS---------------S-HHHHHHHHHHHHHHHHHHHT--S---TTSS--HHHHHHHHHHHHHHHHHHH-TTS---HHHHHHHHHHHHHTTSSEEEES----SS-----EEEEEEEEEEEEE-SSEEEEEEEEEEEEEEPTTSS---S---SEEEEEEEEEEEEEESSTT--EEEEEEEEEEEETTTEEEEEEEEEEEEB--TTSHHHHHHHTT-HHHHHHHHHTTS--TT-B-TT--BGGGGGTT-HHHHHHHHHTT--TT---SSS--TTS-TTSTT-GGGS-HHHHHHHHHHHHHHHHTT--TT---TT-TTPPPGGG--STTHHHHHSSSSSTTT--TTT-B-TTS-BHHHHHTT-TT--HHHHHHHHHTT--TT---TT---HHHHHHHSPPPGGGHHHHHHHHHHHHHTT--TT---TTS--HHHHHHHTT-SSS--BHHHHHHHHHHHHHTT--GGGT-SS---B---BTTTB-HHHHHHHTTT-GGG-TTTT---

Mean predicted aligned error: 13.77 Å

Sequence (520 aa):
MRSLLNEIKDLVVSEGKATRDASASNNVGSDSTRNEPQSSAILESIERLGALINAKRESCNVYAEEDDLADSAIDDLQDLLTAIRREKHCKIEKEMLDGLRRFSRSFGQYEVSINSRNNGSRQVTGRILDQERTHKQADIGLGQMSLMIHKRKRRVSTDDERDTTGLAKGHLTDYNMSLTFLPNGNRNHHMLMATITQREILAGSIASISQLQVNRVLPSNSPVFKLVKQGKIEELCQLFQSGKASLRDHDETGSSLLFYSLEQPEMCKFLLEEGLDVDHVAYEKGALFTPEVYGWDDTVIPDQHLKRINACRKLLLNAGAVPTYKDPNNEGSKSFLDTVQDTIDFAWNSGLVSPFASFRDWTNYEGMSTFLNACTHFKISVDILKHLVAMGANIHDRSSKGEMCLHLLVNHTPPETEIIARLECLAYLLQQGADPYARDNEGNTPSSIAYSMMGHRDTIDGTLGDVWDAALHTSGFNLSHFRKTFRRRPRYDYSFYTRQMFEELWRGREDQCPYWDDEP

Foldseek 3Di:
DVVVVVVVVVCLVVPPPDDDDDDDDDDDDDDDDPPPDLVVLLVVLVVLLVVLLVVDPDKDDDPDPDDVSQVSNLVSLLSNLVSLLPDPPWPFDPVVNVLSVVVNVQAPPDEEIEADQPPPDDPQPFAWQAKDKDKDWTDSVFWIKIKIKMKTKTFHDPPPPDPDDPADGDIKIKIKIKIKTQGDDDPDQKIKIKMWIWIQGPPRDIDIYIYIYIAGEDACPDPLLVCLLVLPPPVNVVCVVVVVDDQRYAYNQRHGSLLSNLQPLNSNLVSVVSPPDLAGDGRPDAHSLDRPPQPDALLSDDPNSSVSNVSSVLSSLSSPHQQPDADPVDLQGWGVLLRCDPCVCVCAVVSSNVNPDDLAPDDTSQRDRSLLSLLQRQPRALVSNVVSVVVPYDQCDATPQRDGSLLNLLQHDHFQVCLVRSLSNLLSSVLVPRDQCGATNVGDGSLNSLQPPDDDPAAHACRSNLSNLLSCVSNPHDCCVSPPDHDHADDADPGGHHLVNSCVSCPVNLVVDPCSPHDD

pLDDT: mean 73.35, std 18.57, range [24.73, 96.81]